Protein AF-A0A8S3RQG8-F1 (afdb_monomer_lite)

Radius of gyration: 32.46 Å; chains: 1; bounding box: 88×62×99 Å

Secondary structure (DSSP, 8-state):
-PPPPPPPP----------PPPPPPPP-PPPPPP---PPPP-------TTTT---S--TTGGG--SHHHHHTSTTEEEE----SSS--PPPEEEETTTSSS----------PPPP----------------SSSSHHHHHHHHHHHHHHHHHHHHH----EESS--TTTPPB-TTSPBPEEEESS--SS-SEE-GGGSPPPTT--EEE---GGGHHHHHHHHHHTT--EEEEEEE-SSPPHHHHHHHHH-SEEEEEE-TT-SSSSEEEETTEEEE-TT--SSEEEEEEE--SS-TTSHHHHHHHHHHH-TT--EEEEEEESGGGGGGTTT-TTEEEEE-TT--HHHHHHHHHHHHHHS-EEEEEEEE-HHHHHTTS-TT---HHHHHHHHHHH-EEEEEE-----

pLDDT: mean 70.42, std 23.09, range [25.28, 98.25]

Organism: Mytilus edulis (NCBI:txid6550)

InterPro domains:
  IPR060632 CACHD1, C-terminal domain [PF27776] (59-103)

Structure (mmCIF, N/CA/C/O backbone):
data_AF-A0A8S3RQG8-F1
#
_entry.id   AF-A0A8S3RQG8-F1
#
loop_
_atom_site.group_PDB
_atom_site.id
_atom_site.type_symbol
_atom_site.label_atom_id
_atom_site.label_alt_id
_atom_site.label_comp_id
_atom_site.label_asym_id
_atom_site.label_entity_id
_atom_site.label_seq_id
_atom_site.pdbx_PDB_ins_code
_atom_site.Cartn_x
_atom_site.Cartn_y
_atom_site.Cartn_z
_atom_site.occupancy
_atom_site.B_iso_or_equiv
_atom_site.auth_seq_id
_atom_site.auth_comp_id
_atom_site.auth_asym_id
_atom_site.auth_atom_id
_atom_site.pdbx_PDB_model_num
ATOM 1 N N . MET A 1 1 ? -49.669 11.879 42.828 1.00 36.06 1 MET A N 1
ATOM 2 C CA . MET A 1 1 ? -50.265 11.007 41.790 1.00 36.06 1 MET A CA 1
ATOM 3 C C . MET A 1 1 ? -49.304 9.855 41.545 1.00 36.06 1 MET A C 1
ATOM 5 O O . MET A 1 1 ? -48.107 10.119 41.526 1.00 36.06 1 MET A O 1
ATOM 9 N N . PRO A 1 2 ? -49.783 8.603 41.506 1.00 33.84 2 PRO A N 1
ATOM 10 C CA . PRO A 1 2 ? -48.946 7.440 41.767 1.00 33.84 2 PRO A CA 1
ATOM 11 C C . PRO A 1 2 ? -48.189 6.965 40.523 1.00 33.84 2 PRO A C 1
ATOM 13 O O . PRO A 1 2 ? -48.660 7.087 39.395 1.00 33.84 2 PRO A O 1
ATOM 16 N N . VAL A 1 3 ? -47.003 6.414 40.778 1.00 30.97 3 VAL A N 1
ATOM 17 C CA . VAL A 1 3 ? -46.121 5.751 39.816 1.00 30.97 3 VAL A CA 1
ATOM 18 C C . VAL A 1 3 ? -46.670 4.348 39.550 1.00 30.97 3 VAL A C 1
ATOM 20 O O . VAL A 1 3 ? -46.757 3.531 40.465 1.00 30.97 3 VAL A O 1
ATOM 23 N N . ASN A 1 4 ? -47.044 4.068 38.302 1.00 32.22 4 ASN A N 1
ATOM 24 C CA . ASN A 1 4 ? -47.455 2.733 37.876 1.00 32.22 4 ASN A CA 1
ATOM 25 C C . ASN A 1 4 ? -46.229 1.818 37.741 1.00 32.22 4 ASN A C 1
ATOM 27 O O . ASN A 1 4 ? -45.317 2.099 36.964 1.00 32.22 4 ASN A O 1
ATOM 31 N N . LYS A 1 5 ? -46.242 0.704 38.482 1.00 34.56 5 LYS A N 1
ATOM 32 C CA . LYS A 1 5 ? -45.355 -0.450 38.284 1.00 34.56 5 LYS A CA 1
ATOM 33 C C . LYS A 1 5 ? -45.715 -1.132 36.959 1.00 34.56 5 LYS A C 1
ATOM 35 O O . LYS A 1 5 ? -46.850 -1.572 36.793 1.00 34.56 5 LYS A O 1
ATOM 40 N N . LEU A 1 6 ? -44.755 -1.231 36.037 1.00 33.84 6 LEU A N 1
ATOM 41 C CA . LEU A 1 6 ? -44.838 -2.141 34.893 1.00 33.84 6 LEU A CA 1
ATOM 42 C C . LEU A 1 6 ? -44.477 -3.564 35.340 1.00 33.84 6 LEU A C 1
ATOM 44 O O . LEU A 1 6 ? -43.564 -3.758 36.140 1.00 33.84 6 LEU A O 1
ATOM 48 N N . GLY A 1 7 ? -45.263 -4.522 34.847 1.00 31.56 7 GLY A N 1
ATOM 49 C CA . GLY A 1 7 ? -45.254 -5.929 35.232 1.00 31.56 7 GLY A CA 1
ATOM 50 C C . GLY A 1 7 ? -43.977 -6.681 34.862 1.00 31.56 7 GLY A C 1
ATOM 51 O O . GLY A 1 7 ? -43.326 -6.387 33.860 1.00 31.56 7 GLY A O 1
ATOM 52 N N . GLY A 1 8 ? -43.661 -7.665 35.705 1.00 29.97 8 GLY A N 1
ATOM 53 C CA . GLY A 1 8 ? -42.612 -8.647 35.479 1.00 29.97 8 GLY A CA 1
ATOM 54 C C . GLY A 1 8 ? -42.989 -9.622 34.368 1.00 29.97 8 GLY A C 1
ATOM 55 O O . GLY A 1 8 ? -44.130 -10.079 34.285 1.00 29.97 8 GLY A O 1
ATOM 56 N N . LEU A 1 9 ? -42.009 -9.914 33.518 1.00 30.59 9 LEU A N 1
ATOM 57 C CA . LEU A 1 9 ? -42.021 -11.029 32.584 1.00 30.59 9 LEU A CA 1
ATOM 58 C C . LEU A 1 9 ? -41.249 -12.177 33.232 1.00 30.59 9 LEU A C 1
ATOM 60 O O . LEU A 1 9 ? -40.075 -12.035 33.565 1.00 30.59 9 LEU A O 1
ATOM 64 N N . ASP A 1 10 ? -41.970 -13.271 33.437 1.00 31.64 10 ASP A N 1
ATOM 65 C CA . ASP A 1 10 ? -41.524 -14.529 34.020 1.00 31.64 10 ASP A CA 1
ATOM 66 C C . ASP A 1 10 ? -40.825 -15.348 32.920 1.00 31.64 10 ASP A C 1
ATOM 68 O O . ASP A 1 10 ? -41.460 -15.738 31.935 1.00 31.64 10 ASP A O 1
ATOM 72 N N . PHE A 1 11 ? -39.511 -15.546 33.035 1.00 32.75 11 PHE A N 1
ATOM 73 C CA . PHE A 1 11 ? -38.753 -16.439 32.157 1.00 32.75 11 PHE A CA 1
ATOM 74 C C . PHE A 1 11 ? -38.666 -17.806 32.832 1.00 32.75 11 PHE A C 1
ATOM 76 O O . PHE A 1 11 ? -38.071 -17.943 33.895 1.00 32.75 11 PHE A O 1
ATOM 83 N N . LYS A 1 12 ? -39.288 -18.811 32.211 1.00 33.84 12 LYS A N 1
ATOM 84 C CA . LYS A 1 12 ? -39.153 -20.212 32.610 1.00 33.84 12 LYS A CA 1
ATOM 85 C C . LYS A 1 12 ? -37.773 -20.727 32.216 1.00 33.84 12 LYS A C 1
ATOM 87 O O . LYS A 1 12 ? -37.456 -20.757 31.027 1.00 33.84 12 LYS A O 1
ATOM 92 N N . ASP A 1 13 ? -37.026 -21.170 33.218 1.00 33.50 13 ASP A N 1
ATOM 93 C CA . ASP A 1 13 ? -35.842 -22.009 33.081 1.00 33.50 13 ASP A CA 1
ATOM 94 C C . ASP A 1 13 ? -36.203 -23.337 32.398 1.00 33.50 13 ASP A C 1
ATOM 96 O O . ASP A 1 13 ? -37.159 -24.020 32.777 1.00 33.50 13 ASP A O 1
ATOM 100 N N . THR A 1 14 ? -35.422 -23.709 31.388 1.00 36.19 14 THR A N 1
ATOM 101 C CA . THR A 1 14 ? -35.338 -25.084 30.891 1.00 36.19 14 THR A CA 1
ATOM 102 C C . THR A 1 14 ? -33.915 -25.564 31.120 1.00 36.19 14 THR A C 1
ATOM 104 O O . THR A 1 14 ? -33.018 -25.255 30.336 1.00 36.19 14 THR A O 1
ATOM 107 N N . ASP A 1 15 ? -33.734 -26.297 32.216 1.00 35.34 15 ASP A N 1
ATOM 108 C CA . ASP A 1 15 ? -32.543 -27.082 32.513 1.00 35.34 15 ASP A CA 1
ATOM 109 C C . ASP A 1 15 ? -32.506 -28.315 31.596 1.00 35.34 15 ASP A C 1
ATOM 111 O O . ASP A 1 15 ? -33.207 -29.299 31.830 1.00 35.34 15 ASP A O 1
ATOM 115 N N . GLU A 1 16 ? -31.664 -28.286 30.564 1.00 37.38 16 GLU A N 1
ATOM 116 C CA . GLU A 1 16 ? -31.162 -29.504 29.922 1.00 37.38 16 GLU A CA 1
ATOM 117 C C . GLU A 1 16 ? -29.660 -29.621 30.195 1.00 37.38 16 GLU A C 1
ATOM 119 O O . GLU A 1 16 ? -28.822 -28.954 29.587 1.00 37.38 16 GLU A O 1
ATOM 124 N N . ALA A 1 17 ? -29.326 -30.473 31.164 1.00 33.97 17 ALA A N 1
ATOM 125 C CA . ALA A 1 17 ? -27.962 -30.862 31.480 1.00 33.97 17 ALA A CA 1
ATOM 126 C C . ALA A 1 17 ? -27.411 -31.775 30.371 1.00 33.97 17 ALA A C 1
ATOM 128 O O . ALA A 1 17 ? -27.916 -32.876 30.151 1.00 33.97 17 ALA A O 1
ATOM 129 N N . PHE A 1 18 ? -26.359 -31.324 29.687 1.00 30.39 18 PHE A N 1
ATOM 130 C CA . PHE A 1 18 ? -25.620 -32.120 28.708 1.00 30.39 18 PHE A CA 1
ATOM 131 C C . PHE A 1 18 ? -24.423 -32.791 29.395 1.00 30.39 18 PHE A C 1
ATOM 133 O O . PHE A 1 18 ? -23.456 -32.139 29.790 1.00 30.39 18 PHE A O 1
ATOM 140 N N . GLU A 1 19 ? -24.508 -34.107 29.571 1.00 31.62 19 GLU A N 1
ATOM 141 C CA . GLU A 1 19 ? -23.473 -34.948 30.173 1.00 31.62 19 GLU A CA 1
ATOM 142 C C . GLU A 1 19 ? -22.388 -35.266 29.124 1.00 31.62 19 GLU A C 1
ATOM 144 O O . GLU A 1 19 ? -22.628 -35.989 28.154 1.00 31.62 19 GLU A O 1
ATOM 149 N N . ILE A 1 20 ? -21.183 -34.710 29.290 1.00 35.59 20 ILE A N 1
ATOM 150 C CA . ILE A 1 20 ? -20.030 -34.993 28.420 1.00 35.59 20 ILE A CA 1
ATOM 151 C C . ILE A 1 20 ? -19.237 -36.162 29.013 1.00 35.59 20 ILE A C 1
ATOM 153 O O . ILE A 1 20 ? -18.692 -36.072 30.112 1.00 35.59 20 ILE A O 1
ATOM 157 N N . ARG A 1 21 ? -19.148 -37.267 28.262 1.00 34.84 21 ARG A N 1
ATOM 158 C CA . ARG A 1 21 ? -18.286 -38.415 28.584 1.00 34.84 21 ARG A CA 1
ATOM 159 C C . ARG A 1 21 ? -16.816 -38.103 28.257 1.00 34.84 21 ARG A C 1
ATOM 161 O O . ARG A 1 21 ? -16.560 -37.536 27.194 1.00 34.84 21 ARG A O 1
ATOM 168 N N . PRO A 1 22 ? -15.847 -38.524 29.090 1.00 32.72 22 PRO A N 1
ATOM 169 C CA . PRO A 1 22 ? -14.431 -38.341 28.798 1.00 32.72 22 PRO A CA 1
ATOM 170 C C . PRO A 1 22 ? -13.960 -39.320 27.714 1.00 32.72 22 PRO A C 1
ATOM 172 O O . PRO A 1 22 ? -14.260 -40.514 27.761 1.00 32.72 22 PRO A O 1
ATOM 175 N N . ILE A 1 23 ? -13.210 -38.803 26.739 1.00 36.44 23 ILE A N 1
ATOM 176 C CA . ILE A 1 23 ? -12.516 -39.590 25.714 1.00 36.44 23 ILE A CA 1
ATOM 177 C C . ILE A 1 23 ? -11.109 -39.904 26.230 1.00 36.44 23 ILE A C 1
ATOM 179 O O . ILE A 1 23 ? -10.413 -39.030 26.740 1.00 36.44 23 ILE A O 1
ATOM 183 N N . ALA A 1 24 ? -10.729 -41.175 26.113 1.00 33.69 24 ALA A N 1
ATOM 184 C CA . ALA A 1 24 ? -9.468 -41.734 26.573 1.00 33.69 24 ALA A CA 1
ATOM 185 C C . ALA A 1 24 ? -8.249 -41.159 25.828 1.00 33.69 24 ALA A C 1
ATOM 187 O O . ALA A 1 24 ? -8.269 -40.976 24.610 1.00 33.69 24 ALA A O 1
ATOM 188 N N . GLU A 1 25 ? -7.179 -40.932 26.588 1.00 32.94 25 GLU A N 1
ATOM 189 C CA . GLU A 1 25 ? -5.877 -40.443 26.143 1.00 32.94 25 GLU A CA 1
ATOM 190 C C . GLU A 1 25 ? -5.143 -41.482 25.279 1.00 32.94 25 GLU A C 1
ATOM 192 O O . GLU A 1 25 ? -4.902 -42.616 25.697 1.00 32.94 25 GLU A O 1
ATOM 197 N N . THR A 1 26 ? -4.729 -41.083 24.076 1.00 34.53 26 THR A N 1
ATOM 198 C CA . THR A 1 26 ? -3.734 -41.808 23.276 1.00 34.53 26 THR A CA 1
ATOM 199 C C . THR A 1 26 ? -2.380 -41.115 23.379 1.00 34.53 26 THR A C 1
ATOM 201 O O . THR A 1 26 ? -2.219 -39.979 22.937 1.00 34.53 26 THR A O 1
ATOM 204 N N . ASN A 1 27 ? -1.406 -41.835 23.940 1.00 34.25 27 ASN A N 1
ATOM 205 C CA . ASN A 1 27 ? -0.004 -41.444 24.066 1.00 34.25 27 ASN A CA 1
ATOM 206 C C . ASN A 1 27 ? 0.649 -41.199 22.695 1.00 34.25 27 ASN A C 1
ATOM 208 O O . ASN A 1 27 ? 0.807 -42.134 21.909 1.00 34.25 27 ASN A O 1
ATOM 212 N N . VAL A 1 28 ? 1.105 -39.968 22.448 1.00 36.50 28 VAL A N 1
ATOM 213 C CA . VAL A 1 28 ? 2.017 -39.630 21.346 1.00 36.50 28 VAL A CA 1
ATOM 214 C C . VAL A 1 28 ? 3.318 -39.080 21.928 1.00 36.50 28 VAL A C 1
ATOM 216 O O . VAL A 1 28 ? 3.327 -38.181 22.765 1.00 36.50 28 VAL A O 1
ATOM 219 N N . SER A 1 29 ? 4.415 -39.692 21.487 1.00 33.62 29 SER A N 1
ATOM 220 C CA . SER A 1 29 ? 5.805 -39.418 21.848 1.00 33.62 29 SER A CA 1
ATOM 221 C C . SER A 1 29 ? 6.210 -37.968 21.547 1.00 33.62 29 SER A C 1
ATOM 223 O O . SER A 1 29 ? 5.980 -37.459 20.452 1.00 33.62 29 SER A O 1
ATOM 225 N N . ALA A 1 30 ? 6.818 -37.317 22.539 1.00 32.25 30 ALA A N 1
ATOM 226 C CA . ALA A 1 30 ? 7.268 -35.934 22.492 1.00 32.25 30 ALA A CA 1
ATOM 227 C C . ALA A 1 30 ? 8.586 -35.775 21.711 1.00 32.25 30 ALA A C 1
ATOM 229 O O . ALA A 1 30 ? 9.614 -36.329 22.098 1.00 32.25 30 ALA A O 1
ATOM 230 N N . SER A 1 31 ? 8.576 -34.940 20.670 1.00 36.38 31 SER A N 1
ATOM 231 C CA . SER A 1 31 ? 9.773 -34.292 20.122 1.00 36.38 31 SER A CA 1
ATOM 232 C C . SER A 1 31 ? 9.807 -32.838 20.599 1.00 36.38 31 SER A C 1
ATOM 234 O O . SER A 1 31 ? 8.901 -32.059 20.302 1.00 36.38 31 SER A O 1
ATOM 236 N N . SER A 1 32 ? 10.832 -32.488 21.373 1.00 36.22 32 SER A N 1
ATOM 237 C CA . SER A 1 32 ? 11.019 -31.182 22.013 1.00 36.22 32 SER A CA 1
ATOM 238 C C . SER A 1 32 ? 11.186 -30.031 21.005 1.00 36.22 32 SER A C 1
ATOM 240 O O . SER A 1 32 ? 12.048 -30.141 20.129 1.00 36.22 32 SER A O 1
ATOM 242 N N . PRO A 1 33 ? 10.475 -28.896 21.153 1.00 33.75 33 PRO A N 1
ATOM 243 C CA . PRO A 1 33 ? 10.760 -27.679 20.404 1.00 33.75 33 PRO A CA 1
ATOM 244 C C . PRO A 1 33 ? 11.902 -26.882 21.053 1.00 33.75 33 PRO A C 1
ATOM 246 O O . PRO A 1 33 ? 11.972 -26.744 22.275 1.00 33.75 33 PRO A O 1
ATOM 249 N N . CYS A 1 34 ? 12.784 -26.325 20.220 1.00 30.62 34 CYS A N 1
ATOM 250 C CA . CYS A 1 34 ? 13.830 -25.391 20.625 1.00 30.62 34 CYS A CA 1
ATOM 251 C C . CYS A 1 34 ? 13.223 -24.153 21.306 1.00 30.62 34 CYS A C 1
ATOM 253 O O . CYS A 1 34 ? 12.453 -23.412 20.698 1.00 30.62 34 CYS A O 1
ATOM 255 N N . SER A 1 35 ? 13.602 -23.918 22.562 1.00 29.94 35 SER A N 1
ATOM 256 C CA . SER A 1 35 ? 13.219 -22.743 23.343 1.00 29.94 35 SER A CA 1
ATOM 257 C C . SER A 1 35 ? 14.394 -21.767 23.385 1.00 29.94 35 SER A C 1
ATOM 259 O O . SER A 1 35 ? 15.381 -22.021 24.071 1.00 29.94 35 SER A O 1
ATOM 261 N N . ALA A 1 36 ? 14.302 -20.646 22.670 1.00 30.83 36 ALA A N 1
ATOM 262 C CA . ALA A 1 36 ? 15.271 -19.559 22.786 1.00 30.83 36 ALA A CA 1
ATOM 263 C C . ALA A 1 36 ? 14.873 -18.650 23.961 1.00 30.83 36 ALA A C 1
ATOM 265 O O . ALA A 1 36 ? 13.867 -17.946 23.902 1.00 30.83 36 ALA A O 1
ATOM 266 N N . ARG A 1 37 ? 15.652 -18.692 25.046 1.00 29.36 37 ARG A N 1
ATOM 267 C CA . ARG A 1 37 ? 15.552 -17.773 26.188 1.00 29.36 37 ARG A CA 1
ATOM 268 C C . ARG A 1 37 ? 16.730 -16.799 26.098 1.00 29.36 37 ARG A C 1
ATOM 270 O O . ARG A 1 37 ? 17.869 -17.245 26.010 1.00 29.36 37 ARG A O 1
ATOM 277 N N . LEU A 1 38 ? 16.459 -15.496 26.092 1.00 30.81 38 LEU A N 1
ATOM 278 C CA . LEU A 1 38 ? 17.490 -14.453 26.172 1.00 30.81 38 LEU A CA 1
ATOM 279 C C . LEU A 1 38 ? 18.071 -14.414 27.598 1.00 30.81 38 LEU A C 1
ATOM 281 O O . LEU A 1 38 ? 17.276 -14.427 28.542 1.00 30.81 38 LEU A O 1
ATOM 285 N N . PRO A 1 39 ? 19.404 -14.365 27.791 1.00 36.16 39 PRO A N 1
ATOM 286 C CA . PRO A 1 39 ? 19.986 -14.109 29.102 1.00 36.16 39 PRO A CA 1
ATOM 287 C C . PRO A 1 39 ? 19.968 -12.613 29.432 1.00 36.16 39 PRO A C 1
ATOM 289 O O . PRO A 1 39 ? 20.259 -11.771 28.580 1.00 36.16 39 PRO A O 1
ATOM 292 N N . ASP A 1 40 ? 19.666 -12.314 30.694 1.00 34.03 40 ASP A N 1
ATOM 293 C CA . ASP A 1 40 ? 19.771 -10.987 31.292 1.00 34.03 40 ASP A CA 1
ATOM 294 C C . ASP A 1 40 ? 21.217 -10.469 31.309 1.00 34.03 40 ASP A C 1
ATOM 296 O O . ASP A 1 40 ? 22.188 -11.200 31.514 1.00 34.03 40 ASP A O 1
ATOM 300 N N . THR A 1 41 ? 21.339 -9.159 31.124 1.00 41.28 41 THR A N 1
ATOM 301 C CA . THR A 1 41 ? 22.586 -8.399 31.124 1.00 41.28 41 THR A CA 1
ATOM 302 C C . THR A 1 41 ? 23.167 -8.229 32.529 1.00 41.28 41 THR A C 1
ATOM 304 O O . THR A 1 41 ? 22.625 -7.476 33.337 1.00 41.28 41 THR A O 1
ATOM 307 N N . SER A 1 42 ? 24.351 -8.789 32.776 1.00 37.12 42 SER A N 1
ATOM 308 C CA . SER A 1 42 ? 25.341 -8.184 33.679 1.00 37.12 42 SER A CA 1
ATOM 309 C C . SER A 1 42 ? 26.742 -8.632 33.277 1.00 37.12 42 SER A C 1
ATOM 311 O O . SER A 1 42 ? 27.024 -9.825 33.204 1.00 37.12 42 SER A O 1
ATOM 313 N N . GLY A 1 43 ? 27.583 -7.655 32.942 1.00 44.72 43 GLY A N 1
ATOM 314 C CA . GLY A 1 43 ? 28.818 -7.858 32.201 1.00 44.72 43 GLY A CA 1
ATOM 315 C C . GLY A 1 43 ? 29.957 -8.487 32.990 1.00 44.72 43 GLY A C 1
ATOM 316 O O . GLY A 1 43 ? 30.249 -8.068 34.101 1.00 44.72 43 GLY A O 1
ATOM 317 N N . VAL A 1 44 ? 30.651 -9.409 32.327 1.00 36.88 44 VAL A N 1
ATOM 318 C CA . VAL A 1 44 ? 32.086 -9.688 32.440 1.00 36.88 44 VAL A CA 1
ATOM 319 C C . VAL A 1 44 ? 32.516 -10.221 31.068 1.00 36.88 44 VAL A C 1
ATOM 321 O O . VAL A 1 44 ? 31.824 -11.041 30.475 1.00 36.88 44 VAL A O 1
ATOM 324 N N . SER A 1 45 ? 33.629 -9.722 30.534 1.00 47.66 45 SER A N 1
ATOM 325 C CA . SER A 1 45 ? 34.218 -10.159 29.265 1.00 47.66 45 SER A CA 1
ATOM 326 C C . SER A 1 45 ? 34.609 -11.642 29.309 1.00 47.66 45 SER A C 1
ATOM 328 O O . SER A 1 45 ? 35.491 -12.014 30.087 1.00 47.66 45 SER A O 1
ATOM 330 N N . GLN A 1 46 ? 33.996 -12.463 28.455 1.00 35.34 46 GLN A N 1
ATOM 331 C CA . GLN A 1 46 ? 34.363 -13.860 28.209 1.00 35.34 46 GLN A CA 1
ATOM 332 C C . GLN A 1 46 ? 34.405 -14.160 26.695 1.00 35.34 46 GLN A C 1
ATOM 334 O O . GLN A 1 46 ? 33.906 -13.351 25.910 1.00 35.34 46 GLN A O 1
ATOM 339 N N . PRO A 1 47 ? 35.132 -15.220 26.288 1.00 38.28 47 PRO A N 1
ATOM 340 C CA . PRO A 1 47 ? 35.607 -15.424 24.921 1.00 38.28 47 PRO A CA 1
ATOM 341 C C . PRO A 1 47 ? 34.469 -15.757 23.951 1.00 38.28 47 PRO A C 1
ATOM 343 O O . PRO A 1 47 ? 33.385 -16.139 24.361 1.00 38.28 47 PRO A O 1
ATOM 346 N N . ASP A 1 48 ? 34.746 -15.583 22.660 1.00 38.69 48 ASP A N 1
ATOM 347 C CA . ASP A 1 48 ? 33.816 -15.748 21.540 1.00 38.69 48 ASP A CA 1
ATOM 348 C C . ASP A 1 48 ? 33.100 -17.119 21.554 1.00 38.69 48 ASP A C 1
ATOM 350 O O . ASP A 1 48 ? 33.644 -18.132 21.108 1.00 38.69 48 ASP A O 1
ATOM 354 N N . ASP A 1 49 ? 31.860 -17.130 22.058 1.00 40.34 49 ASP A N 1
ATOM 355 C CA . ASP A 1 49 ? 30.960 -18.292 22.175 1.00 40.34 49 ASP A CA 1
ATOM 356 C C . ASP A 1 49 ? 30.461 -18.829 20.813 1.00 40.34 49 ASP A C 1
ATOM 358 O O . ASP A 1 49 ? 29.550 -19.658 20.744 1.00 40.34 49 ASP A O 1
ATOM 362 N N . THR A 1 50 ? 31.051 -18.392 19.696 1.00 36.91 50 THR A N 1
ATOM 363 C CA . THR A 1 50 ? 30.743 -18.928 18.361 1.00 36.91 50 THR A CA 1
ATOM 364 C C . THR A 1 50 ? 31.599 -20.136 17.966 1.00 36.91 50 THR A C 1
ATOM 366 O O . THR A 1 50 ? 31.275 -20.823 16.991 1.00 36.91 50 THR A O 1
ATOM 369 N N . GLN A 1 51 ? 32.639 -20.487 18.735 1.00 37.50 51 GLN A N 1
ATOM 370 C CA . GLN A 1 51 ? 33.396 -21.728 18.526 1.00 37.50 51 GLN A CA 1
ATOM 371 C C . GLN A 1 51 ? 32.580 -22.960 18.946 1.00 37.50 51 GLN A C 1
ATOM 373 O O . GLN A 1 51 ? 32.647 -23.428 20.077 1.00 37.50 51 GLN A O 1
ATOM 378 N N . GLY A 1 52 ? 31.820 -23.508 17.999 1.00 41.25 52 GLY A N 1
ATOM 379 C CA . GLY A 1 52 ? 31.046 -24.742 18.178 1.00 41.25 52 GLY A CA 1
ATOM 380 C C . GLY A 1 52 ? 29.617 -24.663 17.650 1.00 41.25 52 GLY A C 1
ATOM 381 O O . GLY A 1 52 ? 28.956 -25.694 17.537 1.00 41.25 52 GLY A O 1
ATOM 382 N N . LEU A 1 53 ? 29.150 -23.472 17.263 1.00 31.31 53 LEU A N 1
ATOM 383 C CA . LEU A 1 53 ? 27.900 -23.329 16.529 1.00 31.31 53 LEU A CA 1
ATOM 384 C C . LEU A 1 53 ? 28.138 -23.769 15.082 1.00 31.31 53 LEU A C 1
ATOM 386 O O . LEU A 1 53 ? 28.739 -23.052 14.282 1.00 31.31 53 LEU A O 1
ATOM 390 N N . THR A 1 54 ? 27.679 -24.972 14.741 1.00 36.28 54 THR A N 1
ATOM 391 C CA . THR A 1 54 ? 27.533 -25.388 13.346 1.00 36.28 54 THR A CA 1
ATOM 392 C C . THR A 1 54 ? 26.669 -24.360 12.633 1.00 36.28 54 THR A C 1
ATOM 394 O O . THR A 1 54 ? 25.501 -24.168 12.977 1.00 36.28 54 THR A O 1
ATOM 397 N N . THR A 1 55 ? 27.244 -23.693 11.638 1.00 40.97 55 THR A N 1
ATOM 398 C CA . THR A 1 55 ? 26.485 -22.953 10.637 1.00 40.97 55 THR A CA 1
ATOM 399 C C . THR A 1 55 ? 25.376 -23.863 10.103 1.00 40.97 55 THR A C 1
ATOM 401 O O . THR A 1 55 ? 25.607 -25.051 9.886 1.00 40.97 55 THR A O 1
ATOM 404 N N . CYS A 1 56 ? 24.174 -23.328 9.856 1.00 45.19 56 CYS A N 1
ATOM 405 C CA . CYS A 1 56 ? 23.084 -24.030 9.149 1.00 45.19 56 CYS A CA 1
ATOM 406 C C . CYS A 1 56 ? 23.425 -24.290 7.665 1.00 45.19 56 CYS A C 1
ATOM 408 O O . CYS A 1 56 ? 22.556 -24.348 6.806 1.00 45.19 56 CYS A O 1
ATOM 410 N N . TYR A 1 57 ? 24.714 -24.402 7.361 1.00 56.78 57 TYR A N 1
ATOM 411 C CA . TYR A 1 57 ? 25.246 -24.804 6.088 1.00 56.78 57 TYR A CA 1
ATOM 412 C C . TYR A 1 57 ? 25.061 -26.312 5.996 1.00 56.78 57 TYR A C 1
ATOM 414 O O . TYR A 1 57 ? 25.518 -27.036 6.877 1.00 56.78 57 TYR A O 1
ATOM 422 N N . VAL A 1 58 ? 24.405 -26.793 4.946 1.00 69.19 58 VAL A N 1
ATOM 423 C CA . VAL A 1 58 ? 24.310 -28.227 4.665 1.00 69.19 58 VAL A CA 1
ATOM 424 C C . VAL A 1 58 ? 25.512 -28.601 3.793 1.00 69.19 58 VAL A C 1
ATOM 426 O O . VAL A 1 58 ? 25.448 -28.476 2.561 1.00 69.19 58 VAL A O 1
ATOM 429 N N . PRO A 1 59 ? 26.659 -29.027 4.370 1.00 63.38 59 PRO A N 1
ATOM 430 C CA . PRO A 1 59 ? 27.729 -29.574 3.559 1.00 63.38 59 PRO A CA 1
ATOM 431 C C . PRO A 1 59 ? 27.141 -30.815 2.892 1.00 63.38 59 PRO A C 1
ATOM 433 O O . PRO A 1 59 ? 26.600 -31.664 3.584 1.00 63.38 59 PRO A O 1
ATOM 436 N N . GLN A 1 60 ? 27.253 -30.930 1.566 1.00 82.81 60 GLN A N 1
ATOM 437 C CA . GLN A 1 60 ? 26.784 -32.071 0.754 1.00 82.81 60 GLN A CA 1
ATOM 438 C C . GLN A 1 60 ? 25.444 -31.928 0.002 1.00 82.81 60 GLN A C 1
ATOM 440 O O . GLN A 1 60 ? 24.960 -32.943 -0.498 1.00 82.81 60 GLN A O 1
ATOM 445 N N . CYS A 1 61 ? 24.914 -30.718 -0.262 1.00 81.94 61 CYS A N 1
ATOM 446 C CA . CYS A 1 61 ? 23.847 -30.582 -1.285 1.00 81.94 61 CYS A CA 1
ATOM 447 C C . CYS A 1 61 ? 24.241 -31.308 -2.601 1.00 81.94 61 CYS A C 1
ATOM 449 O O . CYS A 1 61 ? 23.437 -32.025 -3.183 1.00 81.94 61 CYS A O 1
ATOM 451 N N . HIS A 1 62 ? 25.517 -31.222 -3.009 1.00 79.44 62 HIS A N 1
ATOM 452 C CA . HIS A 1 62 ? 26.056 -31.852 -4.228 1.00 79.44 62 HIS A CA 1
ATOM 453 C C . HIS A 1 62 ? 26.014 -33.389 -4.263 1.00 79.44 62 HIS A C 1
ATOM 455 O O . HIS A 1 62 ? 26.202 -33.962 -5.333 1.00 79.44 62 HIS A O 1
ATOM 461 N N . GLN A 1 63 ? 25.814 -34.062 -3.126 1.00 83.75 63 GLN A N 1
ATOM 462 C CA . GLN A 1 63 ? 25.736 -35.528 -3.063 1.00 83.75 63 GLN A CA 1
ATOM 463 C C . GLN A 1 63 ? 24.302 -36.042 -3.234 1.00 83.75 63 GLN A C 1
ATOM 465 O O . GLN A 1 63 ? 24.097 -37.238 -3.431 1.00 83.75 63 GLN A O 1
ATOM 470 N N . LYS A 1 64 ? 23.301 -35.153 -3.177 1.00 83.44 64 LYS A N 1
ATOM 471 C CA . LYS A 1 64 ? 21.897 -35.507 -3.383 1.00 83.44 64 LYS A CA 1
ATOM 472 C C . LYS A 1 64 ? 21.622 -35.659 -4.878 1.00 83.44 64 LYS A C 1
ATOM 474 O O . LYS A 1 64 ? 21.836 -34.738 -5.666 1.00 83.44 64 LYS A O 1
ATOM 479 N N . SER A 1 65 ? 21.128 -36.831 -5.259 1.00 78.56 65 SER A N 1
ATOM 480 C CA . SER A 1 65 ? 20.865 -37.207 -6.651 1.00 78.56 65 SER A CA 1
ATOM 481 C C . SER A 1 65 ? 19.385 -37.162 -7.027 1.00 78.56 65 SER A C 1
ATOM 483 O O . SER A 1 65 ? 19.054 -37.406 -8.187 1.00 78.56 65 SER A O 1
ATOM 485 N N . THR A 1 66 ? 18.490 -36.834 -6.086 1.00 83.56 66 THR A N 1
ATOM 486 C CA . THR A 1 66 ? 17.053 -36.695 -6.348 1.00 83.56 66 THR A CA 1
ATOM 487 C C . THR A 1 66 ? 16.543 -35.303 -5.985 1.00 83.56 66 THR A C 1
ATOM 489 O O . THR A 1 66 ? 17.019 -34.650 -5.055 1.00 83.56 66 THR A O 1
ATOM 492 N N . LYS A 1 67 ? 15.533 -34.851 -6.732 1.00 84.19 67 LYS A N 1
ATOM 493 C CA . LYS A 1 67 ? 14.873 -33.559 -6.525 1.00 84.19 67 LYS A CA 1
ATOM 494 C C . LYS A 1 67 ? 14.234 -33.462 -5.137 1.00 84.19 67 LYS A C 1
ATOM 496 O O . LYS A 1 67 ? 14.298 -32.411 -4.509 1.00 84.19 67 LYS A O 1
ATOM 501 N N . THR A 1 68 ? 13.651 -34.557 -4.655 1.00 85.00 68 THR A N 1
ATOM 502 C CA . THR A 1 68 ? 12.986 -34.623 -3.348 1.00 85.00 68 THR A CA 1
ATOM 503 C C . THR A 1 68 ? 13.982 -34.452 -2.205 1.00 85.00 68 THR A C 1
ATOM 505 O O . THR A 1 68 ? 13.752 -33.618 -1.336 1.00 85.00 68 THR A O 1
ATOM 508 N N . ASP A 1 69 ? 15.122 -35.148 -2.258 1.00 81.12 69 ASP A N 1
ATOM 509 C CA . ASP A 1 69 ? 16.159 -35.056 -1.218 1.00 81.12 69 ASP A CA 1
ATOM 510 C C . ASP A 1 69 ? 16.893 -33.707 -1.222 1.00 81.12 69 ASP A C 1
ATOM 512 O O . ASP A 1 69 ? 17.587 -33.366 -0.268 1.00 81.12 69 ASP A O 1
ATOM 516 N N . CYS A 1 70 ? 16.785 -32.955 -2.321 1.00 84.31 70 CYS A N 1
ATOM 517 C CA . CYS A 1 70 ? 17.341 -31.613 -2.426 1.00 84.31 70 CYS A CA 1
ATOM 518 C C . CYS A 1 70 ? 16.454 -30.574 -1.729 1.00 84.31 70 CYS A C 1
ATOM 520 O O . CYS A 1 70 ? 16.960 -29.693 -1.047 1.00 84.31 70 CYS A O 1
ATOM 522 N N . PHE A 1 71 ? 15.130 -30.681 -1.887 1.00 78.81 71 PHE A N 1
ATOM 523 C CA . PHE A 1 71 ? 14.176 -29.727 -1.308 1.00 78.81 71 PHE A CA 1
ATOM 524 C C . PHE A 1 71 ? 13.786 -30.033 0.142 1.00 78.81 71 PHE A C 1
ATOM 526 O O . PHE A 1 71 ? 13.085 -29.230 0.754 1.00 78.81 71 PHE A O 1
ATOM 533 N N . SER A 1 72 ? 14.217 -31.168 0.699 1.00 79.12 72 SER A N 1
ATOM 534 C CA . SER A 1 72 ? 14.030 -31.479 2.120 1.00 79.12 72 SER A CA 1
ATOM 535 C C . SER A 1 72 ? 14.951 -30.679 3.047 1.00 79.12 72 SER A C 1
ATOM 537 O O . SER A 1 72 ? 14.774 -30.741 4.258 1.00 79.12 72 SER A O 1
ATOM 539 N N . GLU A 1 73 ? 15.916 -29.939 2.497 1.00 79.62 73 GLU A N 1
ATOM 540 C CA . GLU A 1 73 ? 16.929 -29.183 3.237 1.00 79.62 73 GLU A CA 1
ATOM 541 C C . GLU A 1 73 ? 16.793 -27.676 2.971 1.00 79.62 73 GLU A C 1
ATOM 543 O O . GLU A 1 73 ? 16.519 -27.251 1.844 1.00 79.62 73 GLU A O 1
ATOM 548 N N . LEU A 1 74 ? 17.012 -26.845 3.996 1.00 68.25 74 LEU A N 1
ATOM 549 C CA . LEU A 1 74 ? 17.085 -25.393 3.813 1.00 68.25 74 LEU A CA 1
ATOM 550 C C . LEU A 1 74 ? 18.319 -25.026 2.963 1.00 68.25 74 LEU A C 1
ATOM 552 O O . LEU A 1 74 ? 19.387 -25.607 3.113 1.00 68.25 74 LEU A O 1
ATOM 556 N N . GLU A 1 75 ? 18.166 -24.036 2.078 1.00 79.19 75 GLU A N 1
ATOM 557 C CA . GLU A 1 75 ? 19.221 -23.446 1.225 1.00 79.19 75 GLU A CA 1
ATOM 558 C C . GLU A 1 75 ? 19.771 -24.288 0.053 1.00 79.19 75 GLU A C 1
ATOM 560 O O . GLU A 1 75 ? 20.478 -23.735 -0.799 1.00 79.19 75 GLU A O 1
ATOM 565 N N . CYS A 1 76 ? 19.401 -25.563 -0.087 1.00 81.62 76 CYS A N 1
ATOM 566 C CA . CYS A 1 76 ? 19.671 -26.325 -1.311 1.00 81.62 76 CYS A CA 1
ATOM 567 C C . CYS A 1 76 ? 18.595 -26.048 -2.391 1.00 81.62 76 CYS A C 1
ATOM 569 O O . CYS A 1 76 ? 17.418 -25.852 -2.098 1.00 81.62 76 CYS A O 1
ATOM 571 N N . ASN A 1 77 ? 18.993 -26.048 -3.666 1.00 84.00 77 ASN A N 1
ATOM 572 C CA . ASN A 1 77 ? 18.116 -25.932 -4.831 1.00 84.00 77 ASN A CA 1
ATOM 573 C C . ASN A 1 77 ? 18.511 -26.936 -5.922 1.00 84.00 77 ASN A C 1
ATOM 575 O O . ASN A 1 77 ? 19.685 -27.253 -6.123 1.00 84.00 77 ASN A O 1
ATOM 579 N N . TRP A 1 78 ? 17.508 -27.411 -6.660 1.00 84.62 78 TRP A N 1
ATOM 580 C CA . TRP A 1 78 ? 17.693 -28.301 -7.803 1.00 84.62 78 TRP A CA 1
ATOM 581 C C . TRP A 1 78 ? 17.965 -27.492 -9.075 1.00 84.62 78 TRP A C 1
ATOM 583 O O . TRP A 1 78 ? 17.110 -26.701 -9.478 1.00 84.62 78 TRP A O 1
ATOM 593 N N . CYS A 1 79 ? 19.118 -27.693 -9.721 1.00 77.00 79 CYS A N 1
ATOM 594 C CA . CYS A 1 79 ? 19.417 -27.067 -11.007 1.00 77.00 79 CYS A CA 1
ATOM 595 C C . CYS A 1 79 ? 19.182 -28.062 -12.163 1.00 77.00 79 CYS A C 1
ATOM 597 O O . CYS A 1 79 ? 19.725 -29.169 -12.171 1.00 77.00 79 CYS A O 1
ATOM 599 N N . GLU A 1 80 ? 18.414 -27.643 -13.170 1.00 76.69 80 GLU A N 1
ATOM 600 C CA . GLU A 1 80 ? 18.163 -28.380 -14.412 1.00 76.69 80 GLU A CA 1
ATOM 601 C C . GLU A 1 80 ? 18.474 -27.443 -15.586 1.00 76.69 80 GLU A C 1
ATOM 603 O O . GLU A 1 80 ? 17.882 -26.369 -15.689 1.00 76.69 80 GLU A O 1
ATOM 608 N N . TYR A 1 81 ? 19.433 -27.809 -16.439 1.00 61.50 81 TYR A N 1
ATOM 609 C CA . TYR A 1 81 ? 19.798 -27.002 -17.607 1.00 61.50 81 TYR A CA 1
ATOM 610 C C . TYR A 1 81 ? 19.271 -27.669 -18.877 1.00 61.50 81 TYR A C 1
ATOM 612 O O . TYR A 1 81 ? 19.399 -28.877 -19.067 1.00 61.50 81 TYR A O 1
ATOM 620 N N . THR A 1 82 ? 18.684 -26.879 -19.767 1.00 53.69 82 THR A N 1
ATOM 621 C CA . THR A 1 82 ? 18.238 -27.335 -21.085 1.00 53.69 82 THR A CA 1
ATOM 622 C C . THR A 1 82 ? 18.694 -26.325 -22.120 1.00 53.69 82 THR A C 1
ATOM 624 O O . THR A 1 82 ? 18.041 -25.308 -22.329 1.00 53.69 82 THR A O 1
ATOM 627 N N . ASP A 1 83 ? 19.810 -26.615 -22.786 1.00 54.28 83 ASP A N 1
ATOM 628 C CA . ASP A 1 83 ? 20.214 -25.859 -23.966 1.00 54.28 83 ASP A CA 1
ATOM 629 C C . ASP A 1 83 ? 19.733 -26.597 -25.220 1.00 54.28 83 ASP A C 1
ATOM 631 O O . ASP A 1 83 ? 20.058 -27.760 -25.461 1.00 54.28 83 ASP A O 1
ATOM 635 N N . LEU A 1 84 ? 18.942 -25.901 -26.041 1.00 52.75 84 LEU A N 1
ATOM 636 C CA . LEU A 1 84 ? 18.386 -26.366 -27.321 1.00 52.75 84 LEU A CA 1
ATOM 637 C C . LEU A 1 84 ? 19.437 -26.560 -28.435 1.00 52.75 84 LEU A C 1
ATOM 639 O O . LEU A 1 84 ? 19.108 -26.561 -29.619 1.00 52.75 84 LEU A O 1
ATOM 643 N N . SER A 1 85 ? 20.698 -26.787 -28.087 1.00 48.59 85 SER A N 1
ATOM 644 C CA . SER A 1 85 ? 21.714 -27.242 -29.029 1.00 48.59 85 SER A CA 1
ATOM 645 C C . SER A 1 85 ? 22.731 -28.131 -28.316 1.00 48.59 85 SER A C 1
ATOM 647 O O . SER A 1 85 ? 23.837 -27.709 -28.004 1.00 48.59 85 SER A O 1
ATOM 649 N N . GLN A 1 86 ? 22.323 -29.389 -28.143 1.00 47.12 86 GLN A N 1
ATOM 650 C CA . GLN A 1 86 ? 23.170 -30.571 -27.968 1.00 47.12 86 GLN A CA 1
ATOM 651 C C . GLN A 1 86 ? 23.670 -30.906 -26.539 1.00 47.12 86 GLN A C 1
ATOM 653 O O . GLN A 1 86 ? 24.597 -30.318 -26.001 1.00 47.12 86 GLN A O 1
ATOM 658 N N . GLN A 1 87 ? 23.072 -32.004 -26.052 1.00 38.88 87 GLN A N 1
ATOM 659 C CA . GLN A 1 87 ? 23.330 -32.875 -24.895 1.00 38.88 87 GLN A CA 1
ATOM 660 C C . GLN A 1 87 ? 22.842 -32.443 -23.494 1.00 38.88 87 GLN A C 1
ATOM 662 O O . GLN A 1 87 ? 23.258 -31.460 -22.897 1.00 38.88 87 GLN A O 1
ATOM 667 N N . ILE A 1 88 ? 21.924 -33.286 -23.007 1.00 45.28 88 ILE A N 1
ATOM 668 C CA . ILE A 1 88 ? 21.155 -33.296 -21.759 1.00 45.28 88 ILE A CA 1
ATOM 669 C C . ILE A 1 88 ? 22.048 -32.968 -20.558 1.00 45.28 88 ILE A C 1
ATOM 671 O O . ILE A 1 88 ? 22.954 -33.736 -20.232 1.00 45.28 88 ILE A O 1
ATOM 675 N N . ALA A 1 89 ? 21.778 -31.857 -19.873 1.00 54.53 89 ALA A N 1
ATOM 676 C CA . ALA A 1 89 ? 22.455 -31.588 -18.617 1.00 54.53 89 ALA A CA 1
ATOM 677 C C . ALA A 1 89 ? 22.010 -32.602 -17.560 1.00 54.53 89 ALA A C 1
ATOM 679 O O . ALA A 1 89 ? 20.822 -32.890 -17.407 1.00 54.53 89 ALA A O 1
ATOM 680 N N . ILE A 1 90 ? 22.977 -33.137 -16.821 1.00 63.59 90 ILE A N 1
ATOM 681 C CA . ILE A 1 90 ? 22.707 -33.995 -15.672 1.00 63.59 90 ILE A CA 1
ATOM 682 C C . ILE A 1 90 ? 22.155 -33.087 -14.566 1.00 63.59 90 ILE A C 1
ATOM 684 O O . ILE A 1 90 ? 22.836 -32.130 -14.180 1.00 63.59 90 ILE A O 1
ATOM 688 N N . PRO A 1 91 ? 20.935 -33.335 -14.065 1.00 69.62 91 PRO A N 1
ATOM 689 C CA . PRO A 1 91 ? 20.381 -32.517 -13.005 1.00 69.62 91 PRO A CA 1
ATOM 690 C C . PRO A 1 91 ? 21.205 -32.704 -11.725 1.00 69.62 91 PRO A C 1
ATOM 692 O O . PRO A 1 91 ? 21.671 -33.806 -11.426 1.00 69.62 91 PRO A O 1
ATOM 695 N N . CYS A 1 92 ? 21.425 -31.623 -10.979 1.00 81.44 92 CYS A N 1
ATOM 696 C CA . CYS A 1 92 ? 22.217 -31.669 -9.751 1.00 81.44 92 CYS A CA 1
ATOM 697 C C . CYS A 1 92 ? 21.647 -30.753 -8.666 1.00 81.44 92 CYS A C 1
ATOM 699 O O . CYS A 1 92 ? 21.052 -29.714 -8.953 1.00 81.44 92 CYS A O 1
ATOM 701 N N . CYS A 1 93 ? 21.843 -31.144 -7.408 1.00 84.06 93 CYS A N 1
ATOM 702 C CA . CYS A 1 93 ? 21.479 -30.343 -6.247 1.00 84.06 93 CYS A CA 1
ATOM 703 C C . CYS A 1 93 ? 22.671 -29.482 -5.802 1.00 84.06 93 CYS A C 1
ATOM 705 O O . CYS A 1 93 ? 23.796 -29.968 -5.675 1.00 84.06 93 CYS A O 1
ATOM 707 N N . ARG A 1 94 ? 22.447 -28.186 -5.593 1.00 83.94 94 ARG A N 1
ATOM 708 C CA . ARG A 1 94 ? 23.481 -27.183 -5.288 1.00 83.94 94 ARG A CA 1
ATOM 709 C C . ARG A 1 94 ? 22.942 -26.173 -4.279 1.00 83.94 94 ARG A C 1
ATOM 711 O O . ARG A 1 94 ? 21.739 -26.110 -4.056 1.00 83.94 94 ARG A O 1
ATOM 718 N N . LEU A 1 95 ? 23.814 -25.362 -3.685 1.00 79.31 95 LEU A N 1
ATOM 719 C CA . LEU A 1 95 ? 23.358 -24.226 -2.880 1.00 79.31 95 LEU A CA 1
ATOM 720 C C . LEU A 1 95 ? 22.592 -23.234 -3.761 1.00 79.31 95 LEU A C 1
ATOM 722 O O . LEU A 1 95 ? 22.915 -23.063 -4.939 1.00 79.31 95 LEU A O 1
ATOM 726 N N . LYS A 1 96 ? 21.599 -22.556 -3.182 1.00 72.44 96 LYS A N 1
ATOM 727 C CA . LYS A 1 96 ? 20.753 -21.575 -3.876 1.00 72.44 96 LYS A CA 1
ATOM 728 C C . LYS A 1 96 ? 21.553 -20.531 -4.658 1.00 72.44 96 LYS A C 1
ATOM 730 O O . LYS A 1 96 ? 21.170 -20.216 -5.779 1.00 72.44 96 LYS A O 1
ATOM 735 N N . GLU A 1 97 ? 22.669 -20.064 -4.104 1.00 69.69 97 GLU A N 1
ATOM 736 C CA . GLU A 1 97 ? 23.570 -19.093 -4.738 1.00 69.69 97 GLU A CA 1
ATOM 737 C C . GLU A 1 97 ? 24.301 -19.662 -5.968 1.00 69.69 97 GLU A C 1
ATOM 739 O O . GLU A 1 97 ? 24.617 -18.924 -6.900 1.00 69.69 97 GLU A O 1
ATOM 744 N N . GLU A 1 98 ? 24.536 -20.980 -6.012 1.00 72.12 98 GLU A N 1
ATOM 745 C CA . GLU A 1 98 ? 25.223 -21.651 -7.121 1.00 72.12 98 GLU A CA 1
ATOM 746 C C . GLU A 1 98 ? 24.296 -21.982 -8.307 1.00 72.12 98 GLU A C 1
ATOM 748 O O . GLU A 1 98 ? 24.794 -22.108 -9.426 1.00 72.12 98 GLU A O 1
ATOM 753 N N . CYS A 1 99 ? 22.974 -22.112 -8.110 1.00 66.75 99 CYS A N 1
ATOM 754 C CA . CYS A 1 99 ? 22.029 -22.378 -9.213 1.00 66.75 99 CYS A CA 1
ATOM 755 C C . CYS A 1 99 ? 21.693 -21.128 -10.058 1.00 66.75 99 CYS A C 1
ATOM 757 O O . CYS A 1 99 ? 21.097 -21.257 -11.127 1.00 66.75 99 CYS A O 1
ATOM 759 N N . THR A 1 100 ? 22.053 -19.917 -9.629 1.00 52.66 100 THR A N 1
ATOM 760 C CA . THR A 1 100 ? 21.664 -18.652 -10.285 1.00 52.66 100 THR A CA 1
ATOM 761 C C . THR A 1 100 ? 22.588 -18.236 -11.439 1.00 52.66 100 THR A C 1
ATOM 763 O O . THR A 1 100 ? 23.036 -17.102 -11.493 1.00 52.66 100 THR A O 1
ATOM 766 N N . PHE A 1 101 ? 22.794 -19.124 -12.418 1.00 47.41 101 PHE A N 1
ATOM 767 C CA . PHE A 1 101 ? 23.663 -18.945 -13.598 1.00 47.41 101 PHE A CA 1
ATOM 768 C C . PHE A 1 101 ? 25.155 -19.138 -13.280 1.00 47.41 101 PHE A C 1
ATOM 770 O O . PHE A 1 101 ? 25.720 -18.489 -12.406 1.00 47.41 101 PHE A O 1
ATOM 777 N N . GLY A 1 102 ? 25.780 -20.095 -13.977 1.00 39.69 102 GLY A N 1
ATOM 778 C CA . GLY A 1 102 ? 27.093 -20.653 -13.655 1.00 39.69 102 GLY A CA 1
ATOM 779 C C . GLY A 1 102 ? 28.175 -19.619 -13.340 1.00 39.69 102 GLY A C 1
ATOM 780 O O . GLY A 1 102 ? 28.211 -18.539 -13.919 1.00 39.69 102 GLY A O 1
ATOM 781 N N . LYS A 1 103 ? 29.094 -19.990 -12.439 1.00 33.91 103 LYS A N 1
ATOM 782 C CA . LYS A 1 103 ? 30.325 -19.246 -12.138 1.00 33.91 103 LYS A CA 1
ATOM 783 C C . LYS A 1 103 ? 30.982 -18.789 -13.449 1.00 33.91 103 LYS A C 1
ATOM 785 O O . LYS A 1 103 ? 31.706 -19.566 -14.067 1.00 33.91 103 LYS A O 1
ATOM 790 N N . THR A 1 104 ? 30.789 -17.537 -13.866 1.00 36.09 104 THR A N 1
ATOM 791 C CA . THR A 1 104 ? 31.589 -16.936 -14.938 1.00 36.09 104 THR A CA 1
ATOM 792 C C . THR A 1 104 ? 32.966 -16.641 -14.369 1.00 36.09 104 THR A C 1
ATOM 794 O O . THR A 1 104 ? 33.288 -15.517 -13.988 1.00 36.09 104 THR A O 1
ATOM 797 N N . LYS A 1 105 ? 33.791 -17.682 -14.274 1.00 37.50 105 LYS A N 1
ATOM 798 C CA . LYS A 1 105 ? 35.235 -17.521 -14.260 1.00 37.50 105 LYS A CA 1
ATOM 799 C C . LYS A 1 105 ? 35.709 -17.588 -15.710 1.00 37.50 105 LYS A C 1
ATOM 801 O O . LYS A 1 105 ? 35.550 -18.606 -16.368 1.00 37.50 105 LYS A O 1
ATOM 806 N N . TYR A 1 106 ? 36.323 -16.483 -16.125 1.00 33.44 106 TYR A N 1
ATOM 807 C CA . TYR A 1 106 ? 37.078 -16.258 -17.357 1.00 33.44 106 TYR A CA 1
ATOM 808 C C . TYR A 1 106 ? 36.288 -15.948 -18.633 1.00 33.44 106 TYR A C 1
ATOM 810 O O . TYR A 1 106 ? 35.638 -16.787 -19.248 1.00 33.44 106 TYR A O 1
ATOM 818 N N . GLN A 1 107 ? 36.481 -14.704 -19.082 1.00 39.56 107 GLN A N 1
ATOM 819 C CA . GLN A 1 107 ? 36.588 -14.378 -20.496 1.00 39.56 107 GLN A CA 1
ATOM 820 C C . GLN A 1 107 ? 37.511 -15.394 -21.181 1.00 39.56 107 GLN A C 1
ATOM 822 O O . GLN A 1 107 ? 38.697 -15.463 -20.867 1.00 39.56 107 GLN A O 1
ATOM 827 N N . TYR A 1 108 ? 36.989 -16.110 -22.169 1.00 25.28 108 TYR A N 1
ATOM 828 C CA . TYR A 1 108 ? 37.789 -16.513 -23.314 1.00 25.28 108 TYR A CA 1
ATOM 829 C C . TYR A 1 108 ? 36.951 -16.307 -24.569 1.00 25.28 108 TYR A C 1
ATOM 831 O O . TYR A 1 108 ? 36.022 -17.047 -24.880 1.00 25.28 108 TYR A O 1
ATOM 839 N N . ARG A 1 109 ? 37.266 -15.215 -25.264 1.00 30.16 109 ARG A N 1
ATOM 840 C CA . ARG A 1 109 ? 36.869 -14.971 -26.646 1.00 30.16 109 ARG A CA 1
ATOM 841 C C . ARG A 1 109 ? 37.691 -15.944 -27.484 1.00 30.16 109 ARG A C 1
ATOM 843 O O . ARG A 1 109 ? 38.904 -15.814 -27.469 1.00 30.16 109 ARG A O 1
ATOM 850 N N . ASN A 1 110 ? 37.066 -16.873 -28.197 1.00 34.00 110 ASN A N 1
ATOM 851 C CA . ASN A 1 110 ? 37.734 -17.659 -29.233 1.00 34.00 110 ASN A CA 1
ATOM 852 C C . ASN A 1 110 ? 36.723 -18.047 -30.311 1.00 34.00 110 ASN A C 1
ATOM 854 O O . ASN A 1 110 ? 36.174 -19.138 -30.279 1.00 34.00 110 ASN A O 1
ATOM 858 N N . THR A 1 111 ? 36.504 -17.136 -31.258 1.00 30.81 111 THR A N 1
ATOM 859 C CA . THR A 1 111 ? 36.316 -17.471 -32.678 1.00 30.81 111 THR A CA 1
ATOM 860 C C . THR A 1 111 ? 36.473 -16.199 -33.496 1.00 30.81 111 THR A C 1
ATOM 862 O O . THR A 1 111 ? 35.704 -15.245 -33.367 1.00 30.81 111 THR A O 1
ATOM 865 N N . CYS A 1 112 ? 37.522 -16.199 -34.312 1.00 31.88 112 CYS A N 1
ATOM 866 C CA . CYS A 1 112 ? 37.783 -15.241 -35.369 1.00 31.88 112 CYS A CA 1
ATOM 867 C C . CYS A 1 112 ? 36.672 -15.342 -36.422 1.00 31.88 112 CYS A C 1
ATOM 869 O O . CYS A 1 112 ? 36.471 -16.409 -36.997 1.00 31.88 112 CYS A O 1
ATOM 871 N N . ALA A 1 113 ? 35.977 -14.239 -36.695 1.00 32.38 113 ALA A N 1
ATOM 872 C CA . ALA A 1 113 ? 35.196 -14.109 -37.917 1.00 32.38 113 ALA A CA 1
ATOM 873 C C . ALA A 1 113 ? 36.078 -13.432 -38.967 1.00 32.38 113 ALA A C 1
ATOM 875 O O . ALA A 1 113 ? 36.607 -12.341 -38.747 1.00 32.38 113 ALA A O 1
ATOM 876 N N . ALA A 1 114 ? 36.274 -14.146 -40.071 1.00 30.92 114 ALA A N 1
ATOM 877 C CA . ALA A 1 114 ? 37.041 -13.722 -41.223 1.00 30.92 114 ALA A CA 1
ATOM 878 C C . ALA A 1 114 ? 36.458 -12.453 -41.860 1.00 30.92 114 ALA A C 1
ATOM 880 O O . ALA A 1 114 ? 35.245 -12.248 -41.904 1.00 30.92 114 ALA A O 1
ATOM 881 N N . VAL A 1 115 ? 37.365 -11.633 -42.382 1.00 32.34 115 VAL A N 1
ATOM 882 C CA . VAL A 1 115 ? 37.099 -10.487 -43.250 1.00 32.34 115 VAL A CA 1
ATOM 883 C C . VAL A 1 115 ? 36.641 -10.993 -44.621 1.00 32.34 115 VAL A C 1
ATOM 885 O O . VAL A 1 115 ? 37.370 -11.778 -45.228 1.00 32.34 115 VAL A O 1
ATOM 888 N N . PRO A 1 116 ? 35.523 -10.500 -45.177 1.00 35.50 116 PRO A N 1
ATOM 889 C CA . PRO A 1 116 ? 35.333 -10.477 -46.616 1.00 35.50 116 PRO A CA 1
ATOM 890 C C . PRO A 1 116 ? 35.724 -9.091 -47.133 1.00 35.50 116 PRO A C 1
ATOM 892 O O . PRO A 1 116 ? 35.063 -8.088 -46.863 1.00 35.50 116 PRO A O 1
ATOM 895 N N . SER A 1 117 ? 36.827 -9.044 -47.874 1.00 31.75 117 SER A N 1
ATOM 896 C CA . SER A 1 117 ? 37.175 -7.920 -48.735 1.00 31.75 117 SER A CA 1
ATOM 897 C C . SER A 1 117 ? 36.414 -8.056 -50.049 1.00 31.75 117 SER A C 1
ATOM 899 O O . SER A 1 117 ? 36.600 -9.048 -50.743 1.00 31.75 117 SER A O 1
ATOM 901 N N . THR A 1 118 ? 35.649 -7.033 -50.424 1.00 32.78 118 THR A N 1
ATOM 902 C CA . THR A 1 118 ? 35.387 -6.699 -51.832 1.00 32.78 118 THR A CA 1
ATOM 903 C C . THR A 1 118 ? 35.091 -5.205 -51.955 1.00 32.78 118 THR A C 1
ATOM 905 O O . THR A 1 118 ? 34.087 -4.704 -51.458 1.00 32.78 118 THR A O 1
ATOM 908 N N . THR A 1 119 ? 36.022 -4.516 -52.610 1.00 35.47 119 THR A N 1
ATOM 909 C CA . THR A 1 119 ? 35.861 -3.303 -53.432 1.00 35.47 119 THR A CA 1
ATOM 910 C C . THR A 1 119 ? 34.764 -3.544 -54.499 1.00 35.47 119 THR A C 1
ATOM 912 O O . THR A 1 119 ? 34.539 -4.694 -54.858 1.00 35.47 119 THR A O 1
ATOM 915 N N . THR A 1 120 ? 34.020 -2.594 -55.081 1.00 34.19 120 THR A N 1
ATOM 916 C CA . THR A 1 120 ? 34.314 -1.213 -55.507 1.00 34.19 120 THR A CA 1
ATOM 917 C C . THR A 1 120 ? 32.994 -0.519 -55.936 1.00 34.19 120 THR A C 1
ATOM 919 O O . THR A 1 120 ? 32.099 -1.191 -56.435 1.00 34.19 120 THR A O 1
ATOM 922 N N . ASP A 1 121 ? 32.968 0.814 -55.800 1.00 32.59 121 ASP A N 1
ATOM 923 C CA . ASP A 1 121 ? 32.320 1.875 -56.612 1.00 32.59 121 ASP A CA 1
ATOM 924 C C . ASP A 1 121 ? 30.789 2.135 -56.733 1.00 32.59 121 ASP A C 1
ATOM 926 O O . ASP A 1 121 ? 30.013 1.311 -57.197 1.00 32.59 121 ASP A O 1
ATOM 930 N N . LYS A 1 122 ? 30.449 3.405 -56.392 1.00 38.22 122 LYS A N 1
ATOM 931 C CA . LYS A 1 122 ? 29.576 4.440 -57.032 1.00 38.22 122 LYS A CA 1
ATOM 932 C C . LYS A 1 122 ? 28.350 3.949 -57.842 1.00 38.22 122 LYS A C 1
ATOM 934 O O . LYS A 1 122 ? 28.496 3.169 -58.762 1.00 38.22 122 LYS A O 1
ATOM 939 N N . SER A 1 123 ? 27.124 4.472 -57.722 1.00 34.56 123 SER A N 1
ATOM 940 C CA . SER A 1 123 ? 26.665 5.865 -57.608 1.00 34.56 123 SER A CA 1
ATOM 941 C C . SER A 1 123 ? 25.135 5.924 -57.398 1.00 34.56 123 SER A C 1
ATOM 943 O O . SER A 1 123 ? 24.439 4.947 -57.642 1.00 34.56 123 SER A O 1
ATOM 945 N N . SER A 1 124 ? 24.666 7.118 -57.011 1.00 36.75 124 SER A N 1
ATOM 946 C CA . SER A 1 124 ? 23.328 7.709 -57.213 1.00 36.75 124 SER A CA 1
ATOM 947 C C . SER A 1 124 ? 22.074 7.010 -56.665 1.00 36.75 124 SER A C 1
ATOM 949 O O . SER A 1 124 ? 21.529 6.108 -57.282 1.00 36.75 124 SER A O 1
ATOM 951 N N . GLY A 1 125 ? 21.534 7.620 -55.605 1.00 39.38 125 GLY A N 1
ATOM 952 C CA . GLY A 1 125 ? 20.215 8.259 -55.658 1.00 39.38 125 GLY A CA 1
ATOM 953 C C . GLY A 1 125 ? 18.985 7.369 -55.521 1.00 39.38 125 GLY A C 1
ATOM 954 O O . GLY A 1 125 ? 18.407 6.990 -56.525 1.00 39.38 125 GLY A O 1
ATOM 955 N N . GLU A 1 126 ? 18.493 7.218 -54.291 1.00 35.09 126 GLU A N 1
ATOM 956 C CA . GLU A 1 126 ? 17.051 7.154 -54.019 1.00 35.09 126 GLU A CA 1
ATOM 957 C C . GLU A 1 126 ? 16.801 7.499 -52.541 1.00 35.09 126 GLU A C 1
ATOM 959 O O . GLU A 1 126 ? 17.397 6.913 -51.637 1.00 35.09 126 GLU A O 1
ATOM 964 N N . ILE A 1 127 ? 15.990 8.533 -52.290 1.00 41.31 127 ILE A N 1
ATOM 965 C CA . ILE A 1 127 ? 15.558 8.924 -50.943 1.00 41.31 127 ILE A CA 1
ATOM 966 C C . ILE A 1 127 ? 14.385 8.017 -50.590 1.00 41.31 127 ILE A C 1
ATOM 968 O O . ILE A 1 127 ? 13.255 8.270 -51.003 1.00 41.31 127 ILE A O 1
ATOM 972 N N . ASP A 1 128 ? 14.672 6.958 -49.838 1.00 36.56 128 ASP A N 1
ATOM 973 C CA . ASP A 1 128 ? 13.660 6.005 -49.404 1.00 36.56 128 ASP A CA 1
ATOM 974 C C . ASP A 1 128 ? 12.904 6.537 -48.174 1.00 36.56 128 ASP A C 1
ATOM 976 O O . ASP A 1 128 ? 13.420 6.679 -47.060 1.00 36.56 128 ASP A O 1
ATOM 980 N N . SER A 1 129 ? 11.643 6.881 -48.420 1.00 43.56 129 SER A N 1
ATOM 981 C CA . SER A 1 129 ? 10.650 7.364 -47.465 1.00 43.56 129 SER A CA 1
ATOM 982 C C . SER A 1 129 ? 10.198 6.231 -46.539 1.00 43.56 129 SER A C 1
ATOM 984 O O . SER A 1 129 ? 9.175 5.592 -46.773 1.00 43.56 129 SER A O 1
ATOM 986 N N . CYS A 1 130 ? 10.948 5.954 -45.467 1.00 39.62 130 CYS A N 1
ATOM 987 C CA . CYS A 1 130 ? 10.466 5.065 -44.401 1.00 39.62 130 CYS A CA 1
ATOM 988 C C . CYS A 1 130 ? 11.117 5.320 -43.026 1.00 39.62 130 CYS A C 1
ATOM 990 O O . CYS A 1 130 ? 11.583 4.396 -42.360 1.00 39.62 130 CYS A O 1
ATOM 992 N N . GLN A 1 131 ? 11.128 6.573 -42.554 1.00 39.25 131 GLN A N 1
ATOM 993 C CA . GLN A 1 131 ? 11.523 6.906 -41.171 1.00 39.25 131 GLN A CA 1
ATOM 994 C C . GLN A 1 131 ? 10.654 8.002 -40.522 1.00 39.25 131 GLN A C 1
ATOM 996 O O . GLN A 1 131 ? 11.161 8.933 -39.908 1.00 39.25 131 GLN A O 1
ATOM 1001 N N . ILE A 1 132 ? 9.321 7.889 -40.601 1.00 40.44 132 ILE A N 1
ATOM 1002 C CA . ILE A 1 132 ? 8.395 8.776 -39.848 1.00 40.44 132 ILE A CA 1
ATOM 1003 C C . ILE A 1 132 ? 7.361 7.963 -39.030 1.00 40.44 132 ILE A C 1
ATOM 1005 O O . ILE A 1 132 ? 6.289 8.434 -38.680 1.00 40.44 132 ILE A O 1
ATOM 1009 N N . GLY A 1 133 ? 7.676 6.709 -38.679 1.00 35.28 133 GLY A N 1
ATOM 1010 C CA . GLY A 1 133 ? 6.776 5.836 -37.900 1.00 35.28 133 GLY A CA 1
ATOM 1011 C C . GLY A 1 133 ? 7.166 5.591 -36.436 1.00 35.28 133 GLY A C 1
ATOM 1012 O O . GLY A 1 133 ? 6.432 4.918 -35.720 1.00 35.28 133 GLY A O 1
ATOM 1013 N N . GLY A 1 134 ? 8.329 6.077 -35.981 1.00 38.66 134 GLY A N 1
ATOM 1014 C CA . GLY A 1 134 ? 8.928 5.656 -34.702 1.00 38.66 134 GLY A CA 1
ATOM 1015 C C . GLY A 1 134 ? 8.789 6.624 -33.524 1.00 38.66 134 GLY A C 1
ATOM 1016 O O . GLY A 1 134 ? 8.974 6.209 -32.385 1.00 38.66 134 GLY A O 1
ATOM 1017 N N . ILE A 1 135 ? 8.463 7.897 -33.766 1.00 40.91 135 ILE A N 1
ATOM 1018 C CA . ILE A 1 135 ? 8.546 8.943 -32.728 1.00 40.91 135 ILE A CA 1
ATOM 1019 C C . ILE A 1 135 ? 7.214 9.125 -31.977 1.00 40.91 135 ILE A C 1
ATOM 1021 O O . ILE A 1 135 ? 7.206 9.495 -30.809 1.00 40.91 135 ILE A O 1
ATOM 1025 N N . ILE A 1 136 ? 6.077 8.766 -32.580 1.00 44.16 136 ILE A N 1
ATOM 1026 C CA . ILE A 1 136 ? 4.751 9.072 -32.008 1.00 44.16 136 ILE A CA 1
ATOM 1027 C C . ILE A 1 136 ? 4.325 8.058 -30.920 1.00 44.16 136 ILE A C 1
ATOM 1029 O O . ILE A 1 136 ? 3.542 8.385 -30.032 1.00 44.16 136 ILE A O 1
ATOM 1033 N N . GLY A 1 137 ? 4.877 6.838 -30.918 1.00 40.62 137 GLY A N 1
ATOM 1034 C CA . GLY A 1 137 ? 4.512 5.799 -29.942 1.00 40.62 137 GLY A CA 1
ATOM 1035 C C . GLY A 1 137 ? 5.157 5.949 -28.557 1.00 40.62 137 GLY A C 1
ATOM 1036 O O . GLY A 1 137 ? 4.566 5.536 -27.560 1.00 40.62 137 GLY A O 1
ATOM 1037 N N . GLY A 1 138 ? 6.351 6.549 -28.477 1.00 44.56 138 GLY A N 1
ATOM 1038 C CA . GLY A 1 138 ? 7.072 6.734 -27.210 1.00 44.56 138 GLY A CA 1
ATOM 1039 C C . GLY A 1 138 ? 6.473 7.839 -26.337 1.00 44.56 138 GLY A C 1
ATOM 1040 O O . GLY A 1 138 ? 6.346 7.671 -25.126 1.00 44.56 138 GLY A O 1
ATOM 1041 N N . SER A 1 139 ? 6.030 8.938 -26.954 1.00 53.12 139 SER A N 1
ATOM 1042 C CA . SER A 1 139 ? 5.528 10.118 -26.240 1.00 53.12 139 SER A CA 1
ATOM 1043 C C . SER A 1 139 ? 4.221 9.859 -25.488 1.00 53.12 139 SER A C 1
ATOM 1045 O O . SER A 1 139 ? 4.028 10.393 -24.400 1.00 53.12 139 SER A O 1
ATOM 1047 N N . ILE A 1 140 ? 3.337 9.007 -26.020 1.00 55.00 140 ILE A N 1
ATOM 1048 C CA . ILE A 1 140 ? 2.044 8.710 -25.380 1.00 55.00 140 ILE A CA 1
ATOM 1049 C C . ILE A 1 140 ? 2.235 7.805 -24.154 1.00 55.00 140 ILE A C 1
ATOM 1051 O O . ILE A 1 140 ? 1.649 8.060 -23.105 1.00 55.00 140 ILE A O 1
ATOM 1055 N N . ALA A 1 141 ? 3.090 6.780 -24.249 1.00 52.72 141 ALA A N 1
ATOM 1056 C CA . ALA A 1 141 ? 3.382 5.893 -23.121 1.00 52.72 141 ALA A CA 1
ATOM 1057 C C . ALA A 1 141 ? 4.112 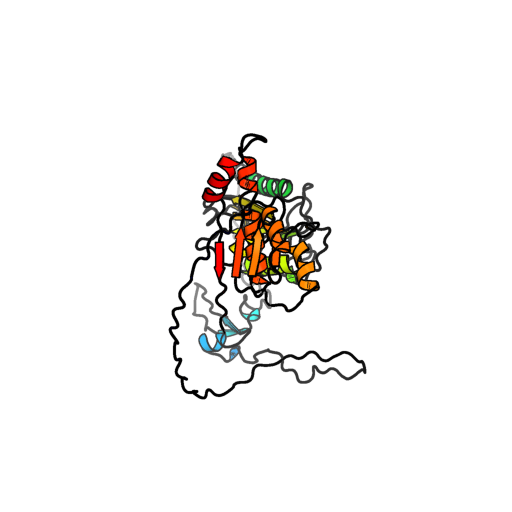6.627 -21.984 1.00 52.72 141 ALA A C 1
ATOM 1059 O O . ALA A 1 141 ? 3.774 6.445 -20.816 1.00 52.72 141 ALA A O 1
ATOM 1060 N N . PHE A 1 142 ? 5.064 7.499 -22.330 1.00 58.69 142 PHE A N 1
ATOM 1061 C CA . PHE A 1 142 ? 5.752 8.347 -21.359 1.00 58.69 142 PHE A CA 1
ATOM 1062 C C . PHE A 1 142 ? 4.799 9.366 -20.716 1.00 58.69 142 PHE A C 1
ATOM 1064 O O . PHE A 1 142 ? 4.826 9.556 -19.504 1.00 58.69 142 PHE A O 1
ATOM 1071 N N . GLY A 1 143 ? 3.885 9.948 -21.503 1.00 60.53 143 GLY A N 1
ATOM 1072 C CA . GLY A 1 143 ? 2.848 10.851 -21.006 1.00 60.53 143 GLY A CA 1
ATOM 1073 C C . GLY A 1 143 ? 1.909 10.195 -19.992 1.00 60.53 143 GLY A C 1
ATOM 1074 O O . GLY A 1 143 ? 1.624 10.796 -18.961 1.00 60.53 143 GLY A O 1
ATOM 1075 N N . ILE A 1 144 ? 1.466 8.954 -20.227 1.00 63.81 144 ILE A N 1
ATOM 1076 C CA . ILE A 1 144 ? 0.602 8.220 -19.283 1.00 63.81 144 ILE A CA 1
ATOM 1077 C C . ILE A 1 144 ? 1.353 7.894 -17.987 1.00 63.81 144 ILE A C 1
ATOM 1079 O O . ILE A 1 144 ? 0.804 8.115 -16.909 1.00 63.81 144 ILE A O 1
ATOM 1083 N N . LEU A 1 145 ? 2.609 7.438 -18.070 1.00 64.75 145 LEU A N 1
ATOM 1084 C CA . LEU A 1 145 ? 3.427 7.177 -16.883 1.00 64.75 145 LEU A CA 1
ATOM 1085 C C . LEU A 1 145 ? 3.622 8.450 -16.050 1.00 64.75 145 LEU A C 1
ATOM 1087 O O . LEU A 1 145 ? 3.352 8.441 -14.852 1.00 64.75 145 LEU A O 1
ATOM 1091 N N . LEU A 1 146 ? 4.026 9.555 -16.684 1.00 63.53 146 LEU A N 1
ATOM 1092 C CA . LEU A 1 146 ? 4.183 10.843 -16.006 1.00 63.53 146 LEU A CA 1
ATOM 1093 C C . LEU A 1 146 ? 2.867 11.342 -15.417 1.00 63.53 146 LEU A C 1
ATOM 1095 O O . LEU A 1 146 ? 2.863 11.894 -14.324 1.00 63.53 146 LEU A O 1
ATOM 1099 N N . THR A 1 147 ? 1.743 11.118 -16.099 1.00 62.78 147 THR A N 1
ATOM 1100 C CA . THR A 1 147 ? 0.424 11.503 -15.586 1.00 62.78 147 THR A CA 1
ATOM 1101 C C . THR A 1 147 ? 0.051 10.680 -14.356 1.00 62.78 147 THR A C 1
ATOM 1103 O O . THR A 1 147 ? -0.474 11.238 -13.400 1.00 62.78 147 THR A O 1
ATOM 1106 N N . LEU A 1 148 ? 0.350 9.378 -14.325 1.00 64.88 148 LEU A N 1
ATOM 1107 C CA . LEU A 1 148 ? 0.116 8.538 -13.148 1.00 64.88 148 LEU A CA 1
ATOM 1108 C C . LEU A 1 148 ? 1.036 8.911 -11.985 1.00 64.88 148 LEU A C 1
ATOM 1110 O O . LEU A 1 148 ? 0.560 9.006 -10.856 1.00 64.88 148 LEU A O 1
ATOM 1114 N N . ILE A 1 149 ? 2.314 9.184 -12.257 1.00 63.84 149 ILE A N 1
ATOM 1115 C CA . ILE A 1 149 ? 3.262 9.691 -11.256 1.00 63.84 149 ILE A CA 1
ATOM 1116 C C . ILE A 1 149 ? 2.772 11.040 -10.716 1.00 63.84 149 ILE A C 1
ATOM 1118 O O . ILE A 1 149 ? 2.719 11.213 -9.503 1.00 63.84 149 ILE A O 1
ATOM 1122 N N . MET A 1 150 ? 2.295 11.951 -11.574 1.00 60.28 150 MET A N 1
ATOM 1123 C CA . MET A 1 150 ? 1.708 13.224 -11.143 1.00 60.28 150 MET A CA 1
ATOM 1124 C C . MET A 1 150 ? 0.418 13.044 -10.345 1.00 60.28 150 MET A C 1
ATOM 1126 O O . MET A 1 150 ? 0.259 13.678 -9.310 1.00 60.28 150 MET A O 1
ATOM 1130 N N . ILE A 1 151 ? -0.517 12.196 -10.777 1.00 65.00 151 ILE A N 1
ATOM 1131 C CA . ILE A 1 151 ? -1.762 11.943 -10.034 1.00 65.00 151 ILE A CA 1
ATOM 1132 C C . ILE A 1 151 ? -1.437 11.352 -8.658 1.00 65.00 151 ILE A C 1
ATOM 1134 O O . ILE A 1 151 ? -2.033 11.760 -7.657 1.00 65.00 151 ILE A O 1
ATOM 1138 N N . CYS A 1 152 ? -0.464 10.441 -8.589 1.00 60.44 152 CYS A N 1
ATOM 1139 C CA . CYS A 1 152 ? 0.035 9.909 -7.329 1.00 60.44 152 CYS A CA 1
ATOM 1140 C C . CYS A 1 152 ? 0.707 10.998 -6.478 1.00 60.44 152 CYS A C 1
ATOM 1142 O O . CYS A 1 152 ? 0.379 11.114 -5.303 1.00 60.44 152 CYS A O 1
ATOM 1144 N N . GLY A 1 153 ? 1.564 11.842 -7.053 1.00 64.50 153 GLY A N 1
ATOM 1145 C CA . GLY A 1 153 ? 2.246 12.928 -6.342 1.00 64.50 153 GLY A CA 1
ATOM 1146 C C . GLY A 1 153 ? 1.294 14.017 -5.833 1.00 64.50 153 GLY A C 1
ATOM 1147 O O . GLY A 1 153 ? 1.417 14.480 -4.703 1.00 64.50 153 GLY A O 1
ATOM 1148 N N . ILE A 1 154 ? 0.274 14.377 -6.616 1.00 64.94 154 ILE A N 1
ATOM 1149 C CA . ILE A 1 154 ? -0.733 15.380 -6.238 1.00 64.94 154 ILE A CA 1
ATOM 1150 C C . ILE A 1 154 ? -1.641 14.847 -5.123 1.00 64.94 154 ILE A C 1
ATOM 1152 O O . ILE A 1 154 ? -2.011 15.590 -4.214 1.00 64.94 154 ILE A O 1
ATOM 1156 N N . ARG A 1 155 ? -2.016 13.562 -5.170 1.00 75.75 155 ARG A N 1
ATOM 1157 C CA . ARG A 1 155 ? -2.996 12.985 -4.235 1.00 75.75 155 ARG A CA 1
ATOM 1158 C C . ARG A 1 155 ? -2.363 12.396 -2.975 1.00 75.75 155 ARG A C 1
ATOM 1160 O O . ARG A 1 155 ? -2.901 12.527 -1.873 1.00 75.75 155 ARG A O 1
ATOM 1167 N N . PHE A 1 156 ? -1.205 11.765 -3.112 1.00 80.62 156 PHE A N 1
ATOM 1168 C CA . PHE A 1 156 ? -0.512 11.098 -2.013 1.00 80.62 156 PHE A CA 1
ATOM 1169 C C . PHE A 1 156 ? 0.641 11.927 -1.430 1.00 80.62 156 PHE A C 1
ATOM 1171 O O . PHE A 1 156 ? 1.090 11.614 -0.327 1.00 80.62 156 PHE A O 1
ATOM 1178 N N . GLY A 1 157 ? 0.978 13.052 -2.066 1.00 77.00 157 GLY A N 1
ATOM 1179 C CA . GLY A 1 157 ? 2.052 13.962 -1.675 1.00 77.00 157 GLY A CA 1
ATOM 1180 C C . GLY A 1 157 ? 3.349 13.656 -2.428 1.00 77.00 157 GLY A C 1
ATOM 1181 O O . GLY A 1 157 ? 3.475 12.573 -2.999 1.00 77.00 157 GLY A O 1
ATOM 1182 N N . PRO A 1 158 ? 4.311 14.595 -2.441 1.00 88.62 158 PRO A N 1
ATOM 1183 C CA . PRO A 1 158 ? 5.629 14.324 -2.989 1.00 88.62 158 PRO A CA 1
ATOM 1184 C C . PRO A 1 158 ? 6.300 13.247 -2.135 1.00 88.62 158 PRO A C 1
ATOM 1186 O O . PRO A 1 158 ? 6.486 13.421 -0.928 1.00 88.62 158 PRO A O 1
ATOM 1189 N N . HIS A 1 159 ? 6.624 12.115 -2.748 1.00 93.56 159 HIS A N 1
ATOM 1190 C CA . HIS A 1 159 ? 7.389 11.071 -2.082 1.00 93.56 159 HIS A CA 1
ATOM 1191 C C . HIS A 1 159 ? 8.857 11.476 -2.048 1.00 93.56 159 HIS A C 1
ATOM 1193 O O . HIS A 1 159 ? 9.390 12.001 -3.021 1.00 93.56 159 HIS A O 1
ATOM 1199 N N . SER A 1 160 ? 9.507 11.223 -0.921 1.00 95.56 160 SER A N 1
ATOM 1200 C CA . SER A 1 160 ? 10.922 11.536 -0.720 1.00 95.56 160 SER A CA 1
ATOM 1201 C C . SER A 1 160 ? 11.822 10.314 -0.871 1.00 95.56 160 SER A C 1
ATOM 1203 O O . SER A 1 160 ? 13.024 10.472 -1.070 1.00 95.56 160 SER A O 1
ATOM 1205 N N . VAL A 1 161 ? 11.256 9.107 -0.736 1.00 96.81 161 VAL A N 1
ATOM 1206 C CA . VAL A 1 161 ? 12.008 7.849 -0.791 1.00 96.81 161 VAL A CA 1
ATOM 1207 C C . VAL A 1 161 ? 11.210 6.748 -1.497 1.00 96.81 161 VAL A C 1
ATOM 1209 O O . VAL A 1 161 ? 10.041 6.538 -1.171 1.00 96.81 161 VAL A O 1
ATOM 1212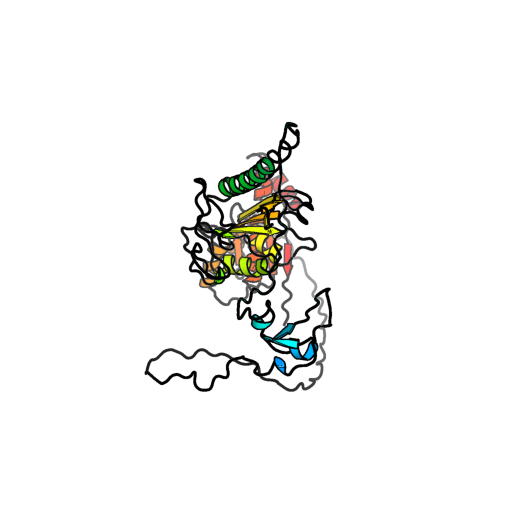 N N . ASP A 1 162 ? 11.845 6.009 -2.408 1.00 97.06 162 ASP A N 1
ATOM 1213 C CA . ASP A 1 162 ? 11.313 4.779 -3.013 1.00 97.06 162 ASP A CA 1
ATOM 1214 C C . ASP A 1 162 ? 11.890 3.532 -2.322 1.00 97.06 162 ASP A C 1
ATOM 1216 O O . ASP A 1 162 ? 13.094 3.281 -2.333 1.00 97.06 162 ASP A O 1
ATOM 1220 N N . MET A 1 163 ? 11.023 2.730 -1.708 1.00 97.94 163 MET A N 1
ATOM 1221 C CA . MET A 1 163 ? 11.419 1.538 -0.965 1.00 97.94 163 MET A CA 1
ATOM 1222 C C . MET A 1 163 ? 11.844 0.374 -1.869 1.00 97.94 163 MET A C 1
ATOM 1224 O O . MET A 1 163 ? 12.561 -0.505 -1.405 1.00 97.94 163 MET A O 1
ATOM 1228 N N . PHE A 1 164 ? 11.372 0.301 -3.117 1.00 97.19 164 PHE A N 1
ATOM 1229 C CA . PHE A 1 164 ? 11.569 -0.878 -3.965 1.00 97.19 164 PHE A CA 1
ATOM 1230 C C . PHE A 1 164 ? 11.851 -0.482 -5.411 1.00 97.19 164 PHE A C 1
ATOM 1232 O O . PHE A 1 164 ? 10.985 -0.608 -6.279 1.00 97.19 164 PHE A O 1
ATOM 1239 N N . SER A 1 165 ? 13.091 -0.091 -5.693 1.00 95.19 165 SER A N 1
ATOM 1240 C CA . SER A 1 165 ? 13.510 0.222 -7.057 1.00 95.19 165 SER A CA 1
ATOM 1241 C C . SER A 1 165 ? 14.904 -0.306 -7.384 1.00 95.19 165 SER A C 1
ATOM 1243 O O . SER A 1 165 ? 15.577 -0.956 -6.584 1.00 95.19 165 SER A O 1
ATOM 1245 N N . LEU A 1 166 ? 15.285 -0.120 -8.639 1.00 93.69 166 LEU A N 1
ATOM 1246 C CA . LEU A 1 166 ? 16.630 -0.231 -9.173 1.00 93.69 166 LEU A CA 1
ATOM 1247 C C . LEU A 1 166 ? 17.030 1.164 -9.653 1.00 93.69 166 LEU A C 1
ATOM 1249 O O . LEU A 1 166 ? 16.166 1.947 -10.044 1.00 93.69 166 LEU A O 1
ATOM 1253 N N . ASP A 1 167 ? 18.330 1.408 -9.784 1.00 93.56 167 ASP A N 1
ATOM 1254 C CA . ASP A 1 167 ? 18.879 2.642 -10.360 1.00 93.56 167 ASP A CA 1
ATOM 1255 C C . ASP A 1 167 ? 18.196 3.021 -11.692 1.00 93.56 167 ASP A C 1
ATOM 1257 O O . ASP A 1 167 ? 17.974 4.182 -11.997 1.00 93.56 167 ASP A O 1
ATOM 1261 N N . SER A 1 168 ? 17.799 2.029 -12.498 1.00 89.38 168 SER A N 1
ATOM 1262 C CA . SER A 1 168 ? 17.155 2.257 -13.799 1.00 89.38 168 SER A CA 1
ATOM 1263 C C . SER A 1 168 ? 15.682 2.684 -13.750 1.00 89.38 168 SER A C 1
ATOM 1265 O O . SER A 1 168 ? 15.135 3.054 -14.788 1.00 89.38 168 SER A O 1
ATOM 1267 N N . ASN A 1 169 ? 15.001 2.524 -12.614 1.00 90.56 169 ASN A N 1
ATOM 1268 C CA . ASN A 1 169 ? 13.570 2.811 -12.466 1.00 90.56 169 ASN A CA 1
ATOM 1269 C C . ASN A 1 169 ? 13.235 3.516 -11.147 1.00 90.56 169 ASN A C 1
ATOM 1271 O O . ASN A 1 169 ? 12.083 3.452 -10.713 1.00 90.56 169 ASN A O 1
ATOM 1275 N N . ALA A 1 170 ? 14.223 4.157 -10.522 1.00 90.69 170 ALA A N 1
ATOM 1276 C CA . ALA A 1 170 ? 14.003 5.017 -9.375 1.00 90.69 170 ALA A CA 1
ATOM 1277 C C . ALA A 1 170 ? 12.979 6.103 -9.726 1.00 90.69 170 ALA A C 1
ATOM 1279 O O . ALA A 1 170 ? 12.949 6.625 -10.847 1.00 90.69 170 ALA A O 1
ATOM 1280 N N . MET A 1 171 ? 12.101 6.414 -8.776 1.00 89.50 171 MET A N 1
ATOM 1281 C CA . MET A 1 171 ? 11.102 7.450 -8.988 1.00 89.50 171 MET A CA 1
ATOM 1282 C C . MET A 1 171 ? 11.764 8.830 -9.074 1.00 89.50 171 MET A C 1
ATOM 1284 O O . MET A 1 171 ? 12.784 9.089 -8.436 1.00 89.50 171 MET A O 1
ATOM 1288 N N . LEU A 1 172 ? 11.172 9.717 -9.870 1.00 89.25 172 LEU A N 1
ATOM 1289 C CA . LEU A 1 172 ? 11.621 11.098 -9.998 1.00 89.25 172 LEU A CA 1
ATOM 1290 C C . LEU A 1 172 ? 10.727 12.016 -9.166 1.00 89.25 172 LEU A C 1
ATOM 1292 O O . LEU A 1 172 ? 9.521 11.778 -9.052 1.00 89.25 172 LEU A O 1
ATOM 1296 N N . ASP A 1 173 ? 11.312 13.068 -8.609 1.00 88.69 173 ASP A N 1
ATOM 1297 C CA . ASP A 1 173 ? 10.572 14.163 -8.001 1.00 88.69 173 ASP A CA 1
ATOM 1298 C C . ASP A 1 173 ? 9.948 15.091 -9.063 1.00 88.69 173 ASP A C 1
ATOM 1300 O O . ASP A 1 173 ? 10.015 14.861 -10.274 1.00 88.69 173 ASP A O 1
ATOM 1304 N N . ASN A 1 174 ? 9.309 16.168 -8.601 1.00 85.19 174 ASN A N 1
ATOM 1305 C CA . ASN A 1 174 ? 8.657 17.143 -9.478 1.00 85.19 174 ASN A CA 1
ATOM 1306 C C . ASN A 1 174 ? 9.647 17.964 -10.325 1.00 85.19 174 ASN A C 1
ATOM 1308 O O . ASN A 1 174 ? 9.231 18.607 -11.289 1.00 85.19 174 ASN A O 1
ATOM 1312 N N . GLU A 1 175 ? 10.928 17.972 -9.962 1.00 89.00 175 GLU A N 1
ATOM 1313 C CA . GLU A 1 175 ? 12.007 18.651 -10.682 1.00 89.00 175 GLU A CA 1
ATOM 1314 C C . GLU A 1 175 ? 12.707 17.703 -11.674 1.00 89.00 175 GLU A C 1
ATOM 1316 O O . GLU A 1 175 ? 13.507 18.142 -12.501 1.00 89.00 175 GLU A O 1
ATOM 1321 N N . GLY A 1 176 ? 12.346 16.416 -11.654 1.00 89.06 176 GLY A N 1
ATOM 1322 C CA . GLY A 1 176 ? 12.906 15.379 -12.510 1.00 89.06 176 GLY A CA 1
ATOM 1323 C C . GLY A 1 176 ? 14.179 14.743 -11.953 1.00 89.06 176 GLY A C 1
ATOM 1324 O O . GLY A 1 176 ? 14.846 14.020 -12.693 1.00 89.06 176 GLY A O 1
ATOM 1325 N N . PHE A 1 177 ? 14.525 14.990 -10.687 1.00 92.19 177 PHE A N 1
ATOM 1326 C CA . PHE A 1 177 ? 15.648 14.336 -10.020 1.00 92.19 177 PHE A CA 1
ATOM 1327 C C . PHE A 1 177 ? 15.216 13.013 -9.396 1.00 92.19 177 PHE A C 1
ATOM 1329 O O . PHE A 1 177 ? 14.104 12.877 -8.891 1.00 92.19 177 PHE A O 1
ATOM 1336 N N . GLU A 1 178 ? 16.109 12.026 -9.422 1.00 93.31 178 GLU A N 1
ATOM 1337 C CA . GLU A 1 178 ? 15.883 10.749 -8.746 1.00 93.31 178 GLU A CA 1
ATOM 1338 C C . GLU A 1 178 ? 15.760 10.965 -7.238 1.00 93.31 178 GLU A C 1
ATOM 1340 O O . GLU A 1 178 ? 16.632 11.570 -6.606 1.00 93.31 178 GLU A O 1
ATOM 1345 N N . ILE A 1 179 ? 14.682 10.446 -6.651 1.00 95.44 179 ILE A N 1
ATOM 1346 C CA . ILE A 1 179 ? 14.541 10.430 -5.198 1.00 95.44 179 ILE A CA 1
ATOM 1347 C C . ILE A 1 179 ? 15.433 9.346 -4.590 1.00 95.44 179 ILE A C 1
ATOM 1349 O O . ILE A 1 179 ? 15.834 8.378 -5.249 1.00 95.44 179 ILE A O 1
ATOM 1353 N N . SER A 1 180 ? 15.730 9.494 -3.297 1.00 97.19 180 SER A N 1
ATOM 1354 C CA . SER A 1 180 ? 16.448 8.465 -2.544 1.00 97.19 180 SER A CA 1
ATOM 1355 C C . SER A 1 180 ? 15.714 7.132 -2.667 1.00 97.19 180 SER A C 1
ATOM 1357 O O . SER A 1 180 ? 14.486 7.088 -2.625 1.00 97.19 180 SER A O 1
ATOM 1359 N N . HIS A 1 181 ? 16.442 6.038 -2.852 1.00 97.50 181 HIS A N 1
ATOM 1360 C CA . HIS A 1 181 ? 15.800 4.751 -3.056 1.00 97.50 181 HIS A CA 1
ATOM 1361 C C . HIS A 1 181 ? 16.611 3.576 -2.535 1.00 97.50 181 HIS A C 1
ATOM 1363 O O . HIS A 1 181 ? 17.826 3.681 -2.337 1.00 97.50 181 HIS A O 1
ATOM 1369 N N . PHE A 1 182 ? 15.918 2.461 -2.306 1.00 98.06 182 PHE A N 1
ATOM 1370 C CA . PHE A 1 182 ? 16.514 1.218 -1.836 1.00 98.06 182 PHE A CA 1
ATOM 1371 C C . PHE A 1 182 ? 16.454 0.133 -2.903 1.00 98.06 182 PHE A C 1
ATOM 1373 O O . PHE A 1 182 ? 15.451 -0.042 -3.599 1.00 98.06 182 PHE A O 1
ATOM 1380 N N . THR A 1 183 ? 17.537 -0.634 -2.980 1.00 97.50 183 THR A N 1
ATOM 1381 C CA . THR A 1 183 ? 17.730 -1.699 -3.965 1.00 97.50 183 THR A CA 1
ATOM 1382 C C . THR A 1 183 ? 17.880 -3.061 -3.282 1.00 97.50 183 THR A C 1
ATOM 1384 O O . THR A 1 183 ? 18.298 -3.141 -2.126 1.00 97.50 183 THR A O 1
ATOM 1387 N N . PRO A 1 184 ? 17.598 -4.185 -3.968 1.00 95.88 184 PRO A N 1
ATOM 1388 C CA . PRO A 1 184 ? 17.797 -5.518 -3.384 1.00 95.88 184 PRO A CA 1
ATOM 1389 C C . PRO A 1 184 ? 19.272 -5.887 -3.151 1.00 95.88 184 PRO A C 1
ATOM 1391 O O . PRO A 1 184 ? 19.572 -6.805 -2.396 1.00 95.88 184 PRO A O 1
ATOM 1394 N N . TYR A 1 185 ? 20.195 -5.205 -3.831 1.00 95.38 185 TYR A N 1
ATOM 1395 C CA . TYR A 1 185 ? 21.642 -5.399 -3.739 1.00 95.38 185 TYR A CA 1
ATOM 1396 C C . TYR A 1 185 ? 22.359 -4.060 -3.899 1.00 95.38 185 TYR A C 1
ATOM 1398 O O . TYR A 1 185 ? 21.793 -3.105 -4.426 1.00 95.38 185 TYR A O 1
ATOM 1406 N N . LYS A 1 186 ? 23.617 -3.980 -3.461 1.00 95.19 186 LYS A N 1
ATOM 1407 C CA . LYS A 1 186 ? 24.391 -2.733 -3.498 1.00 95.19 186 LYS A CA 1
ATOM 1408 C C . LYS A 1 186 ? 24.585 -2.245 -4.935 1.00 95.19 186 LYS A C 1
ATOM 1410 O O . LYS A 1 186 ? 25.162 -2.957 -5.755 1.00 95.19 186 LYS A O 1
ATOM 1415 N N . THR A 1 187 ? 24.166 -1.016 -5.204 1.00 96.12 187 THR A N 1
ATOM 1416 C CA . THR A 1 187 ? 24.398 -0.306 -6.467 1.00 96.12 187 THR A CA 1
ATOM 1417 C C . THR A 1 187 ? 24.979 1.085 -6.186 1.00 96.12 187 THR A C 1
ATOM 1419 O O . THR A 1 187 ? 24.934 1.538 -5.039 1.00 96.12 187 THR A O 1
ATOM 1422 N N . PRO A 1 188 ? 25.596 1.753 -7.178 1.00 94.88 188 PRO A N 1
ATOM 1423 C CA . PRO A 1 188 ? 26.230 3.054 -6.968 1.00 94.88 188 PRO A CA 1
ATOM 1424 C C . PRO A 1 188 ? 25.257 4.193 -6.643 1.00 94.88 188 PRO A C 1
ATOM 1426 O O . PRO A 1 188 ? 25.670 5.126 -5.960 1.00 94.88 188 PRO A O 1
ATOM 1429 N N . LEU A 1 189 ? 24.015 4.139 -7.141 1.00 94.56 189 LEU A N 1
ATOM 1430 C CA . LEU A 1 189 ? 23.033 5.222 -6.971 1.00 94.56 189 LEU A CA 1
ATOM 1431 C C . LEU A 1 189 ? 22.032 4.968 -5.837 1.00 94.56 189 LEU A C 1
ATOM 1433 O O . LEU A 1 189 ? 21.339 5.886 -5.402 1.00 94.56 189 LEU A O 1
ATOM 1437 N N . SER A 1 190 ? 21.987 3.743 -5.317 1.00 96.44 190 SER A N 1
ATOM 1438 C CA . SER A 1 190 ? 21.110 3.387 -4.210 1.00 96.44 190 SER A CA 1
ATOM 1439 C C . SER A 1 190 ? 21.550 4.014 -2.890 1.00 96.44 190 SER A C 1
ATOM 1441 O O . SER A 1 190 ? 22.732 4.051 -2.544 1.00 96.44 190 SER A O 1
ATOM 1443 N N . SER A 1 191 ? 20.568 4.460 -2.110 1.00 97.06 191 SER A N 1
ATOM 1444 C CA . SER A 1 191 ? 20.776 4.985 -0.757 1.00 97.06 191 SER A CA 1
ATOM 1445 C C . SER A 1 191 ? 20.898 3.880 0.297 1.00 97.06 191 SER A C 1
ATOM 1447 O O . SER A 1 191 ? 21.358 4.145 1.406 1.00 97.06 191 SER A O 1
ATOM 1449 N N . GLY A 1 192 ? 20.503 2.646 -0.029 1.00 96.94 192 GLY A N 1
ATOM 1450 C CA . GLY A 1 192 ? 20.492 1.533 0.914 1.00 96.94 192 GLY A CA 1
ATOM 1451 C C . GLY A 1 192 ? 20.114 0.204 0.266 1.00 96.94 192 GLY A C 1
ATOM 1452 O O . GLY A 1 192 ? 19.433 0.147 -0.754 1.00 96.94 192 GLY A O 1
ATOM 1453 N N . VAL A 1 193 ? 20.563 -0.892 0.870 1.00 96.81 193 VAL A N 1
ATOM 1454 C CA . VAL A 1 193 ? 20.229 -2.246 0.412 1.00 96.81 193 VAL A CA 1
ATOM 1455 C C . VAL A 1 193 ? 19.181 -2.839 1.326 1.00 96.81 193 VAL A C 1
ATOM 1457 O O . VAL A 1 193 ? 19.348 -2.765 2.535 1.00 96.81 193 VAL A O 1
ATOM 1460 N N . ASP A 1 194 ? 18.176 -3.489 0.748 1.00 96.81 194 ASP A N 1
ATOM 1461 C CA . ASP A 1 194 ? 17.060 -4.102 1.467 1.00 96.81 194 ASP A CA 1
ATOM 1462 C C . ASP A 1 194 ? 16.225 -3.076 2.247 1.00 96.81 194 ASP A C 1
ATOM 1464 O O . ASP A 1 194 ? 16.616 -2.570 3.299 1.00 96.81 194 ASP A O 1
ATOM 1468 N N . ALA A 1 195 ? 15.024 -2.805 1.735 1.00 97.38 195 ALA A N 1
ATOM 1469 C CA . ALA A 1 195 ? 14.070 -1.895 2.352 1.00 97.38 195 ALA A CA 1
ATOM 1470 C C . ALA A 1 195 ? 13.742 -2.277 3.803 1.00 97.38 195 ALA A C 1
ATOM 1472 O O . ALA A 1 195 ? 13.539 -1.398 4.636 1.00 97.38 195 ALA A O 1
ATOM 1473 N N . PHE A 1 196 ? 13.704 -3.568 4.133 1.00 97.75 196 PHE A N 1
ATOM 1474 C CA . PHE A 1 196 ? 13.341 -4.028 5.475 1.00 97.75 196 PHE A CA 1
ATOM 1475 C C . PHE A 1 196 ? 14.445 -3.785 6.511 1.00 97.75 196 PHE A C 1
ATOM 1477 O O . PHE A 1 196 ? 14.165 -3.799 7.707 1.00 97.75 196 PHE A O 1
ATOM 1484 N N . ALA A 1 197 ? 15.679 -3.539 6.066 1.00 96.94 197 ALA A N 1
ATOM 1485 C CA . ALA A 1 197 ? 16.828 -3.275 6.927 1.00 96.94 197 ALA A CA 1
ATOM 1486 C C . ALA A 1 197 ? 17.081 -1.774 7.170 1.00 96.94 197 ALA A C 1
ATOM 1488 O O . ALA A 1 197 ? 18.005 -1.417 7.903 1.00 96.94 197 ALA A O 1
ATOM 1489 N N . GLN A 1 198 ? 16.298 -0.887 6.546 1.00 96.81 198 GLN A N 1
ATOM 1490 C CA . GLN A 1 198 ? 16.506 0.560 6.638 1.00 96.81 198 GLN A CA 1
ATOM 1491 C C . GLN A 1 198 ? 15.868 1.169 7.890 1.00 96.81 198 GLN A C 1
ATOM 1493 O O . GLN A 1 198 ? 14.887 0.659 8.427 1.00 96.81 198 GLN A O 1
ATOM 1498 N N . ILE A 1 199 ? 16.409 2.311 8.325 1.00 95.62 199 ILE A N 1
ATOM 1499 C CA . ILE A 1 199 ? 15.835 3.126 9.402 1.00 95.62 199 ILE A CA 1
ATOM 1500 C C . ILE A 1 199 ? 14.939 4.196 8.777 1.00 95.62 199 ILE A C 1
ATOM 1502 O O . ILE A 1 199 ? 15.414 5.054 8.032 1.00 95.62 199 ILE A O 1
ATOM 1506 N N . TYR A 1 200 ? 13.653 4.162 9.116 1.00 94.38 200 TYR A N 1
ATOM 1507 C CA . TYR A 1 200 ? 12.641 5.049 8.548 1.00 94.38 200 TYR A CA 1
ATOM 1508 C C . TYR A 1 200 ? 12.469 6.309 9.396 1.00 94.38 200 TYR A C 1
ATOM 1510 O O . TYR A 1 200 ? 12.310 6.249 10.617 1.00 94.38 200 TYR A O 1
ATOM 1518 N N . LYS A 1 201 ? 12.475 7.474 8.746 1.00 93.94 201 LYS A N 1
ATOM 1519 C CA . LYS A 1 201 ? 12.234 8.768 9.386 1.00 93.94 201 LYS A CA 1
ATOM 1520 C C . LYS A 1 201 ? 10.763 9.136 9.275 1.00 93.94 201 LYS A C 1
ATOM 1522 O O . LYS A 1 201 ? 10.174 9.100 8.201 1.00 93.94 201 LYS A O 1
ATOM 1527 N N . SER A 1 202 ? 10.183 9.601 10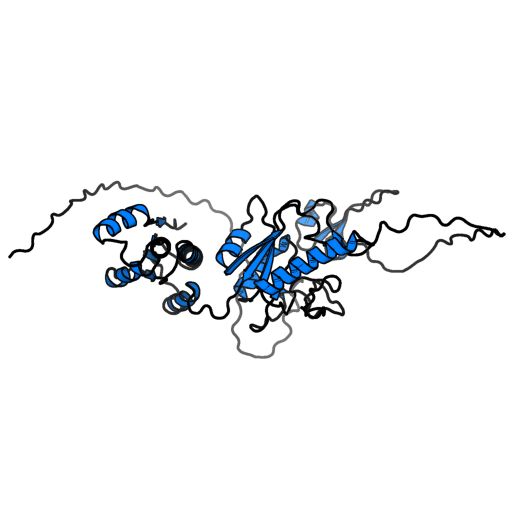.376 1.00 89.25 202 SER A N 1
ATOM 1528 C CA . SER A 1 202 ? 8.791 10.062 10.401 1.00 89.25 202 SER A CA 1
ATOM 1529 C C . SER A 1 202 ? 8.537 11.309 9.545 1.00 89.25 202 SER A C 1
ATOM 1531 O O . SER A 1 202 ? 7.395 11.579 9.195 1.00 89.25 202 SER A O 1
ATOM 1533 N N . SER A 1 203 ? 9.570 12.078 9.195 1.00 90.06 203 SER A N 1
ATOM 1534 C CA . SER A 1 203 ? 9.448 13.253 8.324 1.00 90.06 203 SER A CA 1
ATOM 1535 C C . SER A 1 203 ? 9.366 12.920 6.831 1.00 90.06 203 SER A C 1
ATOM 1537 O O . SER A 1 203 ? 9.090 13.813 6.036 1.00 90.06 203 SER A O 1
ATOM 1539 N N . GLU A 1 204 ? 9.653 11.678 6.439 1.00 93.69 204 GLU A N 1
ATOM 1540 C CA . GLU A 1 204 ? 9.710 11.244 5.042 1.00 93.69 204 GLU A CA 1
ATOM 1541 C C . GLU A 1 204 ? 8.384 10.587 4.616 1.00 93.69 204 GLU A C 1
ATOM 1543 O O . GLU A 1 204 ? 7.686 9.958 5.417 1.00 93.69 204 GLU A O 1
ATOM 1548 N N . ILE A 1 205 ? 8.024 10.747 3.339 1.00 94.25 205 ILE A N 1
ATOM 1549 C CA . ILE A 1 205 ? 6.861 10.093 2.725 1.00 94.25 205 ILE A CA 1
ATOM 1550 C C . ILE A 1 205 ? 7.392 9.050 1.753 1.00 94.25 205 ILE A C 1
ATOM 1552 O O . ILE A 1 205 ? 8.013 9.381 0.742 1.00 94.25 205 ILE A O 1
ATOM 1556 N N . TYR A 1 206 ? 7.132 7.787 2.065 1.00 96.38 206 TYR A N 1
ATOM 1557 C CA . TYR A 1 206 ? 7.680 6.662 1.321 1.00 96.38 206 TYR A CA 1
ATOM 1558 C C . TYR A 1 206 ? 6.753 6.237 0.182 1.00 96.38 206 TYR A C 1
ATOM 1560 O O . TYR A 1 206 ? 5.525 6.282 0.296 1.00 96.38 206 TYR A O 1
ATOM 1568 N N . TYR A 1 207 ? 7.338 5.778 -0.912 1.00 96.81 207 TYR A N 1
ATOM 1569 C CA . TYR A 1 207 ? 6.665 5.075 -1.994 1.00 96.81 207 TYR A CA 1
ATOM 1570 C C . TYR A 1 207 ? 7.090 3.608 -1.969 1.00 96.81 207 TYR A C 1
ATOM 1572 O O . TYR A 1 207 ? 8.263 3.306 -1.771 1.00 96.81 207 TYR A O 1
ATOM 1580 N N . ALA A 1 208 ? 6.147 2.686 -2.146 1.00 97.19 208 ALA A N 1
ATOM 1581 C CA . ALA A 1 208 ? 6.443 1.264 -2.210 1.00 97.19 208 ALA A CA 1
ATOM 1582 C C . ALA A 1 208 ? 5.712 0.618 -3.383 1.00 97.19 208 ALA A C 1
ATOM 1584 O O . ALA A 1 208 ? 4.483 0.514 -3.378 1.00 97.19 208 ALA A O 1
ATOM 1585 N N . PHE A 1 209 ? 6.473 0.094 -4.343 1.00 96.62 209 PHE A N 1
ATOM 1586 C CA . PHE A 1 209 ? 5.952 -0.805 -5.368 1.00 96.62 209 PHE A CA 1
ATOM 1587 C C . PHE A 1 209 ? 6.699 -2.147 -5.351 1.00 96.62 209 PHE A C 1
ATOM 1589 O O . PHE A 1 209 ? 7.549 -2.415 -6.199 1.00 96.62 209 PHE A O 1
ATOM 1596 N N . PRO A 1 210 ? 6.420 -3.004 -4.353 1.00 97.00 210 PRO A N 1
ATOM 1597 C CA . PRO A 1 210 ? 7.191 -4.218 -4.165 1.00 97.00 210 PRO A CA 1
ATOM 1598 C C . PRO A 1 210 ? 6.854 -5.284 -5.216 1.00 97.00 210 PRO A C 1
ATOM 1600 O O . PRO A 1 210 ? 5.735 -5.326 -5.744 1.00 97.00 210 PRO A O 1
ATOM 1603 N N . PRO A 1 211 ? 7.767 -6.247 -5.440 1.00 95.25 211 PRO A N 1
ATOM 1604 C CA . PRO A 1 211 ? 7.415 -7.514 -6.066 1.00 95.25 211 PRO A CA 1
ATOM 1605 C C . PRO A 1 211 ? 6.151 -8.109 -5.427 1.00 95.25 211 PRO A C 1
ATOM 1607 O O . PRO A 1 211 ? 6.017 -8.139 -4.203 1.00 95.25 211 PRO A O 1
ATOM 1610 N N . PHE A 1 212 ? 5.218 -8.619 -6.237 1.00 94.12 212 PHE A N 1
ATOM 1611 C CA . PHE A 1 212 ? 3.885 -9.007 -5.746 1.00 94.12 212 PHE A CA 1
ATOM 1612 C C . PHE A 1 212 ? 3.903 -10.097 -4.666 1.00 94.12 212 PHE A C 1
ATOM 1614 O O . PHE A 1 212 ? 3.005 -10.149 -3.826 1.00 94.12 212 PHE A O 1
ATOM 1621 N N . CYS A 1 213 ? 4.925 -10.954 -4.658 1.00 95.12 213 CYS A N 1
ATOM 1622 C CA . CYS A 1 213 ? 5.122 -11.961 -3.617 1.00 95.12 213 CYS A CA 1
ATOM 1623 C C . CYS A 1 213 ? 5.478 -11.364 -2.244 1.00 95.12 213 CYS A C 1
ATOM 1625 O O . CYS A 1 213 ? 5.280 -12.034 -1.234 1.00 95.12 213 CYS A O 1
ATOM 1627 N N . LEU A 1 214 ? 5.957 -10.118 -2.191 1.00 97.31 214 LEU A N 1
ATOM 1628 C CA . LEU A 1 214 ? 6.388 -9.442 -0.966 1.00 97.31 214 LEU A CA 1
ATOM 1629 C C . LEU A 1 214 ? 5.319 -8.529 -0.358 1.00 97.31 214 LEU A C 1
ATOM 1631 O O . LEU A 1 214 ? 5.513 -8.059 0.758 1.00 97.31 214 LEU A O 1
ATOM 1635 N N . ILE A 1 215 ? 4.179 -8.308 -1.022 1.00 97.62 215 ILE A N 1
ATOM 1636 C CA . ILE A 1 215 ? 3.144 -7.365 -0.554 1.00 97.62 215 ILE A CA 1
ATOM 1637 C C . ILE A 1 215 ? 2.729 -7.646 0.895 1.00 97.62 215 ILE A C 1
ATOM 1639 O O . ILE A 1 215 ? 2.671 -6.718 1.694 1.00 97.62 215 ILE A O 1
ATOM 1643 N N . SER A 1 216 ? 2.501 -8.908 1.273 1.00 96.31 216 SER A N 1
ATOM 1644 C CA . SER A 1 216 ? 2.145 -9.261 2.656 1.00 96.31 216 SER A CA 1
ATOM 1645 C C . SER A 1 216 ? 3.201 -8.812 3.672 1.00 96.31 216 SER A C 1
ATOM 1647 O O . SER A 1 216 ? 2.854 -8.280 4.725 1.00 96.31 216 SER A O 1
ATOM 1649 N N . ALA A 1 217 ? 4.483 -9.029 3.360 1.00 97.69 217 ALA A N 1
ATOM 1650 C CA . ALA A 1 217 ? 5.595 -8.656 4.230 1.00 97.69 217 ALA A CA 1
ATOM 1651 C C . ALA A 1 217 ? 5.728 -7.132 4.321 1.00 97.69 217 ALA A C 1
ATOM 1653 O O . ALA A 1 217 ? 5.863 -6.598 5.416 1.00 97.69 217 ALA A O 1
ATOM 1654 N N . VAL A 1 218 ? 5.594 -6.433 3.190 1.00 98.25 218 VAL A N 1
ATOM 1655 C CA . VAL A 1 218 ? 5.633 -4.965 3.128 1.00 98.25 218 VAL A CA 1
ATOM 1656 C C . VAL A 1 218 ? 4.493 -4.338 3.919 1.00 98.25 218 VAL A C 1
ATOM 1658 O O . VAL A 1 218 ? 4.733 -3.431 4.704 1.00 98.25 218 VAL A O 1
ATOM 1661 N N . VAL A 1 219 ? 3.264 -4.842 3.781 1.00 97.44 219 VAL A N 1
ATOM 1662 C CA . VAL A 1 219 ? 2.113 -4.352 4.556 1.00 97.44 219 VAL A CA 1
ATOM 1663 C C . VAL A 1 219 ? 2.355 -4.532 6.052 1.00 97.44 219 VAL A C 1
ATOM 1665 O O . VAL A 1 219 ? 2.152 -3.595 6.822 1.00 97.44 219 VAL A O 1
ATOM 1668 N N . LYS A 1 220 ? 2.825 -5.716 6.467 1.00 96.00 220 LYS A N 1
ATOM 1669 C CA . LYS A 1 220 ? 3.150 -5.987 7.871 1.00 96.00 220 LYS A CA 1
ATOM 1670 C C . LYS A 1 220 ? 4.220 -5.021 8.383 1.00 96.00 220 LYS A C 1
ATOM 1672 O O . LYS A 1 220 ? 4.033 -4.428 9.440 1.00 96.00 220 LYS A O 1
ATOM 1677 N N . PHE A 1 221 ? 5.282 -4.826 7.611 1.00 97.12 221 PHE A N 1
ATOM 1678 C CA . PHE A 1 221 ? 6.387 -3.939 7.951 1.00 97.12 221 PHE A CA 1
ATOM 1679 C C . PHE A 1 221 ? 5.950 -2.472 8.071 1.00 97.12 221 PHE A C 1
ATOM 1681 O O . PHE A 1 221 ? 6.195 -1.851 9.098 1.00 97.12 221 PHE A O 1
ATOM 1688 N N . ILE A 1 222 ? 5.202 -1.946 7.092 1.00 97.06 222 ILE A N 1
ATOM 1689 C CA . ILE A 1 222 ? 4.643 -0.582 7.122 1.00 97.06 222 ILE A CA 1
ATOM 1690 C C . ILE A 1 222 ? 3.819 -0.347 8.393 1.00 97.06 222 ILE A C 1
ATOM 1692 O O . ILE A 1 222 ? 3.917 0.715 9.003 1.00 97.06 222 ILE A O 1
ATOM 1696 N N . ILE A 1 223 ? 3.006 -1.328 8.796 1.00 94.44 223 ILE A N 1
ATOM 1697 C CA . ILE A 1 223 ? 2.166 -1.229 9.995 1.00 94.44 223 ILE A CA 1
ATOM 1698 C C . ILE A 1 223 ? 3.010 -1.285 11.274 1.00 94.44 223 ILE A C 1
ATOM 1700 O O . ILE A 1 223 ? 2.775 -0.489 12.182 1.00 94.44 223 ILE A O 1
ATOM 1704 N N . GLN A 1 224 ? 3.972 -2.209 11.353 1.00 92.88 224 GLN A N 1
ATOM 1705 C CA . GLN A 1 224 ? 4.836 -2.389 12.526 1.00 92.88 224 GLN A CA 1
ATOM 1706 C C . GLN A 1 224 ? 5.705 -1.156 12.784 1.00 92.88 224 GLN A C 1
ATOM 1708 O O . GLN A 1 224 ? 5.696 -0.622 13.891 1.00 92.88 224 GLN A O 1
ATOM 1713 N N . GLU A 1 225 ? 6.359 -0.659 11.738 1.00 94.50 225 GLU A N 1
ATOM 1714 C CA . GLU A 1 225 ? 7.242 0.509 11.791 1.00 94.50 225 GLU A CA 1
ATOM 1715 C C . GLU A 1 225 ? 6.479 1.841 11.679 1.00 94.50 225 GLU A C 1
ATOM 1717 O O . GLU A 1 225 ? 7.072 2.917 11.713 1.00 94.50 225 GLU A O 1
ATOM 1722 N N . LYS A 1 226 ? 5.143 1.791 11.553 1.00 93.44 226 LYS A N 1
ATOM 1723 C CA . LYS A 1 226 ? 4.253 2.960 11.435 1.00 93.44 226 LYS A CA 1
ATOM 1724 C C . LYS A 1 226 ? 4.695 3.938 10.336 1.00 93.44 226 LYS A C 1
ATOM 1726 O O . LYS A 1 226 ? 4.654 5.160 10.505 1.00 93.44 226 LYS A O 1
ATOM 1731 N N . ILE A 1 227 ? 5.089 3.400 9.186 1.00 95.12 227 ILE A N 1
ATOM 1732 C CA . ILE A 1 227 ? 5.660 4.165 8.074 1.00 95.12 227 ILE A CA 1
ATOM 1733 C C . ILE A 1 227 ? 4.548 4.904 7.319 1.00 95.12 227 ILE A C 1
ATOM 1735 O O . ILE A 1 227 ? 3.565 4.305 6.882 1.00 95.12 227 ILE A O 1
ATOM 1739 N N . THR A 1 228 ? 4.707 6.214 7.110 1.00 95.06 228 THR A N 1
ATOM 1740 C CA . THR A 1 228 ? 3.821 6.964 6.205 1.00 95.06 228 THR A CA 1
ATOM 1741 C C . THR A 1 228 ? 4.218 6.657 4.764 1.00 95.06 228 THR A C 1
ATOM 1743 O O . THR A 1 228 ? 5.292 7.046 4.313 1.00 95.06 228 THR A O 1
ATOM 1746 N N . CYS A 1 229 ? 3.370 5.921 4.046 1.00 96.12 229 CYS A N 1
ATOM 1747 C CA . CYS A 1 229 ? 3.735 5.298 2.776 1.00 96.12 229 CYS A CA 1
ATOM 1748 C C . CYS A 1 229 ? 2.573 5.293 1.774 1.00 96.12 229 CYS A C 1
ATOM 1750 O O . CYS A 1 229 ? 1.409 5.187 2.156 1.00 96.12 229 CYS A O 1
ATOM 1752 N N . THR A 1 230 ? 2.885 5.355 0.482 1.00 97.19 230 THR A N 1
ATOM 1753 C CA . THR A 1 230 ? 1.969 4.982 -0.603 1.00 97.19 230 THR A CA 1
ATOM 1754 C C . THR A 1 230 ? 2.357 3.617 -1.145 1.00 97.19 230 THR A C 1
ATOM 1756 O O . THR A 1 230 ? 3.404 3.476 -1.770 1.00 97.19 230 THR A O 1
ATOM 1759 N N . LEU A 1 231 ? 1.506 2.618 -0.922 1.00 97.81 231 LEU A N 1
ATOM 1760 C CA . LEU A 1 231 ? 1.724 1.253 -1.391 1.00 97.81 231 LEU A CA 1
ATOM 1761 C C . LEU A 1 231 ? 0.960 1.004 -2.690 1.00 97.81 231 LEU A C 1
ATOM 1763 O O . LEU A 1 231 ? -0.264 1.141 -2.721 1.00 97.81 231 LEU A O 1
ATOM 1767 N N . ILE A 1 232 ? 1.663 0.561 -3.728 1.00 97.12 232 ILE A N 1
ATOM 1768 C CA . ILE A 1 232 ? 1.066 0.079 -4.974 1.00 97.12 232 ILE A CA 1
ATOM 1769 C C . ILE A 1 232 ? 0.861 -1.434 -4.902 1.00 97.12 232 ILE A C 1
ATOM 1771 O O . ILE A 1 232 ? 1.776 -2.184 -4.559 1.00 97.12 232 ILE A O 1
ATOM 1775 N N . PHE A 1 233 ? -0.341 -1.901 -5.243 1.00 97.06 233 PHE A N 1
ATOM 1776 C CA . PHE A 1 233 ? -0.685 -3.320 -5.204 1.00 97.06 233 PHE A CA 1
ATOM 1777 C C . PHE A 1 233 ? -1.753 -3.704 -6.253 1.00 97.06 233 PHE A C 1
ATOM 1779 O O . PHE A 1 233 ? -2.597 -2.886 -6.619 1.00 97.06 233 PHE A O 1
ATOM 1786 N N . PRO A 1 234 ? -1.749 -4.955 -6.745 1.00 97.31 234 PRO A N 1
ATOM 1787 C CA . PRO A 1 234 ? -2.768 -5.486 -7.652 1.00 97.31 234 PRO A CA 1
ATOM 1788 C C . PRO A 1 234 ? -4.053 -5.931 -6.926 1.00 97.31 234 PRO A C 1
ATOM 1790 O O . PRO A 1 234 ? -3.996 -6.681 -5.958 1.00 97.31 234 PRO A O 1
ATOM 1793 N N . ASP A 1 235 ? -5.238 -5.584 -7.427 1.00 96.19 235 ASP A N 1
ATOM 1794 C CA . ASP A 1 235 ? -6.510 -6.164 -6.958 1.00 96.19 235 ASP A CA 1
ATOM 1795 C C . ASP A 1 235 ? -6.761 -7.530 -7.624 1.00 96.19 235 ASP A C 1
ATOM 1797 O O . ASP A 1 235 ? -7.435 -7.650 -8.653 1.00 96.19 235 ASP A O 1
ATOM 1801 N N . PHE A 1 236 ? -6.168 -8.583 -7.055 1.00 93.44 236 PHE A N 1
ATOM 1802 C CA . PHE A 1 236 ? -6.348 -9.953 -7.533 1.00 93.44 236 PHE A CA 1
ATOM 1803 C C . PHE A 1 236 ? -7.725 -10.530 -7.196 1.00 93.44 236 PHE A C 1
ATOM 1805 O O . PHE A 1 236 ? -8.278 -10.302 -6.121 1.00 93.44 236 PHE A O 1
ATOM 1812 N N . LYS A 1 237 ? -8.220 -11.393 -8.092 1.00 91.06 237 LYS A N 1
ATOM 1813 C CA . LYS A 1 237 ? -9.357 -12.287 -7.849 1.00 91.06 237 LYS A CA 1
ATOM 1814 C C . LYS A 1 237 ? -8.887 -13.747 -8.012 1.00 91.06 237 LYS A C 1
ATOM 1816 O O . LYS A 1 237 ? -8.330 -14.059 -9.065 1.00 91.06 237 LYS A O 1
ATOM 1821 N N . PRO A 1 238 ? -9.075 -14.630 -7.011 1.00 93.12 238 PRO A N 1
ATOM 1822 C CA . PRO A 1 238 ? -9.695 -14.368 -5.708 1.00 93.12 238 PRO A CA 1
ATOM 1823 C C . PRO A 1 238 ? -8.871 -13.404 -4.839 1.00 93.12 238 PRO A C 1
ATOM 1825 O O . PRO A 1 238 ? -7.649 -13.309 -4.985 1.00 93.12 238 PRO A O 1
ATOM 1828 N N . VAL A 1 239 ? -9.573 -12.688 -3.952 1.00 86.88 239 VAL A N 1
ATOM 1829 C CA . VAL A 1 239 ? -8.989 -11.683 -3.051 1.00 86.88 239 VAL A CA 1
ATOM 1830 C C . VAL A 1 239 ? -7.948 -12.343 -2.151 1.00 86.88 239 VAL A C 1
ATOM 1832 O O . VAL A 1 239 ? -8.176 -13.419 -1.599 1.00 86.88 239 VAL A O 1
ATOM 1835 N N . LYS A 1 240 ? -6.781 -11.710 -2.021 1.00 90.25 240 LYS A N 1
ATOM 1836 C CA . LYS A 1 240 ? -5.690 -12.205 -1.175 1.00 90.25 240 LYS A CA 1
ATOM 1837 C C . LYS A 1 240 ? -5.848 -11.705 0.268 1.00 90.25 240 LYS A C 1
ATOM 1839 O O . LYS A 1 240 ? -6.311 -10.582 0.446 1.00 90.25 240 LYS A O 1
ATOM 1844 N N . PRO A 1 241 ? -5.406 -12.462 1.293 1.00 85.25 241 PRO A N 1
ATOM 1845 C CA . PRO A 1 241 ? -5.592 -12.079 2.700 1.00 85.25 241 PRO A CA 1
ATOM 1846 C C . PRO A 1 241 ? -5.052 -10.689 3.063 1.00 85.25 241 PRO A C 1
ATOM 1848 O O . PRO A 1 241 ? -5.678 -9.949 3.817 1.00 85.25 241 PRO A O 1
ATOM 1851 N N . TRP A 1 242 ? -3.919 -10.296 2.476 1.00 92.25 242 TRP A N 1
ATOM 1852 C CA . TRP A 1 242 ? -3.313 -8.986 2.712 1.00 92.25 242 TRP A CA 1
ATOM 1853 C C . TRP A 1 242 ? -4.192 -7.817 2.244 1.00 92.25 242 TRP A C 1
ATOM 1855 O O . TRP A 1 242 ? -4.047 -6.715 2.761 1.00 92.25 242 TRP A O 1
ATOM 1865 N N . PHE A 1 243 ? -5.131 -8.028 1.315 1.00 91.19 243 PHE A N 1
ATOM 1866 C CA . PHE A 1 243 ? -6.019 -6.970 0.825 1.00 91.19 243 PHE A CA 1
ATOM 1867 C C . PHE A 1 243 ? -6.924 -6.433 1.940 1.00 91.19 243 PHE A C 1
ATOM 1869 O O . PHE A 1 243 ? -7.075 -5.222 2.083 1.00 91.19 243 PHE A O 1
ATOM 1876 N N . THR A 1 244 ? -7.461 -7.316 2.787 1.00 84.06 244 THR A N 1
ATOM 1877 C CA . THR A 1 244 ? -8.280 -6.930 3.948 1.00 84.06 244 THR A CA 1
ATOM 1878 C C . THR A 1 244 ? -7.475 -6.120 4.963 1.00 84.06 244 THR A C 1
ATOM 1880 O O . THR A 1 244 ? -7.989 -5.169 5.556 1.00 84.06 244 THR A O 1
ATOM 1883 N N . VAL A 1 245 ? -6.191 -6.449 5.130 1.00 85.31 245 VAL A N 1
ATOM 1884 C CA . VAL A 1 245 ? -5.277 -5.688 5.991 1.00 85.31 245 VAL A CA 1
ATOM 1885 C C . VAL A 1 245 ? -5.037 -4.297 5.404 1.00 85.31 245 VAL A C 1
ATOM 1887 O O . VAL A 1 245 ? -5.176 -3.308 6.117 1.00 85.31 245 VAL A O 1
ATOM 1890 N N . ILE A 1 246 ? -4.777 -4.187 4.096 1.00 92.31 246 ILE A N 1
ATOM 1891 C CA . ILE A 1 246 ? -4.639 -2.884 3.428 1.00 92.31 246 ILE A CA 1
ATOM 1892 C C . ILE A 1 246 ? -5.901 -2.040 3.635 1.00 92.31 246 ILE A C 1
ATOM 1894 O O . ILE A 1 246 ? -5.792 -0.913 4.112 1.00 92.31 246 ILE A O 1
ATOM 1898 N N . LEU A 1 247 ? -7.090 -2.596 3.372 1.00 86.06 247 LEU A N 1
ATOM 1899 C CA . LEU A 1 247 ? -8.367 -1.905 3.597 1.00 86.06 247 LEU A CA 1
ATOM 1900 C C . LEU A 1 247 ? -8.510 -1.392 5.034 1.00 86.06 247 LEU A C 1
ATOM 1902 O O . LEU A 1 247 ? -9.033 -0.306 5.248 1.00 86.06 247 LEU A O 1
ATOM 1906 N N . SER A 1 248 ? -8.040 -2.160 6.016 1.00 82.94 248 SER A N 1
ATOM 1907 C CA . SER A 1 248 ? -8.195 -1.832 7.436 1.00 82.94 248 SER A CA 1
ATOM 1908 C C . SER A 1 248 ? -7.217 -0.770 7.936 1.00 82.94 248 SER A C 1
ATOM 1910 O O . SER A 1 248 ? -7.509 -0.094 8.927 1.00 82.94 248 SER A O 1
ATOM 1912 N N . TYR A 1 249 ? -6.056 -0.628 7.292 1.00 89.19 249 TYR A N 1
ATOM 1913 C CA . TYR A 1 249 ? -4.968 0.245 7.749 1.00 89.19 249 TYR A CA 1
ATOM 1914 C C . TYR A 1 249 ? -4.717 1.464 6.862 1.00 89.19 249 TYR A C 1
ATOM 1916 O O . TYR A 1 249 ? -4.190 2.464 7.350 1.00 89.19 249 TYR A O 1
ATOM 1924 N N . SER A 1 250 ? -5.124 1.421 5.597 1.00 91.69 250 SER A N 1
ATOM 1925 C CA . SER A 1 250 ? -5.018 2.570 4.703 1.00 91.69 250 SER A CA 1
ATOM 1926 C C . SER A 1 250 ? -6.031 3.665 5.064 1.00 91.69 250 SER A C 1
ATOM 1928 O O . SER A 1 250 ? -7.155 3.377 5.468 1.00 91.69 250 SER A O 1
ATOM 1930 N N . LYS A 1 251 ? -5.644 4.930 4.885 1.00 89.88 251 LYS A N 1
ATOM 1931 C CA . LYS A 1 251 ? -6.553 6.086 4.945 1.00 89.88 251 LYS A CA 1
ATOM 1932 C C . LYS A 1 251 ? -7.362 6.252 3.665 1.00 89.88 251 LYS A C 1
ATOM 1934 O O . LYS A 1 251 ? -8.465 6.784 3.689 1.00 89.88 251 LYS A O 1
ATOM 1939 N N . GLU A 1 252 ? -6.783 5.849 2.542 1.00 89.81 252 GLU A N 1
ATOM 1940 C CA . GLU A 1 252 ? -7.360 6.036 1.220 1.00 89.81 252 GLU A CA 1
ATOM 1941 C C . GLU A 1 252 ? -6.844 4.954 0.275 1.00 89.81 252 GLU A C 1
ATOM 1943 O O . GLU A 1 252 ? -5.665 4.601 0.332 1.00 89.81 252 GLU A O 1
ATOM 1948 N N . ILE A 1 253 ? -7.715 4.464 -0.609 1.00 92.44 253 ILE A N 1
ATOM 1949 C CA . ILE A 1 253 ? -7.360 3.565 -1.710 1.00 92.44 253 ILE A CA 1
ATOM 1950 C C . ILE A 1 253 ? -7.916 4.137 -3.009 1.00 92.44 253 ILE A C 1
ATOM 1952 O O . ILE A 1 253 ? -9.078 4.538 -3.073 1.00 92.44 253 ILE A O 1
ATOM 1956 N N . VAL A 1 254 ? -7.092 4.139 -4.053 1.00 93.75 254 VAL A N 1
ATOM 1957 C CA . VAL A 1 254 ? -7.453 4.615 -5.390 1.00 93.75 254 VAL A CA 1
ATOM 1958 C C . VAL A 1 254 ? -7.019 3.590 -6.426 1.00 93.75 254 VAL A C 1
ATOM 1960 O O . VAL A 1 254 ? -5.896 3.097 -6.382 1.00 93.75 254 VAL A O 1
ATOM 1963 N N . THR A 1 255 ? -7.888 3.283 -7.384 1.00 95.00 255 THR A N 1
ATOM 1964 C CA . THR A 1 255 ? -7.507 2.504 -8.567 1.00 95.00 255 THR A CA 1
ATOM 1965 C C . THR A 1 255 ? -6.759 3.407 -9.544 1.00 95.00 255 THR A C 1
ATOM 1967 O O . THR A 1 255 ? -7.305 4.408 -10.002 1.00 95.00 255 THR A O 1
ATOM 1970 N N . ILE A 1 256 ? -5.511 3.052 -9.847 1.00 94.69 256 ILE A N 1
ATOM 1971 C CA . ILE A 1 256 ? -4.615 3.800 -10.742 1.00 94.69 256 ILE A CA 1
ATOM 1972 C C . ILE A 1 256 ? -4.524 3.184 -12.144 1.00 94.69 256 ILE A C 1
ATOM 1974 O O . ILE A 1 256 ? -4.001 3.808 -13.059 1.00 94.69 256 ILE A O 1
ATOM 1978 N N . GLY A 1 257 ? -5.051 1.975 -12.332 1.00 95.06 257 GLY A N 1
ATOM 1979 C CA . GLY A 1 257 ? -5.204 1.363 -13.648 1.00 95.06 257 GLY A CA 1
ATOM 1980 C C . GLY A 1 257 ? -6.191 0.208 -13.609 1.00 95.06 257 GLY A C 1
ATOM 1981 O O . GLY A 1 257 ? -6.285 -0.507 -12.609 1.00 95.06 257 GLY A O 1
ATOM 1982 N N . TYR A 1 258 ? -6.930 0.017 -14.693 1.00 96.50 258 TYR A N 1
ATOM 1983 C CA . TYR A 1 258 ? -7.903 -1.056 -14.833 1.00 96.50 258 TYR A CA 1
ATOM 1984 C C . TYR A 1 258 ? -7.325 -2.231 -15.616 1.00 96.50 258 TYR A C 1
ATOM 1986 O O . TYR A 1 258 ? -6.421 -2.094 -16.440 1.00 96.50 258 TYR A O 1
ATOM 1994 N N . LYS A 1 259 ? -7.864 -3.427 -15.369 1.00 96.44 259 LYS A N 1
ATOM 1995 C CA . LYS A 1 259 ? -7.528 -4.618 -16.150 1.00 96.44 259 LYS A CA 1
ATOM 1996 C C . LYS A 1 259 ? -7.701 -4.342 -17.651 1.00 96.44 259 LYS A C 1
ATOM 1998 O O . LYS A 1 259 ? -8.766 -3.923 -18.090 1.00 96.44 259 LYS A O 1
ATOM 2003 N N . GLY A 1 260 ? -6.672 -4.662 -18.430 1.00 95.69 260 GLY A N 1
ATOM 2004 C CA . GLY A 1 260 ? -6.606 -4.422 -19.870 1.00 95.69 260 GLY A CA 1
ATOM 2005 C C . GLY A 1 260 ? -5.928 -3.106 -20.254 1.00 95.69 260 GLY A C 1
ATOM 2006 O O . GLY A 1 260 ? -5.465 -2.999 -21.392 1.00 95.69 260 GLY A O 1
ATOM 2007 N N . ASP A 1 261 ? -5.783 -2.156 -19.324 1.00 94.75 261 ASP A N 1
ATOM 2008 C CA . ASP A 1 261 ? -5.099 -0.894 -19.600 1.00 94.75 261 ASP A CA 1
ATOM 2009 C C . ASP A 1 261 ? -3.639 -1.151 -19.972 1.00 94.75 261 ASP A C 1
ATOM 2011 O O . ASP A 1 261 ? -2.918 -1.924 -19.330 1.00 94.75 261 ASP A O 1
ATOM 2015 N N . LYS A 1 262 ? -3.197 -0.494 -21.043 1.00 92.38 262 LYS A N 1
ATOM 2016 C CA . LYS A 1 262 ? -1.827 -0.566 -21.556 1.00 92.38 262 LYS A CA 1
ATOM 2017 C C . LYS A 1 262 ? -1.069 0.686 -21.138 1.00 92.38 262 LYS A C 1
ATOM 2019 O O . LYS A 1 262 ? -1.654 1.752 -21.003 1.00 92.38 262 LYS A O 1
ATOM 2024 N N . GLY A 1 263 ? 0.242 0.563 -20.950 1.00 87.94 263 GLY A N 1
ATOM 2025 C CA . GLY A 1 263 ? 1.099 1.704 -20.599 1.00 87.94 263 GLY A CA 1
ATOM 2026 C C . GLY A 1 263 ? 1.040 2.138 -19.134 1.00 87.94 263 GLY A C 1
ATOM 2027 O O . GLY A 1 263 ? 1.803 3.016 -18.760 1.00 87.94 263 GLY A O 1
ATOM 2028 N N . VAL A 1 264 ? 0.209 1.500 -18.301 1.00 89.38 264 VAL A N 1
ATOM 2029 C CA . VAL A 1 264 ? 0.217 1.719 -16.842 1.00 89.38 264 VAL A CA 1
ATOM 2030 C C . VAL A 1 264 ? 1.505 1.183 -16.216 1.00 89.38 264 VAL A C 1
ATOM 2032 O O . VAL A 1 264 ? 2.108 1.835 -15.372 1.00 89.38 264 VAL A O 1
ATOM 2035 N N . LEU A 1 265 ? 1.937 -0.004 -16.649 1.00 89.06 265 LEU A N 1
ATOM 2036 C CA . LEU A 1 265 ? 3.215 -0.595 -16.267 1.00 89.06 265 LEU A CA 1
ATOM 2037 C C . LEU A 1 265 ? 4.139 -0.643 -17.474 1.00 89.06 265 LEU A C 1
ATOM 2039 O O . LEU A 1 265 ? 3.736 -1.058 -18.570 1.00 89.06 265 LEU A O 1
ATOM 2043 N N . LEU A 1 266 ? 5.389 -0.257 -17.242 1.00 87.06 266 LEU A N 1
ATOM 2044 C CA . LEU A 1 266 ? 6.458 -0.410 -18.209 1.00 87.06 266 LEU A CA 1
ATOM 2045 C C . LEU A 1 266 ? 7.367 -1.566 -17.806 1.00 87.06 266 LEU A C 1
ATOM 2047 O O . LEU A 1 266 ? 7.702 -1.740 -16.638 1.00 87.06 266 LEU A O 1
ATOM 2051 N N . TYR A 1 267 ? 7.774 -2.345 -18.799 1.00 84.19 267 TYR A N 1
ATOM 2052 C CA . TYR A 1 267 ? 8.630 -3.505 -18.627 1.00 84.19 267 TYR A CA 1
ATOM 2053 C C . TYR A 1 267 ? 9.992 -3.236 -19.260 1.00 84.19 267 TYR A C 1
ATOM 2055 O O . TYR A 1 267 ? 10.055 -2.673 -20.360 1.00 84.19 267 TYR A O 1
ATOM 2063 N N . PRO A 1 268 ? 11.086 -3.648 -18.604 1.00 81.75 268 PRO A N 1
ATOM 2064 C CA . PRO A 1 268 ? 12.415 -3.503 -19.171 1.00 81.75 268 PRO A CA 1
ATOM 2065 C C . PRO A 1 268 ? 12.542 -4.326 -20.461 1.00 81.75 268 PRO A C 1
ATOM 2067 O O . PRO A 1 268 ? 12.071 -5.460 -20.561 1.00 81.75 268 PRO A O 1
ATOM 2070 N N . SER A 1 269 ? 13.200 -3.754 -21.467 1.00 85.12 269 SER A N 1
ATOM 2071 C CA . SER A 1 269 ? 13.516 -4.404 -22.738 1.00 85.12 269 SER A CA 1
ATOM 2072 C C . SER A 1 269 ? 14.879 -3.942 -23.257 1.00 85.12 269 SER A C 1
ATOM 2074 O O . SER A 1 269 ? 15.432 -2.945 -22.796 1.00 85.12 269 SER A O 1
ATOM 2076 N N . LYS A 1 270 ? 15.398 -4.606 -24.300 1.00 84.31 270 LYS A N 1
ATOM 2077 C CA . LYS A 1 270 ? 16.637 -4.180 -24.984 1.00 84.31 270 LYS A CA 1
ATOM 2078 C C . LYS A 1 270 ? 16.557 -2.771 -25.593 1.00 84.31 270 LYS A C 1
ATOM 2080 O O . LYS A 1 270 ? 17.589 -2.204 -25.921 1.00 84.31 270 LYS A O 1
ATOM 2085 N N . LYS A 1 271 ? 15.349 -2.230 -25.787 1.00 87.69 271 LYS A N 1
ATOM 2086 C CA . LYS A 1 271 ? 15.099 -0.888 -26.340 1.00 87.69 271 LYS A CA 1
ATOM 2087 C C . LYS A 1 271 ? 14.661 0.116 -25.262 1.00 87.69 271 LYS A C 1
ATOM 2089 O O . LYS A 1 271 ? 14.071 1.135 -25.599 1.00 87.69 271 LYS A O 1
ATOM 2094 N N . GLY A 1 272 ? 14.900 -0.191 -23.985 1.00 85.44 272 GLY A N 1
ATOM 2095 C CA . GLY A 1 272 ? 14.407 0.584 -22.846 1.00 85.44 272 GLY A CA 1
ATOM 2096 C C . GLY A 1 272 ? 13.079 0.051 -22.309 1.00 85.44 272 GLY A C 1
ATOM 2097 O O . GLY A 1 272 ? 12.735 -1.115 -22.512 1.00 85.44 272 GLY A O 1
ATOM 2098 N N . PHE A 1 273 ? 12.333 0.897 -21.611 1.00 83.00 273 PHE A N 1
ATOM 2099 C CA . PHE A 1 273 ? 11.066 0.531 -20.985 1.00 83.00 273 PHE A CA 1
ATOM 2100 C C . PHE A 1 273 ? 9.917 0.558 -21.998 1.00 83.00 273 PHE A C 1
ATOM 2102 O O . PHE A 1 273 ? 9.669 1.574 -22.644 1.00 83.00 273 PHE A O 1
ATOM 2109 N N . LEU A 1 274 ? 9.218 -0.568 -22.152 1.00 87.44 274 LEU A N 1
ATOM 2110 C CA . LEU A 1 274 ? 8.103 -0.712 -23.089 1.00 87.44 274 LEU A CA 1
ATOM 2111 C C . LEU A 1 274 ? 6.801 -1.053 -22.349 1.00 87.44 274 LEU A C 1
ATOM 2113 O O . LEU A 1 274 ? 6.830 -1.857 -21.416 1.00 87.44 274 LEU A O 1
ATOM 2117 N N . PRO A 1 275 ? 5.646 -0.515 -22.780 1.00 88.00 275 PRO A N 1
ATOM 2118 C CA . PRO A 1 275 ? 4.342 -0.932 -22.268 1.00 88.00 275 PRO A CA 1
ATOM 2119 C C . PRO A 1 275 ? 4.102 -2.438 -22.428 1.00 88.00 275 PRO A C 1
ATOM 2121 O O . PRO A 1 275 ? 4.453 -3.007 -23.469 1.00 88.00 275 PRO A O 1
ATOM 2124 N N . ASP A 1 276 ? 3.421 -3.081 -21.469 1.00 85.25 276 ASP A N 1
ATOM 2125 C CA . ASP A 1 276 ? 2.928 -4.448 -21.703 1.00 85.25 276 ASP A CA 1
ATOM 2126 C C . ASP A 1 276 ? 1.904 -4.439 -22.842 1.00 85.25 276 ASP A C 1
ATOM 2128 O O . ASP A 1 276 ? 0.852 -3.797 -22.768 1.00 85.25 276 ASP A O 1
ATOM 2132 N N . LYS A 1 277 ? 2.190 -5.207 -23.894 1.00 90.31 277 LYS A N 1
ATOM 2133 C CA . LYS A 1 277 ? 1.281 -5.392 -25.030 1.00 90.31 277 LYS A CA 1
ATOM 2134 C C . LYS A 1 277 ? -0.041 -6.035 -24.610 1.00 90.31 277 LYS A C 1
ATOM 2136 O O . LYS A 1 277 ? -1.062 -5.786 -25.255 1.00 90.31 277 LYS A O 1
ATOM 2141 N N . ARG A 1 278 ? -0.019 -6.853 -23.553 1.00 92.00 278 ARG A N 1
ATOM 2142 C CA . ARG A 1 278 ? -1.185 -7.558 -23.004 1.00 92.00 278 ARG A CA 1
ATOM 2143 C C . ARG A 1 278 ? -2.044 -6.669 -22.104 1.00 92.00 278 ARG A C 1
ATOM 2145 O O . ARG A 1 278 ? -3.180 -7.039 -21.830 1.00 92.00 278 ARG A O 1
ATOM 2152 N N . GLY A 1 279 ? -1.517 -5.523 -21.673 1.00 93.25 279 GLY A N 1
ATOM 2153 C CA . GLY A 1 279 ? -2.137 -4.682 -20.655 1.00 93.25 279 GLY A CA 1
ATOM 2154 C C . GLY A 1 279 ? -2.140 -5.324 -19.265 1.00 93.25 279 GLY A C 1
ATOM 2155 O O . GLY A 1 279 ? -1.676 -6.452 -19.058 1.00 93.25 279 GLY A O 1
ATOM 2156 N N . LEU A 1 280 ? -2.668 -4.582 -18.295 1.00 94.12 280 LEU A N 1
ATOM 2157 C CA . LEU A 1 280 ? -2.795 -5.032 -16.915 1.00 94.12 280 LEU A CA 1
ATOM 2158 C C . LEU A 1 280 ? -3.640 -6.309 -16.811 1.00 94.12 280 LEU A C 1
ATOM 2160 O O . LEU A 1 280 ? -4.744 -6.393 -17.344 1.00 94.12 280 LEU A O 1
ATOM 2164 N N . GLN A 1 281 ? -3.156 -7.302 -16.065 1.00 94.94 281 GLN A N 1
ATOM 2165 C CA . GLN A 1 281 ? -3.888 -8.560 -15.848 1.00 94.94 281 GLN A CA 1
ATOM 2166 C C . GLN A 1 281 ? -4.980 -8.445 -14.766 1.00 94.94 281 GLN A C 1
ATOM 2168 O O . GLN A 1 281 ? -5.888 -9.275 -14.692 1.00 94.94 281 GLN A O 1
ATOM 2173 N N . CYS A 1 282 ? -4.904 -7.403 -13.942 1.00 95.94 282 CYS A N 1
ATOM 2174 C CA . CYS A 1 282 ? -5.818 -7.069 -12.850 1.00 95.94 282 CYS A CA 1
ATOM 2175 C C . CYS A 1 282 ? -5.821 -5.549 -12.648 1.00 95.94 282 CYS A C 1
ATOM 2177 O O . CYS A 1 282 ? -4.965 -4.864 -13.205 1.00 95.94 282 CYS A O 1
ATOM 2179 N N . ASN A 1 283 ? -6.764 -5.014 -11.872 1.00 96.56 283 ASN A N 1
ATOM 2180 C CA . ASN A 1 283 ? -6.709 -3.595 -11.528 1.00 96.56 283 ASN A CA 1
ATOM 2181 C C . ASN A 1 283 ? -5.466 -3.330 -10.670 1.00 96.56 283 ASN A C 1
ATOM 2183 O O . ASN A 1 283 ? -5.084 -4.166 -9.851 1.00 96.56 283 ASN A O 1
ATOM 2187 N N . LEU A 1 284 ? -4.852 -2.169 -10.848 1.00 96.56 284 LEU A N 1
ATOM 2188 C CA . LEU A 1 284 ? -3.738 -1.700 -10.040 1.00 96.56 284 LEU A CA 1
ATOM 2189 C C . LEU A 1 284 ? -4.243 -0.587 -9.124 1.00 96.56 284 LEU A C 1
ATOM 2191 O O . LEU A 1 284 ? -4.911 0.342 -9.581 1.00 96.56 284 LEU A O 1
ATOM 2195 N N . CYS A 1 285 ? -3.939 -0.686 -7.837 1.00 96.75 285 CYS A N 1
ATOM 2196 C CA . CYS A 1 285 ? -4.411 0.231 -6.809 1.00 96.75 285 CYS A CA 1
ATOM 2197 C C . CYS A 1 285 ? -3.237 0.850 -6.045 1.00 96.75 285 CYS A C 1
ATOM 2199 O O . CYS A 1 285 ? -2.168 0.253 -5.935 1.00 96.75 285 CYS A O 1
ATOM 2201 N N . ALA A 1 286 ? -3.469 2.035 -5.490 1.00 96.62 286 ALA A N 1
ATOM 2202 C CA . ALA A 1 286 ? -2.584 2.739 -4.575 1.00 96.62 286 ALA A CA 1
ATOM 2203 C C . ALA A 1 286 ? -3.294 2.924 -3.227 1.00 96.62 286 ALA A C 1
ATOM 2205 O O . ALA A 1 286 ? -4.435 3.386 -3.201 1.00 96.62 286 ALA A O 1
ATOM 2206 N N . ALA A 1 287 ? -2.634 2.573 -2.123 1.00 96.19 287 ALA A N 1
ATOM 2207 C CA . ALA A 1 287 ? -3.119 2.771 -0.757 1.00 96.19 287 ALA A CA 1
ATOM 2208 C C . ALA A 1 287 ? -2.241 3.772 0.000 1.00 96.19 287 ALA A C 1
ATOM 2210 O O . ALA A 1 287 ? -1.024 3.602 0.053 1.00 96.19 287 ALA A O 1
ATOM 2211 N N . LYS A 1 288 ? -2.859 4.765 0.651 1.00 95.50 288 LYS A N 1
ATOM 2212 C CA . LYS A 1 288 ? -2.176 5.698 1.558 1.00 95.50 288 LYS A CA 1
ATOM 2213 C C . LYS A 1 288 ? -2.156 5.140 2.971 1.00 95.50 288 LYS A C 1
ATOM 2215 O O . LYS A 1 288 ? -3.208 5.005 3.589 1.00 95.50 288 LYS A O 1
ATOM 2220 N N . PHE A 1 289 ? -0.975 4.908 3.514 1.00 94.69 289 PHE A N 1
ATOM 2221 C CA . PHE A 1 289 ? -0.741 4.648 4.928 1.00 94.69 289 PHE A CA 1
ATOM 2222 C C . PHE A 1 289 ? -0.220 5.925 5.577 1.00 94.69 289 PHE A C 1
ATOM 2224 O O . PHE A 1 289 ? 0.675 6.584 5.055 1.00 94.69 289 PHE A O 1
ATOM 2231 N N . SER A 1 290 ? -0.800 6.309 6.707 1.00 91.75 290 SER A N 1
ATOM 2232 C CA . SER A 1 290 ? -0.354 7.465 7.477 1.00 91.75 290 SER A CA 1
ATOM 2233 C C . SER A 1 290 ? -0.676 7.206 8.936 1.00 91.75 290 SER A C 1
ATOM 2235 O O . SER A 1 290 ? -1.824 6.931 9.279 1.00 91.75 290 SER A O 1
ATOM 2237 N N . PHE A 1 291 ? 0.354 7.284 9.769 1.00 85.81 291 PHE A N 1
ATOM 2238 C CA . PHE A 1 291 ? 0.267 7.027 11.208 1.00 85.81 291 PHE A CA 1
ATOM 2239 C C . PHE A 1 291 ? 0.572 8.284 12.037 1.00 85.81 291 PHE A C 1
ATOM 2241 O O . PHE A 1 291 ? 0.446 8.276 13.256 1.00 85.81 291 PHE A O 1
ATOM 2248 N N . ILE A 1 292 ? 0.967 9.378 11.376 1.00 71.94 292 ILE A N 1
ATOM 2249 C CA . ILE A 1 292 ? 1.319 10.652 12.008 1.00 71.94 292 ILE A CA 1
ATOM 2250 C C . ILE A 1 292 ? 0.041 11.451 12.282 1.00 71.94 292 ILE A C 1
ATOM 2252 O O . ILE A 1 292 ? -0.723 11.739 11.361 1.00 71.94 292 ILE A O 1
ATOM 2256 N N . GLY A 1 293 ? -0.159 11.847 13.541 1.00 58.72 293 GLY A N 1
ATOM 2257 C CA . GLY A 1 293 ? -1.173 12.835 13.934 1.00 58.72 293 GLY A CA 1
ATOM 2258 C C . GLY A 1 293 ? -2.581 12.291 14.169 1.00 58.72 293 GLY A C 1
ATOM 2259 O O . GLY A 1 293 ? -3.499 13.061 14.445 1.00 58.72 293 GLY A O 1
ATOM 2260 N N . ASP A 1 294 ? -2.762 10.979 14.140 1.00 49.62 294 ASP A N 1
ATOM 2261 C CA . ASP A 1 294 ? -4.062 10.347 14.317 1.00 49.62 294 ASP A CA 1
ATOM 2262 C C . ASP A 1 294 ? -4.412 10.117 15.797 1.00 49.62 294 ASP A C 1
ATOM 2264 O O . ASP A 1 294 ? -5.075 9.140 16.127 1.00 49.62 294 ASP A O 1
ATOM 2268 N N . ASN A 1 295 ? -4.111 11.093 16.667 1.00 47.69 295 ASN A N 1
ATOM 2269 C CA . ASN A 1 295 ? -4.482 11.111 18.095 1.00 47.69 295 ASN A CA 1
ATOM 2270 C C . ASN A 1 295 ? -6.005 10.954 18.343 1.00 47.69 295 ASN A C 1
ATOM 2272 O O . ASN A 1 295 ? -6.449 10.844 19.485 1.00 47.69 295 ASN A O 1
ATOM 2276 N N . ASN A 1 296 ? -6.815 10.969 17.280 1.00 51.38 296 ASN A N 1
ATOM 2277 C CA . ASN A 1 296 ? -8.259 10.746 17.285 1.00 51.38 296 ASN A CA 1
ATOM 2278 C C . ASN A 1 296 ? -8.704 9.456 16.585 1.00 51.38 296 ASN A C 1
ATOM 2280 O O . ASN A 1 296 ? -9.906 9.184 16.537 1.00 51.38 296 ASN A O 1
ATOM 2284 N N . THR A 1 297 ? -7.789 8.651 16.046 1.00 59.59 297 THR A N 1
ATOM 2285 C CA . THR A 1 297 ? -8.162 7.322 15.576 1.00 59.59 297 THR A CA 1
ATOM 2286 C C . THR A 1 297 ? -8.578 6.468 16.751 1.00 59.59 297 THR A C 1
ATOM 2288 O O . THR A 1 297 ? -8.110 6.623 17.880 1.00 59.59 297 THR A O 1
ATOM 2291 N N . CYS A 1 298 ? -9.472 5.532 16.456 1.00 61.78 298 CYS A N 1
ATOM 2292 C CA . CYS A 1 298 ? -9.850 4.491 17.390 1.00 61.78 298 CYS A CA 1
ATOM 2293 C C . CYS A 1 298 ? -8.606 3.899 18.082 1.00 61.78 298 CYS A C 1
ATOM 2295 O O . CYS A 1 298 ? -8.528 3.920 19.304 1.00 61.78 298 CYS A O 1
ATOM 2297 N N . ALA A 1 299 ? -7.588 3.510 17.303 1.00 56.97 299 ALA A N 1
ATOM 2298 C CA . ALA A 1 299 ? -6.333 2.918 17.779 1.00 56.97 299 ALA A CA 1
ATOM 2299 C C . ALA A 1 299 ? -5.596 3.745 18.852 1.00 56.97 299 ALA A C 1
ATOM 2301 O O . ALA A 1 299 ? -5.159 3.180 19.853 1.00 56.97 299 ALA A O 1
ATOM 2302 N N . ASP A 1 300 ? -5.508 5.067 18.702 1.00 59.16 300 ASP A N 1
ATOM 2303 C CA . ASP A 1 300 ? -4.794 5.911 19.667 1.00 59.16 300 ASP A CA 1
ATOM 2304 C C . ASP A 1 300 ? -5.594 6.152 20.952 1.00 59.16 300 ASP A C 1
ATOM 2306 O O . ASP A 1 300 ? -5.015 6.174 22.039 1.00 59.16 300 ASP A O 1
ATOM 2310 N N . LYS A 1 301 ? -6.933 6.198 20.876 1.00 62.16 301 LYS A N 1
ATOM 2311 C CA . LYS A 1 301 ? -7.777 6.100 22.083 1.00 62.16 301 LYS A CA 1
ATOM 2312 C C . LYS A 1 301 ? -7.602 4.750 22.791 1.00 62.16 301 LYS A C 1
ATOM 2314 O O . LYS A 1 301 ? -7.716 4.697 24.015 1.00 62.16 301 LYS A O 1
ATOM 2319 N N . TYR A 1 302 ? -7.295 3.682 22.051 1.00 67.94 302 TYR A N 1
ATOM 2320 C CA . TYR A 1 302 ? -7.146 2.328 22.596 1.00 67.94 302 TYR A CA 1
ATOM 2321 C C . TYR A 1 302 ? -5.802 2.012 23.200 1.00 67.94 302 TYR A C 1
ATOM 2323 O O . TYR A 1 302 ? -5.767 1.271 24.178 1.00 67.94 302 TYR A O 1
ATOM 2331 N N . SER A 1 303 ? -4.712 2.573 22.680 1.00 59.94 303 SER A N 1
ATOM 2332 C CA . SER A 1 303 ? -3.391 2.391 23.288 1.00 59.94 303 SER A CA 1
ATOM 2333 C C . SER A 1 303 ? -3.408 2.787 24.771 1.00 59.94 303 SER A C 1
ATOM 2335 O O . SER A 1 303 ? -2.767 2.136 25.590 1.00 59.94 303 SER A O 1
ATOM 2337 N N . LYS A 1 304 ? -4.241 3.773 25.136 1.00 62.69 304 LYS A N 1
ATOM 2338 C CA . LYS A 1 304 ? -4.493 4.201 26.518 1.00 62.69 304 LYS A CA 1
ATOM 2339 C C . LYS A 1 304 ? -5.333 3.214 27.345 1.00 62.69 304 LYS A C 1
ATOM 2341 O O . LYS A 1 304 ? -5.139 3.112 28.553 1.00 62.69 304 LYS A O 1
ATOM 2346 N N . ILE A 1 305 ? -6.261 2.488 26.724 1.00 62.09 305 ILE A N 1
ATOM 2347 C CA . ILE A 1 305 ? -7.076 1.454 27.390 1.00 62.09 305 ILE A CA 1
ATOM 2348 C C . ILE A 1 305 ? -6.237 0.189 27.612 1.00 62.09 305 ILE A C 1
ATOM 2350 O O . ILE A 1 305 ? -6.238 -0.369 28.705 1.00 62.09 305 ILE A O 1
ATOM 2354 N N . ILE A 1 306 ? -5.460 -0.217 26.606 1.00 63.66 306 ILE A N 1
ATOM 2355 C CA . ILE A 1 306 ? -4.562 -1.375 26.685 1.00 63.66 306 ILE A CA 1
ATOM 2356 C C . ILE A 1 306 ? -3.452 -1.117 27.708 1.00 63.66 306 ILE A C 1
ATOM 2358 O O . ILE A 1 306 ? -3.162 -1.983 28.528 1.00 63.66 306 ILE A O 1
ATOM 2362 N N . SER A 1 307 ? -2.868 0.087 27.725 1.00 61.78 307 SER A N 1
ATOM 2363 C CA . SER A 1 307 ? -1.804 0.420 28.679 1.00 61.78 307 SER A CA 1
ATOM 2364 C C . SER A 1 307 ? -2.285 0.517 30.127 1.00 61.78 307 SER A C 1
ATOM 2366 O O . SER A 1 307 ? -1.492 0.308 31.040 1.00 61.78 307 SER A O 1
ATOM 2368 N N . THR A 1 308 ? -3.572 0.795 30.354 1.00 64.44 308 THR A N 1
ATOM 2369 C CA . THR A 1 308 ? -4.150 0.844 31.706 1.00 64.44 308 THR A CA 1
ATOM 2370 C C . THR A 1 308 ? -4.682 -0.503 32.194 1.00 64.44 308 THR A C 1
ATOM 2372 O O . THR A 1 308 ? -4.868 -0.662 33.396 1.00 64.44 308 THR A O 1
ATOM 2375 N N . ASN A 1 309 ? -4.896 -1.484 31.309 1.00 58.78 309 ASN A N 1
ATOM 2376 C CA . ASN A 1 309 ? -5.342 -2.836 31.671 1.00 58.78 309 ASN A CA 1
ATOM 2377 C C . ASN A 1 309 ? -4.747 -3.911 30.737 1.00 58.78 309 ASN A C 1
ATOM 2379 O O . ASN A 1 309 ? -5.469 -4.485 29.919 1.00 58.78 309 ASN A O 1
ATOM 2383 N N . PRO A 1 310 ? -3.447 -4.231 30.857 1.00 53.00 310 PRO A N 1
ATOM 2384 C CA . PRO A 1 310 ? -2.742 -5.049 29.867 1.00 53.00 310 PRO A CA 1
ATOM 2385 C C . PRO A 1 310 ? -3.163 -6.530 29.757 1.00 53.00 310 PRO A C 1
ATOM 2387 O O . PRO A 1 310 ? -2.606 -7.223 28.915 1.00 53.00 310 PRO A O 1
ATOM 2390 N N . GLN A 1 311 ? -4.123 -7.045 30.541 1.00 52.91 311 GLN A N 1
ATOM 2391 C CA . GLN A 1 311 ? -4.519 -8.471 30.500 1.00 52.91 311 GLN A CA 1
ATOM 2392 C C . GLN A 1 311 ? -5.988 -8.764 30.866 1.00 52.91 311 GLN A C 1
ATOM 2394 O O . GLN A 1 311 ? -6.304 -9.851 31.347 1.00 52.91 311 GLN A O 1
ATOM 2399 N N . LYS A 1 312 ? -6.919 -7.822 30.687 1.00 66.62 312 LYS A N 1
ATOM 2400 C CA . LYS A 1 312 ? -8.314 -8.078 31.076 1.00 66.62 312 LYS A CA 1
ATOM 2401 C C . LYS A 1 312 ? -9.113 -8.635 29.898 1.00 66.62 312 LYS A C 1
ATOM 2403 O O . LYS A 1 312 ? -9.324 -7.929 28.918 1.00 66.62 312 LYS A O 1
ATOM 2408 N N . PHE A 1 313 ? -9.568 -9.881 30.020 1.00 81.50 313 PHE A N 1
ATOM 2409 C CA . PHE A 1 313 ? -10.683 -10.406 29.231 1.00 81.50 313 PHE A CA 1
ATOM 2410 C C . PHE A 1 313 ? -11.859 -9.428 29.323 1.00 81.50 313 PHE A C 1
ATOM 2412 O O . PHE A 1 313 ? -12.213 -8.980 30.419 1.00 81.50 313 PHE A O 1
ATOM 2419 N N . ILE A 1 314 ? -12.442 -9.080 28.178 1.00 83.50 314 ILE A N 1
ATOM 2420 C CA . ILE A 1 314 ? -13.564 -8.145 28.097 1.00 83.50 314 ILE A CA 1
ATOM 2421 C C . ILE A 1 314 ? -14.826 -8.962 27.796 1.00 83.50 314 ILE A C 1
ATOM 2423 O O . ILE A 1 314 ? -14.993 -9.432 26.669 1.00 83.50 314 ILE A O 1
ATOM 2427 N N . PRO A 1 315 ? -15.748 -9.130 28.762 1.00 86.00 315 PRO A N 1
ATOM 2428 C CA . PRO A 1 315 ? -16.946 -9.937 28.541 1.00 86.00 315 PRO A CA 1
ATOM 2429 C C . PRO A 1 315 ? -17.825 -9.355 27.430 1.00 86.00 315 PRO A C 1
ATOM 2431 O O . PRO A 1 315 ? -18.311 -10.081 26.564 1.00 86.00 315 PRO A O 1
ATOM 2434 N N . VAL A 1 316 ? -18.008 -8.031 27.445 1.00 88.50 316 VAL A N 1
ATOM 2435 C CA . VAL A 1 316 ? -18.845 -7.319 26.480 1.00 88.50 316 VAL A CA 1
ATOM 2436 C C . VAL A 1 316 ? -18.175 -6.016 26.058 1.00 88.50 316 VAL A C 1
ATOM 2438 O O . VAL A 1 316 ? -17.847 -5.169 26.894 1.00 88.50 316 VAL A O 1
ATOM 2441 N N . LEU A 1 317 ? -18.009 -5.849 24.748 1.00 89.88 317 LEU A N 1
ATOM 2442 C CA . LEU A 1 317 ? -17.463 -4.653 24.118 1.00 89.88 317 LEU A CA 1
ATOM 2443 C C . LEU A 1 317 ? -18.528 -3.993 23.244 1.00 89.88 317 LEU A C 1
ATOM 2445 O O . LEU A 1 317 ? -18.963 -4.571 22.253 1.00 89.88 317 LEU A O 1
ATOM 2449 N N . PHE A 1 318 ? -18.928 -2.769 23.571 1.00 90.38 318 PHE A N 1
ATOM 2450 C CA . PHE A 1 318 ? -19.773 -1.958 22.698 1.00 90.38 318 PHE A CA 1
ATOM 2451 C C . PHE A 1 318 ? -18.901 -1.088 21.804 1.00 90.38 318 PHE A C 1
ATOM 2453 O O . PHE A 1 318 ? -18.030 -0.385 22.303 1.00 90.38 318 PHE A O 1
ATOM 2460 N N . ILE A 1 319 ? -19.149 -1.078 20.497 1.00 89.19 319 ILE A N 1
ATOM 2461 C CA . ILE A 1 319 ? -18.427 -0.230 19.539 1.00 89.19 319 ILE A CA 1
ATOM 2462 C C . ILE A 1 319 ? -19.430 0.543 18.706 1.00 89.19 319 ILE A C 1
ATOM 2464 O O . ILE A 1 319 ? -20.410 -0.020 18.222 1.00 89.19 319 ILE A O 1
ATOM 2468 N N . GLY A 1 320 ? -19.183 1.835 18.519 1.00 88.88 320 GLY A N 1
ATOM 2469 C CA . GLY A 1 320 ? -20.166 2.679 17.871 1.00 88.88 320 GLY A CA 1
ATOM 2470 C C . GLY A 1 320 ? -19.879 4.166 17.885 1.00 88.88 320 GLY A C 1
ATOM 2471 O O . GLY A 1 320 ? -18.765 4.610 18.153 1.00 88.88 320 GLY A O 1
ATOM 2472 N N . ASP A 1 321 ? -20.903 4.934 17.541 1.00 86.06 321 ASP A N 1
ATOM 2473 C CA . ASP A 1 321 ? -20.874 6.396 17.507 1.00 86.06 321 ASP A CA 1
ATOM 2474 C C . ASP A 1 321 ? -21.034 7.034 18.908 1.00 86.06 321 ASP A C 1
ATOM 2476 O O . ASP A 1 321 ? -20.842 6.398 19.942 1.00 86.06 321 ASP A O 1
ATOM 2480 N N . SER A 1 322 ? -21.363 8.327 18.970 1.00 85.62 322 SER A N 1
ATOM 2481 C CA . SER A 1 322 ? -21.539 9.051 20.234 1.00 85.62 322 SER A CA 1
ATOM 2482 C C . SER A 1 322 ? -22.705 8.556 21.096 1.00 85.62 322 SER A C 1
ATOM 2484 O O . SER A 1 322 ? -22.712 8.854 22.287 1.00 85.62 322 SER A O 1
ATOM 2486 N N . ILE A 1 323 ? -23.682 7.825 20.545 1.00 84.75 323 ILE A N 1
ATOM 2487 C CA . ILE A 1 323 ? -24.857 7.367 21.304 1.00 84.75 323 ILE A CA 1
ATOM 2488 C C . ILE A 1 323 ? -24.469 6.300 22.317 1.00 84.75 323 ILE A C 1
ATOM 2490 O O . ILE A 1 323 ? -24.927 6.327 23.456 1.00 84.75 323 ILE A O 1
ATOM 2494 N N . ILE A 1 324 ? -23.585 5.377 21.949 1.00 86.06 324 ILE A N 1
ATOM 2495 C CA . ILE A 1 324 ? -23.205 4.309 22.878 1.00 86.06 324 ILE A CA 1
ATOM 2496 C C . ILE A 1 324 ? -22.439 4.842 24.090 1.00 86.06 324 ILE A C 1
ATOM 2498 O O . ILE A 1 324 ? -22.357 4.146 25.094 1.00 86.06 324 ILE A O 1
ATOM 2502 N N . ARG A 1 325 ? -21.936 6.087 24.049 1.00 83.56 325 ARG A N 1
ATOM 2503 C CA . ARG A 1 325 ? -21.283 6.732 25.194 1.00 83.56 325 ARG A CA 1
ATOM 2504 C C . ARG A 1 325 ? -22.199 6.816 26.416 1.00 83.56 325 ARG A C 1
ATOM 2506 O O . ARG A 1 325 ? -21.686 6.830 27.518 1.00 83.56 325 ARG A O 1
ATOM 2513 N N . PHE A 1 326 ? -23.521 6.819 26.243 1.00 83.56 326 PHE A N 1
ATOM 2514 C CA . PHE A 1 326 ? -24.462 6.794 27.369 1.00 83.56 326 PHE A CA 1
ATOM 2515 C C . PHE A 1 326 ? -24.546 5.430 28.069 1.00 83.56 326 PHE A C 1
ATOM 2517 O O . PHE A 1 326 ? -25.087 5.342 29.165 1.00 83.56 326 PHE A O 1
ATOM 2524 N N . LEU A 1 327 ? -24.026 4.361 27.457 1.00 81.88 327 LEU A N 1
ATOM 2525 C CA . LEU A 1 327 ? -24.051 3.016 28.035 1.00 81.88 327 LEU A CA 1
ATOM 2526 C C . LEU A 1 327 ? -22.939 2.792 29.065 1.00 81.88 327 LEU A C 1
ATOM 2528 O O . LEU A 1 327 ? -23.045 1.843 29.840 1.00 81.88 327 LEU A O 1
ATOM 2532 N N . THR A 1 328 ? -21.903 3.645 29.105 1.00 79.94 328 THR A N 1
ATOM 2533 C CA . THR A 1 328 ? -20.812 3.521 30.093 1.00 79.94 328 THR A CA 1
ATOM 2534 C C . THR A 1 328 ? -21.309 3.650 31.518 1.00 79.94 328 THR A C 1
ATOM 2536 O O . THR A 1 328 ? -20.763 3.016 32.409 1.00 79.94 328 THR A O 1
ATOM 2539 N N . ASP A 1 329 ? -22.349 4.451 31.723 1.00 79.25 329 ASP A N 1
ATOM 2540 C CA . ASP A 1 329 ? -22.820 4.814 33.058 1.00 79.25 329 ASP A CA 1
ATOM 2541 C C . ASP A 1 329 ? -23.848 3.804 33.597 1.00 79.25 329 ASP A C 1
ATOM 2543 O O . ASP A 1 329 ? -24.313 3.932 34.725 1.00 79.25 329 ASP A O 1
ATOM 2547 N N . VAL A 1 330 ? -24.238 2.817 32.779 1.00 83.19 330 VAL A N 1
ATOM 2548 C CA . VAL A 1 330 ? -25.348 1.896 33.074 1.00 83.19 330 VAL A CA 1
ATOM 2549 C C . VAL A 1 330 ? -24.863 0.503 33.480 1.00 83.19 330 VAL A C 1
ATOM 2551 O O . VAL A 1 330 ? -25.571 -0.192 34.205 1.00 83.19 330 VAL A O 1
ATOM 2554 N N . TYR A 1 331 ? -23.680 0.072 33.031 1.00 82.00 331 TYR A N 1
ATOM 2555 C CA . TYR A 1 331 ? -23.228 -1.310 33.202 1.00 82.00 331 TYR A CA 1
ATOM 2556 C C . TYR A 1 331 ? -21.769 -1.399 33.673 1.00 82.00 331 TYR A C 1
ATOM 2558 O O . TYR A 1 331 ? -20.848 -1.083 32.923 1.00 82.00 331 TYR A O 1
ATOM 2566 N N . ASP A 1 332 ? -21.553 -1.948 34.872 1.00 75.81 332 ASP A N 1
ATOM 2567 C CA . ASP A 1 332 ? -20.241 -1.987 35.549 1.00 75.81 332 ASP A CA 1
ATOM 2568 C C . ASP A 1 332 ? -19.201 -2.956 34.948 1.00 75.81 332 ASP A C 1
ATOM 2570 O O . ASP A 1 332 ? -18.064 -3.015 35.405 1.00 75.81 332 ASP A O 1
ATOM 2574 N N . ASN A 1 333 ? -19.540 -3.710 33.901 1.00 80.19 333 ASN A N 1
ATOM 2575 C CA . ASN A 1 333 ? -18.631 -4.673 33.254 1.00 80.19 333 ASN A CA 1
ATOM 2576 C C . ASN A 1 333 ? -18.640 -4.568 31.728 1.00 80.19 333 ASN A C 1
ATOM 2578 O O . ASN A 1 333 ? -18.314 -5.522 31.018 1.00 80.19 333 ASN A O 1
ATOM 2582 N N . VAL A 1 334 ? -19.048 -3.410 31.218 1.00 84.75 334 VAL A N 1
ATOM 2583 C CA . VAL A 1 334 ? -19.128 -3.155 29.789 1.00 84.75 334 VAL A CA 1
ATOM 2584 C C . VAL A 1 334 ? -18.035 -2.182 29.393 1.00 84.75 334 VAL A C 1
ATOM 2586 O O . VAL A 1 334 ? -17.974 -1.052 29.875 1.00 84.75 334 VAL A O 1
ATOM 2589 N N . HIS A 1 335 ? -17.194 -2.601 28.453 1.00 87.69 335 HIS A N 1
ATOM 2590 C CA . HIS A 1 335 ? -16.287 -1.675 27.799 1.00 87.69 335 HIS A CA 1
ATOM 2591 C C . HIS A 1 335 ? -17.008 -1.037 26.621 1.00 87.69 335 HIS A C 1
ATOM 2593 O O . HIS A 1 335 ? -17.481 -1.717 25.717 1.00 87.69 335 HIS A O 1
ATOM 2599 N N . VAL A 1 336 ? -17.108 0.286 26.631 1.00 87.62 336 VAL A N 1
ATOM 2600 C CA . VAL A 1 336 ? -17.745 1.044 25.557 1.00 87.62 336 VAL A CA 1
ATOM 2601 C C . VAL A 1 336 ? -16.680 1.784 24.784 1.00 87.62 336 VAL A C 1
ATOM 2603 O O . VAL A 1 336 ? -15.838 2.471 25.368 1.00 87.62 336 VAL A O 1
ATOM 2606 N N . VAL A 1 337 ? -16.786 1.730 23.461 1.00 86.12 337 VAL A N 1
ATOM 2607 C CA . VAL A 1 337 ? -15.986 2.558 22.584 1.00 86.12 337 VAL A CA 1
ATOM 2608 C C . VAL A 1 337 ? -16.804 3.375 21.612 1.00 86.12 337 VAL A C 1
ATOM 2610 O O . VAL A 1 337 ? -17.107 2.969 20.491 1.00 86.12 337 VAL A O 1
ATOM 2613 N N . SER A 1 338 ? -17.034 4.607 22.043 1.00 87.00 338 SER A N 1
ATOM 2614 C CA . SER A 1 338 ? -17.629 5.659 21.238 1.00 87.00 338 SER A CA 1
ATOM 2615 C C . SER A 1 338 ? -16.571 6.384 20.401 1.00 87.00 338 SER A C 1
ATOM 2617 O O . SER A 1 338 ? -15.701 7.088 20.934 1.00 87.00 338 SER A O 1
ATOM 2619 N N . ASN A 1 339 ? -16.732 6.345 19.082 1.00 83.25 339 ASN A N 1
ATOM 2620 C CA . ASN A 1 339 ? -16.076 7.259 18.159 1.00 83.25 339 ASN A CA 1
ATOM 2621 C C . ASN A 1 339 ? -17.075 8.343 17.709 1.00 83.25 339 ASN A C 1
ATOM 2623 O O . ASN A 1 339 ? -17.899 8.138 16.821 1.00 83.25 339 ASN A O 1
ATOM 2627 N N . GLY A 1 340 ? -17.053 9.498 18.383 1.00 83.50 340 GLY A N 1
ATOM 2628 C CA . GLY A 1 340 ? -17.986 10.593 18.104 1.00 83.50 340 GLY A CA 1
ATOM 2629 C C . GLY A 1 340 ? -17.853 11.093 16.665 1.00 83.50 340 GLY A C 1
ATOM 2630 O O . GLY A 1 340 ? -16.751 11.395 16.219 1.00 83.50 340 GLY A O 1
ATOM 2631 N N . GLY A 1 341 ? -18.972 11.169 15.942 1.00 81.00 341 GLY A N 1
ATOM 2632 C CA . GLY A 1 341 ? -18.991 11.553 14.526 1.00 81.00 341 GLY A CA 1
ATOM 2633 C C . GLY A 1 341 ? -18.576 10.449 13.543 1.00 81.00 341 GLY A C 1
ATOM 2634 O O . GLY A 1 341 ? -18.614 10.688 12.337 1.00 81.00 341 GLY A O 1
ATOM 2635 N N . ALA A 1 342 ? -18.213 9.253 14.022 1.00 79.88 342 ALA A N 1
ATOM 2636 C CA . ALA A 1 342 ? -17.845 8.133 13.163 1.00 79.88 342 ALA A CA 1
ATOM 2637 C C . ALA A 1 342 ? -19.015 7.665 12.301 1.00 79.88 342 ALA A C 1
ATOM 2639 O O . ALA A 1 342 ? -20.144 7.525 12.783 1.00 79.88 342 ALA A O 1
ATOM 2640 N N . LYS A 1 343 ? -18.724 7.396 11.032 1.00 84.94 343 LYS A N 1
ATOM 2641 C CA . LYS A 1 343 ? -19.635 6.697 10.129 1.00 84.94 343 LYS A CA 1
ATOM 2642 C C . LYS A 1 343 ? -19.573 5.190 10.353 1.00 84.94 343 LYS A C 1
ATOM 2644 O O . LYS A 1 343 ? -18.643 4.682 10.980 1.00 84.94 343 LYS A O 1
ATOM 2649 N N . LEU A 1 344 ? -20.510 4.472 9.741 1.00 83.44 344 LEU A N 1
ATOM 2650 C CA . LEU A 1 344 ? -20.588 3.015 9.728 1.00 83.44 344 LEU A CA 1
ATOM 2651 C C . LEU A 1 344 ? -19.238 2.367 9.417 1.00 83.44 344 LEU A C 1
ATOM 2653 O O . LEU A 1 344 ? -18.776 1.517 10.176 1.00 83.44 344 LEU A O 1
ATOM 2657 N N . MET A 1 345 ? -18.579 2.812 8.344 1.00 78.81 345 MET A N 1
ATOM 2658 C CA . MET A 1 345 ? -17.286 2.257 7.937 1.00 78.81 345 MET A CA 1
ATOM 2659 C C . MET A 1 345 ? -16.164 2.588 8.923 1.00 78.81 345 MET A C 1
ATOM 2661 O O . MET A 1 345 ? -15.344 1.720 9.207 1.00 78.81 345 MET A O 1
ATOM 2665 N N . ASP A 1 346 ? -16.154 3.786 9.511 1.00 78.94 346 ASP A N 1
ATOM 2666 C CA . ASP A 1 346 ? -15.146 4.172 10.508 1.00 78.94 346 ASP A CA 1
ATOM 2667 C C . ASP A 1 346 ? -15.269 3.303 11.770 1.00 78.94 346 ASP A C 1
ATOM 2669 O O . ASP A 1 346 ? -14.275 2.807 12.308 1.00 78.94 346 ASP A O 1
ATOM 2673 N N . SER A 1 347 ? -16.506 3.076 12.229 1.00 82.12 347 SER A N 1
ATOM 2674 C CA . SER A 1 347 ? -16.793 2.178 13.347 1.00 82.12 347 SER A CA 1
ATOM 2675 C C . SER A 1 347 ? -16.428 0.731 13.001 1.00 82.12 347 SER A C 1
ATOM 2677 O O . SER A 1 347 ? -15.875 0.030 13.845 1.00 82.12 347 SER A O 1
ATOM 2679 N N . PHE A 1 348 ? -16.707 0.269 11.780 1.00 81.81 348 PHE A N 1
ATOM 2680 C CA . PHE A 1 348 ? -16.428 -1.109 11.367 1.00 81.81 348 PHE A CA 1
ATOM 2681 C C . PHE A 1 348 ? -14.923 -1.389 11.240 1.00 81.81 348 PHE A C 1
ATOM 2683 O O . PHE A 1 348 ? -14.434 -2.405 11.728 1.00 81.81 348 PHE A O 1
ATOM 2690 N N . HIS A 1 349 ? -14.148 -0.459 10.676 1.00 77.69 349 HIS A N 1
ATOM 2691 C CA . HIS A 1 349 ? -12.685 -0.559 10.675 1.00 77.69 349 HIS A CA 1
ATOM 2692 C C . HIS A 1 349 ? -12.116 -0.585 12.093 1.00 77.69 349 HIS A C 1
ATOM 2694 O O . HIS A 1 349 ? -11.178 -1.326 12.388 1.00 77.69 349 HIS A O 1
ATOM 2700 N N . CYS A 1 350 ? -12.708 0.205 12.985 1.00 80.94 350 CYS A N 1
ATOM 2701 C CA . CYS A 1 350 ? -12.355 0.197 14.390 1.00 80.94 350 CYS A CA 1
ATOM 2702 C C . CYS A 1 350 ? -12.656 -1.152 15.070 1.00 80.94 350 CYS A C 1
ATOM 2704 O O . CYS A 1 350 ? -11.810 -1.663 15.801 1.00 80.94 350 CYS A O 1
ATOM 2706 N N . LEU A 1 351 ? -13.818 -1.747 14.785 1.00 84.50 351 LEU A N 1
ATOM 2707 C CA . LEU A 1 351 ? -14.215 -3.078 15.246 1.00 84.50 35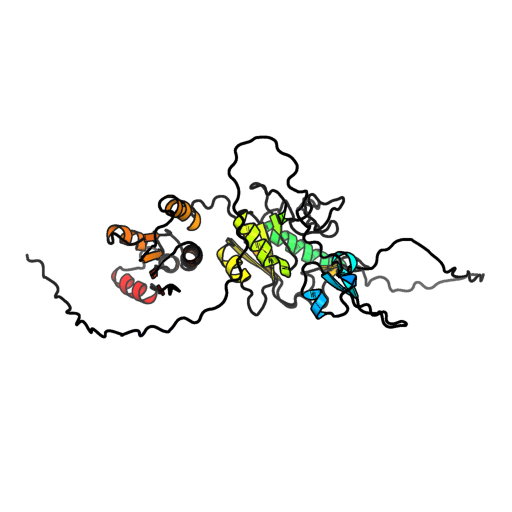1 LEU A CA 1
ATOM 2708 C C . LEU A 1 351 ? -13.203 -4.151 14.829 1.00 84.50 351 LEU A C 1
ATOM 2710 O O . LEU A 1 351 ? -12.741 -4.897 15.687 1.00 84.50 351 LEU A O 1
ATOM 2714 N N . ILE A 1 352 ? -12.826 -4.195 13.546 1.00 79.44 352 ILE A N 1
ATOM 2715 C CA . ILE A 1 352 ? -11.857 -5.179 13.034 1.00 79.44 352 ILE A CA 1
ATOM 2716 C C . ILE A 1 352 ? -10.535 -5.072 13.797 1.00 79.44 352 ILE A C 1
ATOM 2718 O O . ILE A 1 352 ? -10.055 -6.064 14.336 1.00 79.44 352 ILE A O 1
ATOM 2722 N N . ARG A 1 353 ? -9.987 -3.855 13.923 1.00 77.56 353 ARG A N 1
ATOM 2723 C CA . ARG A 1 353 ? -8.719 -3.641 14.638 1.00 77.56 353 ARG A CA 1
ATOM 2724 C C . ARG A 1 353 ? -8.787 -4.068 16.103 1.00 77.56 353 ARG A C 1
ATOM 2726 O O . ARG A 1 353 ? -7.784 -4.503 16.654 1.00 77.56 353 ARG A O 1
ATOM 2733 N N . LEU A 1 354 ? -9.939 -3.905 16.748 1.00 79.19 354 LEU A N 1
ATOM 2734 C CA . LEU A 1 354 ? -10.105 -4.260 18.152 1.00 79.19 354 LEU A CA 1
ATOM 2735 C C . LEU A 1 354 ? -10.260 -5.752 18.389 1.00 79.19 354 LEU A C 1
ATOM 2737 O O . LEU A 1 354 ? -9.711 -6.250 19.365 1.00 79.19 354 LEU A O 1
ATOM 2741 N N . ILE A 1 355 ? -10.989 -6.454 17.522 1.00 78.31 355 ILE A N 1
ATOM 2742 C CA . ILE A 1 355 ? -11.193 -7.903 17.648 1.00 78.31 355 ILE A CA 1
ATOM 2743 C C . ILE A 1 355 ? -9.861 -8.662 17.572 1.00 78.31 355 ILE A C 1
ATOM 2745 O O . ILE A 1 355 ? -9.705 -9.690 18.237 1.00 78.31 355 ILE A O 1
ATOM 2749 N N . ASP A 1 356 ? -8.905 -8.139 16.801 1.00 72.12 356 ASP A N 1
ATOM 2750 C CA . ASP A 1 356 ? -7.572 -8.729 16.655 1.00 72.12 356 ASP A CA 1
ATOM 2751 C C . ASP A 1 356 ? -6.687 -8.525 17.895 1.00 72.12 356 ASP A C 1
ATOM 2753 O O . ASP A 1 356 ? -5.794 -9.328 18.154 1.00 72.12 356 ASP A O 1
ATOM 2757 N N . ILE A 1 357 ? -6.919 -7.455 18.661 1.00 75.31 357 ILE A N 1
ATOM 2758 C CA . ILE A 1 357 ? -6.073 -7.076 19.803 1.00 75.31 357 ILE A CA 1
ATOM 2759 C C . ILE A 1 357 ? -6.669 -7.550 21.130 1.00 75.31 357 ILE A C 1
ATOM 2761 O O . ILE A 1 357 ? -5.937 -7.912 22.049 1.00 75.31 357 ILE A O 1
ATOM 2765 N N . LEU A 1 358 ? -7.993 -7.503 21.254 1.00 79.81 358 LEU A N 1
ATOM 2766 C CA . LEU A 1 358 ? -8.698 -7.765 22.498 1.00 79.81 358 LEU A CA 1
ATOM 2767 C C . LEU A 1 358 ? -9.233 -9.198 22.530 1.00 79.81 358 LEU A C 1
ATOM 2769 O O . LEU A 1 358 ? -9.784 -9.714 21.552 1.00 79.81 358 LEU A O 1
ATOM 2773 N N . ASP A 1 359 ? -9.137 -9.819 23.702 1.00 82.81 359 ASP A N 1
ATOM 2774 C CA . ASP A 1 359 ? -9.864 -11.047 23.985 1.00 82.81 359 ASP A CA 1
ATOM 2775 C C . ASP A 1 359 ? -11.271 -10.698 24.483 1.00 82.81 359 ASP A C 1
ATOM 2777 O O . ASP A 1 359 ? -11.476 -10.320 25.641 1.00 82.81 359 ASP A O 1
ATOM 2781 N N . VAL A 1 360 ? -12.223 -10.715 23.548 1.00 82.94 360 VAL A N 1
ATOM 2782 C CA . VAL A 1 360 ? -13.607 -10.284 23.760 1.00 82.94 360 VAL A CA 1
ATOM 2783 C C . VAL A 1 360 ? -14.553 -11.440 23.495 1.00 82.94 360 VAL A C 1
ATOM 2785 O O . VAL A 1 360 ? -14.456 -12.078 22.448 1.00 82.94 360 VAL A O 1
ATOM 2788 N N . PHE A 1 361 ? -15.510 -11.662 24.395 1.00 82.56 361 PHE A N 1
ATOM 2789 C CA . PHE A 1 361 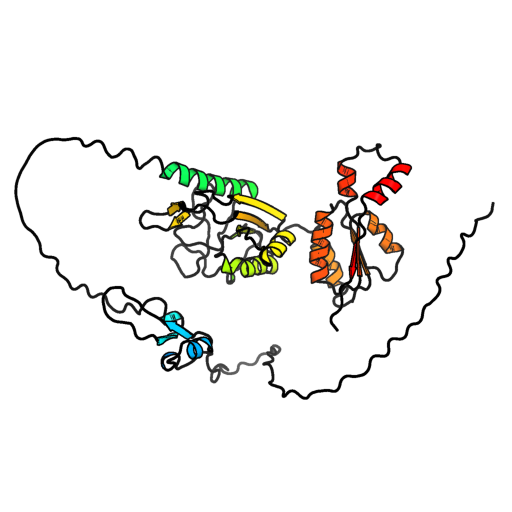? -16.525 -12.703 24.222 1.00 82.56 361 PHE A CA 1
ATOM 2790 C C . PHE A 1 361 ? -17.690 -12.247 23.341 1.00 82.56 361 PHE A C 1
ATOM 2792 O O . PHE A 1 361 ? -18.026 -12.915 22.359 1.00 82.56 361 PHE A O 1
ATOM 2799 N N . VAL A 1 362 ? -18.266 -11.081 23.650 1.00 86.62 362 VAL A N 1
ATOM 2800 C CA . VAL A 1 362 ? -19.361 -10.484 22.876 1.00 86.62 362 VAL A CA 1
ATOM 2801 C C . VAL A 1 362 ? -18.987 -9.086 22.417 1.00 86.62 362 VAL A C 1
ATOM 2803 O O . VAL A 1 362 ? -18.667 -8.218 23.231 1.00 86.62 362 VAL A O 1
ATOM 2806 N N . VAL A 1 363 ? -19.102 -8.836 21.114 1.00 87.44 363 VAL A N 1
ATOM 2807 C CA . VAL A 1 363 ? -19.026 -7.480 20.570 1.00 87.44 363 VAL A CA 1
ATOM 2808 C C . VAL A 1 363 ? -20.404 -7.025 20.123 1.00 87.44 363 VAL A C 1
ATOM 2810 O O . VAL A 1 363 ? -21.040 -7.675 19.294 1.00 87.44 363 VAL A O 1
ATOM 2813 N N . ILE A 1 364 ? -20.851 -5.896 20.668 1.00 87.62 364 ILE A N 1
ATOM 2814 C CA . ILE A 1 364 ? -22.102 -5.239 20.311 1.00 87.62 364 ILE A CA 1
ATOM 2815 C C . ILE A 1 364 ? -21.772 -3.994 19.497 1.00 87.62 364 ILE A C 1
ATOM 2817 O O . ILE A 1 364 ? -21.232 -3.010 19.999 1.00 87.62 364 ILE A O 1
ATOM 2821 N N . PHE A 1 365 ? -22.090 -4.040 18.212 1.00 87.31 365 PHE A N 1
ATOM 2822 C CA . PHE A 1 365 ? -21.776 -2.970 17.278 1.00 87.31 365 PHE A CA 1
ATOM 2823 C C . PHE A 1 365 ? -23.016 -2.133 16.970 1.00 87.31 365 PHE A C 1
ATOM 2825 O O . PHE A 1 365 ? -24.038 -2.676 16.556 1.00 87.31 365 PHE A O 1
ATOM 2832 N N . HIS A 1 366 ? -22.911 -0.815 17.136 1.00 88.12 366 HIS A N 1
ATOM 2833 C CA . HIS A 1 366 ? -23.954 0.146 16.790 1.00 88.12 366 HIS A CA 1
ATOM 2834 C C . HIS A 1 366 ? -23.357 1.320 16.012 1.00 88.12 366 HIS A C 1
ATOM 2836 O O . HIS A 1 366 ? -22.617 2.131 16.562 1.00 88.12 366 HIS A O 1
ATOM 2842 N N . SER A 1 367 ? -23.711 1.470 14.741 1.00 87.12 367 SER A N 1
ATOM 2843 C CA . SER A 1 367 ? -23.268 2.614 13.941 1.00 87.12 367 SER A CA 1
ATOM 2844 C C . SER A 1 367 ? -24.309 2.993 12.885 1.00 87.12 367 SER A C 1
ATOM 2846 O O . SER A 1 367 ? -25.333 2.326 12.747 1.00 87.12 367 SER A O 1
ATOM 2848 N N . GLY A 1 368 ? -24.059 4.082 12.156 1.00 82.62 368 GLY A N 1
ATOM 2849 C CA . GLY A 1 368 ? -24.915 4.581 11.074 1.00 82.62 368 GLY A CA 1
ATOM 2850 C C . GLY A 1 368 ? -25.718 5.841 11.405 1.00 82.62 368 GLY A C 1
ATOM 2851 O O . GLY A 1 368 ? -26.294 6.449 10.507 1.00 82.62 368 GLY A O 1
ATOM 2852 N N . THR A 1 369 ? -25.727 6.314 12.654 1.00 84.50 369 THR A N 1
ATOM 2853 C CA . THR A 1 369 ? -26.501 7.521 13.011 1.00 84.50 369 THR A CA 1
ATOM 2854 C C . THR A 1 369 ? -25.941 8.783 12.363 1.00 84.50 369 THR A C 1
ATOM 2856 O O . THR A 1 369 ? -26.694 9.624 11.873 1.00 84.50 369 THR A O 1
ATOM 2859 N N . ASN A 1 370 ? -24.614 8.885 12.276 1.00 82.62 370 ASN A N 1
ATOM 2860 C CA . ASN A 1 370 ? -23.944 9.992 11.599 1.00 82.62 370 ASN A CA 1
ATOM 2861 C C . ASN A 1 370 ? -24.116 9.934 10.076 1.00 82.62 370 ASN A C 1
ATOM 2863 O O . ASN A 1 370 ? -24.198 10.984 9.441 1.00 82.62 370 ASN A O 1
ATOM 2867 N N . ASP A 1 371 ? -24.208 8.737 9.487 1.00 83.94 371 ASP A N 1
ATOM 2868 C CA . ASP A 1 371 ? -24.501 8.574 8.059 1.00 83.94 371 ASP A CA 1
ATOM 2869 C C . ASP A 1 371 ? -25.917 9.040 7.730 1.00 83.94 371 ASP A C 1
ATOM 2871 O O . ASP A 1 371 ? -26.115 9.780 6.768 1.00 83.94 371 ASP A O 1
ATOM 2875 N N . LEU A 1 372 ? -26.891 8.698 8.577 1.00 81.12 372 LEU A N 1
ATOM 2876 C CA . LEU A 1 372 ? -28.266 9.176 8.441 1.00 81.12 372 LEU A CA 1
ATOM 2877 C C . LEU A 1 372 ? -28.338 10.695 8.574 1.00 81.12 372 LEU A C 1
ATOM 2879 O O . LEU A 1 372 ? -28.925 11.358 7.721 1.00 81.12 372 LEU A O 1
ATOM 2883 N N . ASN A 1 373 ? -27.694 11.261 9.596 1.00 80.62 373 ASN A N 1
ATOM 2884 C CA . ASN A 1 373 ? -27.727 12.700 9.859 1.00 80.62 373 ASN A CA 1
ATOM 2885 C C . ASN A 1 373 ? -27.174 13.548 8.704 1.00 80.62 373 ASN A C 1
ATOM 2887 O O . ASN A 1 373 ? -27.539 14.714 8.593 1.00 80.62 373 ASN A O 1
ATOM 2891 N N . LYS A 1 374 ? -26.348 12.993 7.807 1.00 81.00 374 LYS A N 1
ATOM 2892 C CA . LYS A 1 374 ? -25.901 13.715 6.603 1.00 81.00 374 LYS A CA 1
ATOM 2893 C C . LYS A 1 374 ? -27.013 13.989 5.598 1.00 81.00 374 LYS A C 1
ATOM 2895 O O . LYS A 1 374 ? -26.886 14.920 4.805 1.00 81.00 374 LYS A O 1
ATOM 2900 N N . HIS A 1 375 ? -28.065 13.179 5.600 1.00 80.44 375 HIS A N 1
ATOM 2901 C CA . HIS A 1 375 ? -29.149 13.270 4.628 1.00 80.44 375 HIS A CA 1
ATOM 2902 C C . HIS A 1 375 ? -30.357 14.064 5.136 1.00 80.44 375 HIS A C 1
ATOM 2904 O O . HIS A 1 375 ? -31.230 14.400 4.339 1.00 80.44 375 HIS A O 1
ATOM 2910 N N . PHE A 1 376 ? -30.397 14.408 6.426 1.00 79.50 376 PHE A N 1
ATOM 2911 C CA . PHE A 1 376 ? -31.488 15.172 7.029 1.00 79.50 376 PHE A CA 1
ATOM 2912 C C . PHE A 1 376 ? -31.030 16.588 7.379 1.00 79.50 376 PHE A C 1
ATOM 2914 O O . PHE A 1 376 ? -29.952 16.776 7.943 1.00 79.50 376 PHE A O 1
ATOM 2921 N N . LYS A 1 377 ? -31.847 17.605 7.072 1.00 79.12 377 LYS A N 1
ATOM 2922 C CA . LYS A 1 377 ? -31.545 18.967 7.522 1.00 79.12 377 LYS A CA 1
ATOM 2923 C C . LYS A 1 377 ? -31.857 19.093 9.017 1.00 79.12 377 LYS A C 1
ATOM 2925 O O . LYS A 1 377 ? -32.768 18.422 9.517 1.00 79.12 377 LYS A O 1
ATOM 2930 N N . PRO A 1 378 ? -31.144 19.968 9.748 1.00 71.69 378 PRO A N 1
ATOM 2931 C CA . PRO A 1 378 ? -31.489 20.283 11.129 1.00 71.69 378 PRO A CA 1
ATOM 2932 C C . PRO A 1 378 ? -32.960 20.727 11.220 1.00 71.69 378 PRO A C 1
ATOM 2934 O O . PRO A 1 378 ? -33.332 21.740 10.636 1.00 71.69 378 PRO A O 1
ATOM 2937 N N . GLY A 1 379 ? -33.793 19.949 11.922 1.00 69.50 379 GLY A N 1
ATOM 2938 C CA . GLY A 1 379 ? -35.232 20.208 12.089 1.00 69.50 379 GLY A CA 1
ATOM 2939 C C . GLY A 1 379 ? -36.179 19.228 11.381 1.00 69.50 379 GLY A C 1
ATOM 2940 O O . GLY A 1 379 ? -37.340 19.145 11.774 1.00 69.50 379 GLY A O 1
ATOM 2941 N N . ASP A 1 380 ? -35.700 18.429 10.420 1.00 67.88 380 ASP A N 1
ATOM 2942 C CA . ASP A 1 380 ? -36.556 17.490 9.666 1.00 67.88 380 ASP A CA 1
ATOM 2943 C C . ASP A 1 380 ? -36.932 16.230 10.468 1.00 67.88 380 ASP A C 1
ATOM 2945 O O . ASP A 1 380 ? -37.926 15.555 10.186 1.00 67.88 380 ASP A O 1
ATOM 2949 N N . ILE A 1 381 ? -36.159 15.901 11.506 1.00 58.72 381 ILE A N 1
ATOM 2950 C CA . ILE A 1 381 ? -36.398 14.715 12.330 1.00 58.72 381 ILE A CA 1
ATOM 2951 C C . ILE A 1 381 ? -37.287 15.098 13.515 1.00 58.72 381 ILE A C 1
ATOM 2953 O O . ILE A 1 381 ? -36.810 15.464 14.589 1.00 58.72 381 ILE A O 1
ATOM 2957 N N . GLN A 1 382 ? -38.605 14.961 13.354 1.00 57.59 382 GLN A N 1
ATOM 2958 C CA . GLN A 1 382 ? -39.490 14.934 14.517 1.00 57.59 382 GLN A CA 1
ATOM 2959 C C . GLN A 1 382 ? -39.186 13.693 15.369 1.00 57.59 382 GLN A C 1
ATOM 2961 O O . GLN A 1 382 ? -39.101 12.579 14.849 1.00 57.59 382 GLN A O 1
ATOM 2966 N N . LEU A 1 383 ? -39.075 13.864 16.691 1.00 50.75 383 LEU A N 1
ATOM 2967 C CA . LEU A 1 383 ? -38.704 12.815 17.657 1.00 50.75 383 LEU A CA 1
ATOM 2968 C C . LEU A 1 383 ? -39.553 11.527 17.528 1.00 50.75 383 LEU A C 1
ATOM 2970 O O . LEU A 1 383 ? -39.070 10.423 17.772 1.00 50.75 383 LEU A O 1
ATOM 2974 N N . LYS A 1 384 ? -40.815 11.652 17.086 1.00 51.88 384 LYS A N 1
ATOM 2975 C CA . LYS A 1 384 ? -41.712 10.514 16.807 1.00 51.88 384 LYS A CA 1
ATOM 2976 C C . LYS A 1 384 ? -41.259 9.652 15.624 1.00 51.88 384 LYS A C 1
ATOM 2978 O O . LYS A 1 384 ? -41.444 8.439 15.660 1.00 51.88 384 LYS A O 1
ATOM 2983 N N . ASN A 1 385 ? -40.638 10.253 14.612 1.00 58.69 385 ASN A N 1
ATOM 2984 C CA . ASN A 1 385 ? -40.097 9.539 13.456 1.00 58.69 385 ASN A CA 1
ATOM 2985 C C . ASN A 1 385 ? -38.693 9.003 13.725 1.00 58.69 385 ASN A C 1
ATOM 2987 O O . ASN A 1 385 ? -38.337 7.978 13.153 1.00 58.69 385 ASN A O 1
ATOM 2991 N N . ALA A 1 386 ? -37.939 9.617 14.645 1.00 58.50 386 ALA A N 1
ATOM 2992 C CA . ALA A 1 386 ? -36.633 9.114 15.059 1.00 58.50 386 ALA A CA 1
ATOM 2993 C C . ALA A 1 386 ? -36.731 7.648 15.504 1.00 58.50 386 ALA A C 1
ATOM 2995 O O . ALA A 1 386 ? -36.050 6.803 14.950 1.00 58.50 386 ALA A O 1
ATOM 2996 N N . LYS A 1 387 ? -37.664 7.283 16.390 1.00 61.41 387 LYS A N 1
ATOM 2997 C CA . LYS A 1 387 ? -37.780 5.891 16.866 1.00 61.41 387 LYS A CA 1
ATOM 2998 C C . LYS A 1 387 ? -37.996 4.870 15.732 1.00 61.41 387 LYS A C 1
ATOM 3000 O O . LYS A 1 387 ? -37.442 3.777 15.778 1.00 61.41 387 LYS A O 1
ATOM 3005 N N . LYS A 1 388 ? -38.758 5.248 14.698 1.00 61.06 388 LYS A N 1
ATOM 3006 C CA . LYS A 1 388 ? -39.047 4.408 13.523 1.00 61.06 388 LYS A CA 1
ATOM 3007 C C . LYS A 1 388 ? -37.860 4.344 12.552 1.00 61.06 388 LYS A C 1
ATOM 3009 O O . LYS A 1 388 ? -37.533 3.269 12.064 1.00 61.06 388 LYS A O 1
ATOM 3014 N N . ILE A 1 389 ? -37.180 5.471 12.332 1.00 58.31 389 ILE A N 1
ATOM 3015 C CA . ILE A 1 389 ? -35.971 5.569 11.500 1.00 58.31 389 ILE A CA 1
ATOM 3016 C C . ILE A 1 389 ? -34.812 4.807 12.155 1.00 58.31 389 ILE A C 1
ATOM 3018 O O . ILE A 1 389 ? -34.189 3.972 11.513 1.00 58.31 389 ILE A O 1
ATOM 3022 N N . TYR A 1 390 ? -34.578 4.997 13.452 1.00 61.09 390 TYR A N 1
ATOM 3023 C CA . TYR A 1 390 ? -33.573 4.246 14.202 1.00 61.09 390 TYR A CA 1
ATOM 3024 C C . TYR A 1 390 ? -33.875 2.741 14.174 1.00 61.09 390 TYR A C 1
ATOM 3026 O O . TYR A 1 390 ? -32.983 1.959 13.884 1.00 61.09 390 TYR A O 1
ATOM 3034 N N . SER A 1 391 ? -35.135 2.310 14.318 1.00 59.03 391 SER A N 1
ATOM 3035 C CA . SER A 1 391 ? -35.467 0.879 14.172 1.00 59.03 391 SER A CA 1
ATOM 3036 C C . SER A 1 391 ? -35.211 0.301 12.771 1.00 59.03 391 SER A C 1
ATOM 3038 O O . SER A 1 391 ? -35.082 -0.909 12.635 1.00 59.03 391 SER A O 1
ATOM 3040 N N . MET A 1 392 ? -35.150 1.146 11.735 1.00 51.84 392 MET A N 1
ATOM 3041 C CA . MET A 1 392 ? -34.904 0.724 10.351 1.00 51.84 392 MET A CA 1
ATOM 3042 C C . MET A 1 392 ? -33.422 0.719 9.965 1.00 51.84 392 MET A C 1
ATOM 3044 O O . MET A 1 392 ? -33.048 -0.022 9.062 1.00 51.84 392 MET A O 1
ATOM 3048 N N . PHE A 1 393 ? -32.590 1.540 10.612 1.00 53.16 393 PHE A N 1
ATOM 3049 C CA . PHE A 1 393 ? -31.210 1.781 10.174 1.00 53.16 393 PHE A CA 1
ATOM 3050 C C . PHE A 1 393 ? -30.146 1.536 11.250 1.00 53.16 393 PHE A C 1
ATOM 3052 O O . PHE A 1 393 ? -28.969 1.414 10.915 1.00 53.16 393 PHE A O 1
ATOM 3059 N N . SER A 1 394 ? -30.529 1.431 12.525 1.00 56.88 394 SER A N 1
ATOM 3060 C CA . SER A 1 394 ? -29.636 0.958 13.580 1.00 56.88 394 SER A CA 1
ATOM 3061 C C . SER A 1 394 ? -29.465 -0.544 13.427 1.00 56.88 394 SER A C 1
ATOM 3063 O O . SER A 1 394 ? -30.333 -1.319 13.826 1.00 56.88 394 SER A O 1
ATOM 3065 N N . VAL A 1 395 ? -28.344 -0.966 12.850 1.00 58.78 395 VAL A N 1
ATOM 3066 C CA . VAL A 1 395 ? -28.016 -2.387 12.822 1.00 58.78 395 VAL A CA 1
ATOM 3067 C C . VAL A 1 395 ? -27.210 -2.716 14.064 1.00 58.78 395 VAL A C 1
ATOM 3069 O O . VAL A 1 395 ? -26.062 -2.297 14.203 1.00 58.78 395 VAL A O 1
ATOM 3072 N N . LEU A 1 396 ? -27.850 -3.439 14.979 1.00 64.62 396 LEU A N 1
ATOM 3073 C CA . LEU A 1 396 ? -27.186 -4.037 16.122 1.00 64.62 396 LEU A CA 1
ATOM 3074 C C . LEU A 1 396 ? -26.611 -5.379 15.673 1.00 64.62 396 LEU A C 1
ATOM 3076 O O . LEU A 1 396 ? -27.364 -6.323 15.438 1.00 64.62 396 LEU A O 1
ATOM 3080 N N . TYR A 1 397 ? -25.291 -5.464 15.548 1.00 71.62 397 TYR A N 1
ATOM 3081 C CA . TYR A 1 397 ? -24.634 -6.754 15.352 1.00 71.62 397 TYR A CA 1
ATOM 3082 C C . TYR A 1 397 ? -24.121 -7.259 16.689 1.00 71.62 397 TYR A C 1
ATOM 3084 O O . TYR A 1 397 ? -23.437 -6.529 17.407 1.00 71.62 397 TYR A O 1
ATOM 3092 N N . VAL A 1 398 ? -24.444 -8.513 16.992 1.00 74.31 398 VAL A N 1
ATOM 3093 C CA . VAL A 1 398 ? -23.865 -9.251 18.110 1.00 74.31 398 VAL A CA 1
ATOM 3094 C C . VAL A 1 398 ? -22.919 -10.279 17.512 1.00 74.31 398 VAL A C 1
ATOM 3096 O O . VAL A 1 398 ? -23.352 -11.197 16.818 1.00 74.31 398 VAL A O 1
ATOM 3099 N N . ILE A 1 399 ? -21.623 -10.081 17.724 1.00 75.31 399 ILE A N 1
ATOM 3100 C CA . ILE A 1 399 ? -20.581 -10.985 17.240 1.00 75.31 399 ILE A CA 1
ATOM 3101 C C . ILE A 1 399 ? -20.068 -11.772 18.438 1.00 75.31 399 ILE A C 1
ATOM 3103 O O . ILE A 1 399 ? -19.578 -11.183 19.403 1.00 75.31 399 ILE A O 1
ATOM 3107 N N . TYR A 1 400 ? -20.177 -13.095 18.359 1.00 74.94 400 TYR A N 1
ATOM 3108 C CA . TYR A 1 400 ? -19.613 -14.011 19.342 1.00 74.94 400 TYR A CA 1
ATOM 3109 C C . TYR A 1 400 ? -18.263 -14.503 18.841 1.00 74.94 400 TYR A C 1
ATOM 3111 O O . TYR A 1 400 ? -18.172 -15.077 17.753 1.00 74.94 400 TYR A O 1
ATOM 3119 N N . LYS A 1 401 ? -17.211 -14.296 19.633 1.00 69.69 401 LYS A N 1
ATOM 3120 C CA . LYS A 1 401 ? -15.929 -14.955 19.392 1.00 69.69 401 LYS A CA 1
ATOM 3121 C C . LYS A 1 401 ? -16.015 -16.326 20.049 1.00 69.69 401 LYS A C 1
ATOM 3123 O O . LYS A 1 401 ? -16.041 -16.434 21.273 1.00 69.69 401 LYS A O 1
ATOM 3128 N N . GLN A 1 402 ? -16.131 -17.376 19.241 1.00 58.50 402 GLN A N 1
ATOM 3129 C CA . GLN A 1 402 ? -16.104 -18.738 19.756 1.00 58.50 402 GLN A CA 1
ATOM 3130 C C . GLN A 1 402 ? -14.680 -19.003 20.247 1.00 58.50 402 GLN A C 1
ATOM 3132 O O . GLN A 1 402 ? -13.758 -19.139 19.443 1.00 58.50 402 GLN A O 1
ATOM 3137 N N . SER A 1 403 ? -14.489 -18.963 21.566 1.00 49.97 403 SER A N 1
ATOM 3138 C CA . SER A 1 403 ? -13.198 -19.269 22.172 1.00 49.97 403 SER A CA 1
ATOM 3139 C C . SER A 1 403 ? -12.875 -20.726 21.853 1.00 49.97 403 SER A C 1
ATOM 3141 O O . SER A 1 403 ? -13.613 -21.623 22.264 1.00 49.97 403 SER A O 1
ATOM 3143 N N . MET A 1 404 ? -11.837 -20.961 21.047 1.00 40.47 404 MET A N 1
ATOM 3144 C CA . MET A 1 404 ? -11.259 -22.295 20.913 1.00 40.47 404 MET A CA 1
ATOM 3145 C C . MET A 1 404 ? -10.492 -22.558 22.208 1.00 40.47 404 MET A C 1
ATOM 3147 O O . MET A 1 404 ? -9.360 -22.099 22.350 1.00 40.47 404 MET A O 1
ATOM 3151 N N . ILE A 1 405 ? -11.157 -23.201 23.168 1.00 40.12 405 ILE A N 1
ATOM 3152 C CA . ILE A 1 405 ? -10.505 -23.825 24.324 1.00 40.12 405 ILE A CA 1
ATOM 3153 C C . ILE A 1 405 ? -9.974 -25.183 23.883 1.00 40.12 405 ILE A C 1
ATOM 3155 O O . ILE A 1 405 ? -10.752 -25.913 23.222 1.00 40.12 405 ILE A O 1
#

Sequence (405 aa):
MPVNKLGGLDFKDTDEAFEIRPIAETNVSASSPCSARLPDTSGVSQPDDTQGLTTCYVPQCHQKSTKTDCFSELECNWCEYTDLSQQIAIPCCRLKEECTFGKTKYQYRNTCAAVPSTTTDKSSGEIDSCQIGGIIGGSIAFGILLTLIMICGIRFGPHSVDMFSLDSNAMLDNEGFEISHFTPYKTPLSSGVDAFAQIYKSSEIYYAFPPFCLISAVVKFIIQEKITCTLIFPDFKPVKPWFTVILSYSKEIVTIGYKGDKGVLLYPSKKGFLPDKRGLQCNLCAAKFSFIGDNNTCADKYSKIISTNPQKFIPVLFIGDSIIRFLTDVYDNVHVVSNGGAK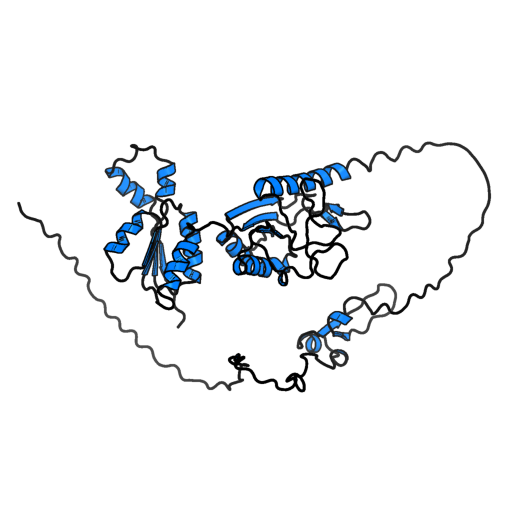LMDSFHCLIRLIDILDVFVVIFHSGTNDLNKHFKPGDIQLKNAKKIYSMFSVLYVIYKQSMI

Foldseek 3Di:
DDDDDDDDDDDDDDDDDDDDDDDDDDDDDDDDDDDDDDDDDDDDDDDDPCVPPDDLDDPPQQVDQDQVVQVVGPQKHKAFDDDPPDDGDRIGIDGPVCNPDHDPDDDDDDDDDDDDDDDDDDDDDDDDPDDPPPPPVVVVLVVLQVVLLVVCCVPLNFAQEEEEDDPQDADATPVRHGHAYEYCDDDPRHPYHHSLPDDADLVGEYEYEHDQVCLQVVLVSCVVNVHFYKYKYFCDPVGDPVVVSLLLAFPDKDFSAAAQDWSNDWDQDPVGTHIDPRGHNGTMMITTGHDPPPCLQLVVVVVVVCVVPVDDEQAEEEFEAPVCVVVVVPDPRYHYHHNHLDAPSSRVSSVVVDVVRHNYFKYWYWHHPNVVVVVDDVPRDDVVVCVVVCVVGTDTDIDGDPDPD